Protein AF-0000000087588958 (afdb_homodimer)

pLDDT: mean 83.08, std 20.71, range [20.09, 98.56]

Sequence (690 aa):
MSHLNPASMSEEERKDSPQDNTADFKRAVSACKFVKRNTPRIAKLSYIKVGGIVRSRFHNGERYYRVDIPERNSLVGRHVIYVGATDTDEALLEMFRLGCTFAELGATARTFVIPYLGYSTMERDVLPGEVVTAKTVLTMLSAIPSPGAGNMFLFLDLHAAGIRRFMSPNCVTQEAYCDQLLVKAAIELFGFDPAESVIASADLGRTTWVNSFSRRFGTGIAFIRKERSKDKTQVCEVIGNVKGRKVVIYDDMVRTGKTLVQAADAYLASGATAVYALISHCAIPTREALDSVLNSSIKHIITTNSHPSTSDPAILDSDKITVLSVAPVFAKILLNGILAQQRSLMSHLNPASMSEEERKDSPQDNTADFKRAVSACKFVKRNTPRIAKLSYIKVGGIVRSRFHNGERYYRVDIPERNSLVGRHVIYVGATDTDEALLEMFRLGCTFAELGATARTFVIPYLGYSTMERDVLPGEVVTAKTVLTMLSAIPSPGAGNMFLFLDLHAAGIRRFMSPNCVTQEAYCDQLLVKAAIELFGFDPAESVIASADLGRTTWVNSFSRRFGTGIAFIRKERSKDKTQVCEVIGNVKGRKVVIYDDMVRTGKTLVQAADAYLASGATAVYALISHCAIPTREALDSVLNSSIKHIITTNSHPSTSDPAILDSDKITVLSVAPVFAKILLNGILAQQRSL

Structure (mmCIF, N/CA/C/O backbone):
data_AF-0000000087588958-model_v1
#
loop_
_entity.id
_entity.type
_entity.pdbx_description
1 polymer 'ribose-phosphate diphosphokinase'
#
loop_
_atom_site.group_PDB
_atom_site.id
_atom_site.type_symbol
_atom_site.label_atom_id
_atom_site.label_alt_id
_atom_site.label_comp_id
_atom_site.label_asym_id
_atom_site.label_entity_id
_atom_site.label_seq_id
_atom_site.pdbx_PDB_ins_code
_atom_site.Cartn_x
_atom_site.Cartn_y
_atom_site.Cartn_z
_atom_site.occupancy
_atom_site.B_iso_or_equiv
_atom_site.auth_seq_id
_atom_site.auth_comp_id
_atom_site.auth_asym_id
_atom_site.auth_atom_id
_atom_site.pdbx_PDB_model_num
ATOM 1 N N . MET A 1 1 ? -19.688 -25.547 -8.516 1 20.23 1 MET A N 1
ATOM 2 C CA . MET A 1 1 ? -20.031 -24.141 -8.414 1 20.23 1 MET A CA 1
ATOM 3 C C . MET A 1 1 ? -20 -23.672 -6.965 1 20.23 1 MET A C 1
ATOM 5 O O . MET A 1 1 ? -21.016 -23.234 -6.414 1 20.23 1 MET A O 1
ATOM 9 N N . SER A 1 2 ? -19.078 -24.203 -6.117 1 22.7 2 SER A N 1
ATOM 10 C CA . SER A 1 2 ? -19.172 -24.203 -4.66 1 22.7 2 SER A CA 1
ATOM 11 C C . SER A 1 2 ? -19.125 -22.781 -4.113 1 22.7 2 SER A C 1
ATOM 13 O O . SER A 1 2 ? -18.203 -22.016 -4.438 1 22.7 2 SER A O 1
ATOM 15 N N . HIS A 1 3 ? -20.312 -22.172 -3.66 1 24.53 3 HIS A N 1
ATOM 16 C CA . HIS A 1 3 ? -20.734 -20.906 -3.062 1 24.53 3 HIS A CA 1
ATOM 17 C C . HIS A 1 3 ? -19.938 -20.594 -1.798 1 24.53 3 HIS A C 1
ATOM 19 O O . HIS A 1 3 ? -19.812 -21.453 -0.92 1 24.53 3 HIS A O 1
ATOM 25 N N . LEU A 1 4 ? -18.891 -19.891 -1.922 1 26.59 4 LEU A N 1
ATOM 26 C CA . LEU A 1 4 ? -18.125 -19.344 -0.812 1 26.59 4 LEU A CA 1
ATOM 27 C C . LEU A 1 4 ? -19.031 -18.734 0.24 1 26.59 4 LEU A C 1
ATOM 29 O O . LEU A 1 4 ? -19.812 -17.828 -0.061 1 26.59 4 LEU A O 1
ATOM 33 N N . ASN A 1 5 ? -19.578 -19.594 1.223 1 26.02 5 ASN A N 1
ATOM 34 C CA . ASN A 1 5 ? -20.438 -19.203 2.336 1 26.02 5 ASN A CA 1
ATOM 35 C C . ASN A 1 5 ? -19.812 -18.094 3.172 1 26.02 5 ASN A C 1
ATOM 37 O O . ASN A 1 5 ? -18.75 -18.297 3.762 1 26.02 5 ASN A O 1
ATOM 41 N N . PRO A 1 6 ? -20.188 -16.828 2.979 1 29.14 6 PRO A N 1
ATOM 42 C CA . PRO A 1 6 ? -19.844 -15.648 3.77 1 29.14 6 PRO A CA 1
ATOM 43 C C . PRO A 1 6 ? -20.141 -15.836 5.258 1 29.14 6 PRO A C 1
ATOM 45 O O . PRO A 1 6 ? -20.266 -14.852 5.992 1 29.14 6 PRO A O 1
ATOM 48 N N . ALA A 1 7 ? -20.297 -17.094 5.773 1 26.73 7 ALA A N 1
ATOM 49 C CA . ALA A 1 7 ? -20.891 -17.25 7.094 1 26.73 7 ALA A CA 1
ATOM 50 C C . ALA A 1 7 ? -20.188 -16.375 8.125 1 26.73 7 ALA A C 1
ATOM 52 O O . ALA A 1 7 ? -20.828 -15.664 8.898 1 26.73 7 ALA A O 1
ATOM 53 N N . SER A 1 8 ? -19.141 -16.812 8.727 1 29.06 8 SER A N 1
ATOM 54 C CA . SER A 1 8 ? -18.984 -16.484 10.141 1 29.06 8 SER A CA 1
ATOM 55 C C . SER A 1 8 ? -18.547 -15.039 10.336 1 29.06 8 SER A C 1
ATOM 57 O O . SER A 1 8 ? -17.469 -14.781 10.859 1 29.06 8 SER A O 1
ATOM 59 N N . MET A 1 9 ? -18.828 -14.203 9.305 1 27.86 9 MET A N 1
ATOM 60 C CA . MET A 1 9 ? -18.359 -12.844 9.531 1 27.86 9 MET A CA 1
ATOM 61 C C . MET A 1 9 ? -19.141 -12.18 10.672 1 27.86 9 MET A C 1
ATOM 63 O O . MET A 1 9 ? -20.359 -12.242 10.711 1 27.86 9 MET A O 1
ATOM 67 N N . SER A 1 10 ? -18.656 -12.18 11.906 1 27.84 10 SER A N 1
ATOM 68 C CA . SER A 1 10 ? -19.281 -11.469 13.016 1 27.84 10 SER A CA 1
ATOM 69 C C . SER A 1 10 ? -19.766 -10.094 12.586 1 27.84 10 SER A C 1
ATOM 71 O O . SER A 1 10 ? -19.016 -9.312 12.008 1 27.84 10 SER A O 1
ATOM 73 N N . GLU A 1 11 ? -21.109 -10.094 12.281 1 26.88 11 GLU A N 1
ATOM 74 C CA . GLU A 1 11 ? -21.906 -8.93 11.914 1 26.88 11 GLU A CA 1
ATOM 75 C C . GLU A 1 11 ? -21.844 -7.852 12.992 1 26.88 11 GLU A C 1
ATOM 77 O O . GLU A 1 11 ? -22.359 -8.031 14.094 1 26.88 11 GLU A O 1
ATOM 82 N N . GLU A 1 12 ? -20.891 -7.234 13.492 1 25.16 12 GLU A N 1
ATOM 83 C CA . GLU A 1 12 ? -21.344 -6.219 14.438 1 25.16 12 GLU A CA 1
ATOM 84 C C . GLU A 1 12 ? -22.375 -5.293 13.812 1 25.16 12 GLU A C 1
ATOM 86 O O . GLU A 1 12 ? -22.312 -4.992 12.617 1 25.16 12 GLU A O 1
ATOM 91 N N . GLU A 1 13 ? -23.625 -5.016 14.531 1 24.86 13 GLU A N 1
ATOM 92 C CA . GLU A 1 13 ? -24.891 -4.312 14.438 1 24.86 13 GLU A CA 1
ATOM 93 C C . GLU A 1 13 ? -24.703 -2.893 13.914 1 24.86 13 GLU A C 1
ATOM 95 O O . GLU A 1 13 ? -24.797 -1.926 14.672 1 24.86 13 GLU A O 1
ATOM 100 N N . ARG A 1 14 ? -23.922 -2.418 13.039 1 26.3 14 ARG A N 1
ATOM 101 C CA . ARG A 1 14 ? -24.141 -0.979 13.141 1 26.3 14 ARG A CA 1
ATOM 102 C C . ARG A 1 14 ? -25.422 -0.57 12.414 1 26.3 14 ARG A C 1
ATOM 104 O O . ARG A 1 14 ? -25.406 -0.392 11.188 1 26.3 14 ARG A O 1
ATOM 111 N N . LYS A 1 15 ? -26.672 -1.044 12.578 1 25.08 15 LYS A N 1
ATOM 112 C CA . LYS A 1 15 ? -27.719 -0.706 11.617 1 25.08 15 LYS A CA 1
ATOM 113 C C . LYS A 1 15 ? -28.188 0.736 11.797 1 25.08 15 LYS A C 1
ATOM 115 O O . LYS A 1 15 ? -29.297 0.979 12.297 1 25.08 15 LYS A O 1
ATOM 120 N N . ASP A 1 16 ? -27.547 1.821 12.219 1 23.88 16 ASP A N 1
ATOM 121 C CA . ASP A 1 16 ? -28.516 2.877 12.492 1 23.88 16 ASP A CA 1
ATOM 122 C C . ASP A 1 16 ? -29.125 3.414 11.203 1 23.88 16 ASP A C 1
ATOM 124 O O . ASP A 1 16 ? -28.406 3.789 10.273 1 23.88 16 ASP A O 1
ATOM 128 N N . SER A 1 17 ? -30.391 3.094 10.758 1 26.2 17 SER A N 1
ATOM 129 C CA . SER A 1 17 ? -31.297 3.422 9.664 1 26.2 17 SER A CA 1
ATOM 130 C C . SER A 1 17 ? -31.594 4.918 9.625 1 26.2 17 SER A C 1
ATOM 132 O O . SER A 1 17 ? -32.5 5.359 8.898 1 26.2 17 SER A O 1
ATOM 134 N N . PRO A 1 18 ? -30.75 5.996 9.453 1 26.3 18 PRO A N 1
ATOM 135 C CA . PRO A 1 18 ? -31.453 7.285 9.492 1 26.3 18 PRO A CA 1
ATOM 136 C C . PRO A 1 18 ? -32.438 7.461 8.336 1 26.3 18 PRO A C 1
ATOM 138 O O . PRO A 1 18 ? -32.156 7.02 7.215 1 26.3 18 PRO A O 1
ATOM 141 N N . GLN A 1 19 ? -33.812 7.711 8.352 1 24.69 19 GLN A N 1
ATOM 142 C CA . GLN A 1 19 ? -35.031 7.922 7.578 1 24.69 19 GLN A CA 1
ATOM 143 C C . GLN A 1 19 ? -34.875 9.117 6.637 1 24.69 19 GLN A C 1
ATOM 145 O O . GLN A 1 19 ? -35.344 9.07 5.496 1 24.69 19 GLN A O 1
ATOM 150 N N . ASP A 1 20 ? -34.844 10.453 6.984 1 25.12 20 ASP A N 1
ATOM 151 C CA . ASP A 1 20 ? -35.688 11.539 6.492 1 25.12 20 ASP A CA 1
ATOM 152 C C . ASP A 1 20 ? -35.312 11.914 5.059 1 25.12 20 ASP A C 1
ATOM 154 O O . ASP A 1 20 ? -34.219 11.633 4.602 1 25.12 20 ASP A O 1
ATOM 158 N N . ASN A 1 21 ? -36.219 12.812 4.074 1 27.55 21 ASN A N 1
ATOM 159 C CA . ASN A 1 21 ? -36.781 13.211 2.789 1 27.55 21 ASN A CA 1
ATOM 160 C C . ASN A 1 21 ? -35.812 14.102 2.006 1 27.55 21 ASN A C 1
ATOM 162 O O . ASN A 1 21 ? -36.219 14.742 1.026 1 27.55 21 ASN A O 1
ATOM 166 N N . THR A 1 22 ? -35.094 14.992 2.646 1 28.98 22 THR A N 1
ATOM 167 C CA . THR A 1 22 ? -34.688 16.266 2.09 1 28.98 22 THR A CA 1
ATOM 168 C C . THR A 1 22 ? -34 16.078 0.741 1 28.98 22 THR A C 1
ATOM 170 O O . THR A 1 22 ? -33.531 14.969 0.428 1 28.98 22 THR A O 1
ATOM 173 N N . ALA A 1 23 ? -33.688 17.219 -0.027 1 29.47 23 ALA A N 1
ATOM 174 C CA . ALA A 1 23 ? -33.25 17.578 -1.371 1 29.47 23 ALA A CA 1
ATOM 175 C C . ALA A 1 23 ? -32.156 16.625 -1.854 1 29.47 23 ALA A C 1
ATOM 177 O O . ALA A 1 23 ? -31.234 16.281 -1.096 1 29.47 23 ALA A O 1
ATOM 178 N N . ASP A 1 24 ? -32.469 15.844 -2.902 1 33.5 24 ASP A N 1
ATOM 179 C CA . ASP A 1 24 ? -31.891 14.688 -3.578 1 33.5 24 ASP A CA 1
ATOM 180 C C . ASP A 1 24 ? -30.406 14.875 -3.834 1 33.5 24 ASP A C 1
ATOM 182 O O . ASP A 1 24 ? -30 15.32 -4.91 1 33.5 24 ASP A O 1
ATOM 186 N N . PHE A 1 25 ? -29.719 15.688 -3.244 1 33.59 25 PHE A N 1
ATOM 187 C CA . PHE A 1 25 ? -28.281 15.867 -3.43 1 33.59 25 PHE A CA 1
ATOM 188 C C . PHE A 1 25 ? -27.609 14.547 -3.783 1 33.59 25 PHE A C 1
ATOM 190 O O . PHE A 1 25 ? -27.625 13.609 -2.986 1 33.59 25 PHE A O 1
ATOM 197 N N . LYS A 1 26 ? -27.578 14.18 -5.012 1 38.28 26 LYS A N 1
ATOM 198 C CA . LYS A 1 26 ? -26.797 13.297 -5.871 1 38.28 26 LYS A CA 1
ATOM 199 C C . LYS A 1 26 ? -25.375 13.102 -5.324 1 38.28 26 LYS A C 1
ATOM 201 O O . LYS A 1 26 ? -24.516 12.547 -6.008 1 38.28 26 LYS A O 1
ATOM 206 N N . ARG A 1 27 ? -24.797 14.031 -4.613 1 44.38 27 ARG A N 1
ATOM 207 C CA . ARG A 1 27 ? -23.406 14.023 -4.203 1 44.38 27 ARG A CA 1
ATOM 208 C C . ARG A 1 27 ? -23.156 12.984 -3.113 1 44.38 27 ARG A C 1
ATOM 210 O O . ARG A 1 27 ? -23.781 13.031 -2.053 1 44.38 27 ARG A O 1
ATOM 217 N N . ALA A 1 28 ? -23.25 11.688 -3.479 1 44.62 28 ALA A N 1
ATOM 218 C CA . ALA A 1 28 ? -23.031 10.617 -2.514 1 44.62 28 ALA A CA 1
ATOM 219 C C . ALA A 1 28 ? -21.609 10.695 -1.937 1 44.62 28 ALA A C 1
ATOM 221 O O . ALA A 1 28 ? -20.641 10.852 -2.678 1 44.62 28 ALA A O 1
ATOM 222 N N . VAL A 1 29 ? -21.375 11.336 -0.797 1 47.81 29 VAL A N 1
ATOM 223 C CA . VAL A 1 29 ? -20.141 11.344 -0.035 1 47.81 29 VAL A CA 1
ATOM 224 C C . VAL A 1 29 ? -19.859 9.945 0.517 1 47.81 29 VAL A C 1
ATOM 226 O O . VAL A 1 29 ? -20.734 9.336 1.134 1 47.81 29 VAL A O 1
ATOM 229 N N . SER A 1 30 ? -19.297 8.953 -0.102 1 46.03 30 SER A N 1
ATOM 230 C CA . SER A 1 30 ? -18.891 7.766 0.65 1 46.03 30 SER A CA 1
ATOM 231 C C . SER A 1 30 ? -17.641 8.023 1.478 1 46.03 30 SER A C 1
ATOM 233 O O . SER A 1 30 ? -16.672 8.578 0.973 1 46.03 30 SER A O 1
ATOM 235 N N . ALA A 1 31 ? -17.859 8.469 2.807 1 45.44 31 ALA A N 1
ATOM 236 C CA . ALA A 1 31 ? -16.812 8.773 3.771 1 45.44 31 ALA A CA 1
ATOM 237 C C . ALA A 1 31 ? -16.094 7.496 4.227 1 45.44 31 ALA A C 1
ATOM 239 O O . ALA A 1 31 ? -16.734 6.461 4.418 1 45.44 31 ALA A O 1
ATOM 240 N N . CYS A 1 32 ? -14.906 7.184 3.867 1 43.94 32 CYS A N 1
ATOM 241 C CA . CYS A 1 32 ? -14.039 6.137 4.395 1 43.94 32 CYS A CA 1
ATOM 242 C C . CYS A 1 32 ? -13.914 6.242 5.91 1 43.94 32 CYS A C 1
ATOM 244 O O . CYS A 1 32 ? -14.312 7.25 6.5 1 43.94 32 CYS A O 1
ATOM 246 N N . LYS A 1 33 ? -13 5.23 6.504 1 40.91 33 LYS A N 1
ATOM 247 C CA . LYS A 1 33 ? -12.695 4.914 7.898 1 40.91 33 LYS A CA 1
ATOM 248 C C . LYS A 1 33 ? -12.469 6.184 8.711 1 40.91 33 LYS A C 1
ATOM 250 O O . LYS A 1 33 ? -12.836 6.246 9.891 1 40.91 33 LYS A O 1
ATOM 255 N N . PHE A 1 34 ? -11.461 6.879 8.328 1 40.34 34 PHE A N 1
ATOM 256 C CA . PHE A 1 34 ? -10.93 7.805 9.32 1 40.34 34 PHE A CA 1
ATOM 257 C C . PHE A 1 34 ? -12 8.797 9.766 1 40.34 34 PHE A C 1
ATOM 259 O O . PHE A 1 34 ? -12.281 8.914 10.961 1 40.34 34 PHE A O 1
ATOM 266 N N . VAL A 1 35 ? -12.133 10.141 9.391 1 46.81 35 VAL A N 1
ATOM 267 C CA . VAL A 1 35 ? -12.438 11 10.531 1 46.81 35 VAL A CA 1
ATOM 268 C C . VAL A 1 35 ? -13.922 10.922 10.859 1 46.81 35 VAL A C 1
ATOM 270 O O . VAL A 1 35 ? -14.75 11.547 10.188 1 46.81 35 VAL A O 1
ATOM 273 N N . LYS A 1 36 ? -14.281 9.602 11.086 1 51.81 36 LYS A N 1
ATOM 274 C CA . LYS A 1 36 ? -15.594 9.555 11.727 1 51.81 36 LYS A CA 1
ATOM 275 C C . LYS A 1 36 ? -15.953 10.898 12.352 1 51.81 36 LYS A C 1
ATOM 277 O O . LYS A 1 36 ? -17.125 11.289 12.375 1 51.81 36 LYS A O 1
ATOM 282 N N . ARG A 1 37 ? -14.82 11.438 12.625 1 59.94 37 ARG A N 1
ATOM 283 C CA . ARG A 1 37 ? -15.094 12.688 13.32 1 59.94 37 ARG A CA 1
ATOM 284 C C . ARG A 1 37 ? -15.242 13.844 12.328 1 59.94 37 ARG A C 1
ATOM 286 O O . ARG A 1 37 ? -16.094 14.711 12.5 1 59.94 37 ARG A O 1
ATOM 293 N N . ASN A 1 38 ? -14.43 13.625 11.172 1 67.75 38 ASN A N 1
ATOM 294 C CA . ASN A 1 38 ? -14.484 14.773 10.266 1 67.75 38 ASN A CA 1
ATOM 295 C C . ASN A 1 38 ? -15.57 14.602 9.211 1 67.75 38 ASN A C 1
ATOM 297 O O . ASN A 1 38 ? -16.203 15.578 8.812 1 67.75 38 ASN A O 1
ATOM 301 N N . THR A 1 39 ? -15.812 13.305 8.898 1 64.5 39 THR A N 1
ATOM 302 C CA . THR A 1 39 ? -16.703 13.047 7.77 1 64.5 39 THR A CA 1
ATOM 303 C C . THR A 1 39 ? -18.125 13.516 8.086 1 64.5 39 THR A C 1
ATOM 305 O O . THR A 1 39 ? -18.719 14.266 7.305 1 64.5 39 THR A O 1
ATOM 308 N N . PRO A 1 40 ? -18.594 13.133 9.234 1 64.75 40 PRO A N 1
ATOM 309 C CA . PRO A 1 40 ? -19.953 13.602 9.508 1 64.75 40 PRO A CA 1
ATOM 310 C C . PRO A 1 40 ? -20.047 15.125 9.617 1 64.75 40 PRO A C 1
ATOM 312 O O . PRO A 1 40 ? -21.047 15.711 9.219 1 64.75 40 PRO A O 1
ATOM 315 N N . ARG A 1 41 ? -18.969 15.68 10.016 1 69.25 41 ARG A N 1
ATOM 316 C CA . ARG A 1 41 ? -18.984 17.125 10.188 1 69.25 41 ARG A CA 1
ATOM 317 C C . ARG A 1 41 ? -18.922 17.844 8.836 1 69.25 41 ARG A C 1
ATOM 319 O O . ARG A 1 41 ? -19.656 18.812 8.609 1 69.25 41 ARG A O 1
ATOM 326 N N . ILE A 1 42 ? -18.094 17.297 8 1 70.56 42 ILE A N 1
ATOM 327 C CA . ILE A 1 42 ? -18.016 17.875 6.664 1 70.56 42 ILE A CA 1
ATOM 328 C C . ILE A 1 42 ? -19.328 17.656 5.922 1 70.56 42 ILE A C 1
ATOM 330 O O . ILE A 1 42 ? -19.828 18.562 5.258 1 70.56 42 ILE A O 1
ATOM 334 N N . ALA A 1 43 ? -19.828 16.406 6.066 1 67.69 43 ALA A N 1
ATOM 335 C CA . ALA A 1 43 ? -21.078 16.078 5.391 1 67.69 43 ALA A CA 1
ATOM 336 C C . ALA A 1 43 ? -22.203 17 5.84 1 67.69 43 ALA A C 1
ATOM 338 O O . ALA A 1 43 ? -23 17.469 5.016 1 67.69 43 ALA A O 1
ATOM 339 N N . LYS A 1 44 ? -22.328 17.156 7.082 1 68.81 44 LYS A N 1
ATOM 340 C CA . LYS A 1 44 ? -23.359 18.031 7.629 1 68.81 44 LYS A CA 1
ATOM 341 C C . LYS A 1 44 ? -23.219 19.453 7.105 1 68.81 44 LYS A C 1
ATOM 343 O O . LYS A 1 44 ? -24.203 20.094 6.746 1 68.81 44 LYS A O 1
ATOM 348 N N . LEU A 1 45 ? -22.016 19.734 6.922 1 64.75 45 LEU A N 1
ATOM 349 C CA . LEU A 1 45 ? -21.734 21.109 6.52 1 64.75 45 LEU A CA 1
ATOM 350 C C . LEU A 1 45 ? -21.953 21.281 5.023 1 64.75 45 LEU A C 1
ATOM 352 O O . LEU A 1 45 ? -22.281 22.391 4.57 1 64.75 45 LEU A O 1
ATOM 356 N N . SER A 1 46 ? -21.875 20.141 4.305 1 62.56 46 SER A N 1
ATOM 357 C CA . SER A 1 46 ? -21.938 20.25 2.852 1 62.56 46 SER A CA 1
ATOM 358 C C . SER A 1 46 ? -23.172 19.531 2.295 1 62.56 46 SER A C 1
ATOM 360 O O . SER A 1 46 ? -23.312 19.391 1.079 1 62.56 46 SER A O 1
ATOM 362 N N . TYR A 1 47 ? -24.047 19.109 3.125 1 62.41 47 TYR A N 1
ATOM 363 C CA . TYR A 1 47 ? -25.281 18.438 2.73 1 62.41 47 TYR A CA 1
ATOM 364 C C . TYR A 1 47 ? -24.984 17.25 1.838 1 62.41 47 TYR A C 1
ATOM 366 O O . TYR A 1 47 ? -25.609 17.078 0.784 1 62.41 47 TYR A O 1
ATOM 374 N N . ILE A 1 48 ? -23.984 16.531 2.264 1 65.69 48 ILE A N 1
ATOM 375 C CA . ILE A 1 48 ? -23.547 15.375 1.494 1 65.69 48 ILE A CA 1
ATOM 376 C C . ILE A 1 48 ? -24.031 14.094 2.17 1 65.69 48 ILE A C 1
ATOM 378 O O . ILE A 1 48 ? -24.031 13.992 3.4 1 65.69 48 ILE A O 1
ATOM 382 N N . LYS A 1 49 ? -24.578 13.133 1.293 1 67.38 49 LYS A N 1
ATOM 383 C CA . LYS A 1 49 ? -24.938 11.805 1.799 1 67.38 49 LYS A CA 1
ATOM 384 C C . LYS A 1 49 ? -23.688 10.961 2.047 1 67.38 49 LYS A C 1
ATOM 386 O O . LYS A 1 49 ? -22.797 10.898 1.194 1 67.38 49 LYS A O 1
ATOM 391 N N . VAL A 1 50 ? -23.703 10.422 3.289 1 68.06 50 VAL A N 1
ATOM 392 C CA . VAL A 1 50 ? -22.547 9.609 3.65 1 68.06 50 VAL A CA 1
ATOM 393 C C . VAL A 1 50 ? -22.797 8.156 3.25 1 68.06 50 VAL A C 1
ATOM 395 O O . VAL A 1 50 ? -23.844 7.586 3.57 1 68.06 50 VAL A O 1
ATOM 398 N N . GLY A 1 51 ? -21.922 7.66 2.34 1 75.88 51 GLY A N 1
ATOM 399 C CA . GLY A 1 51 ? -21.969 6.254 1.978 1 75.88 51 GLY A CA 1
ATOM 400 C C . GLY A 1 51 ? -21.047 5.387 2.816 1 75.88 51 GLY A C 1
ATOM 401 O O . GLY A 1 51 ? -20.172 5.895 3.516 1 75.88 51 GLY A O 1
ATOM 402 N N . GLY A 1 52 ? -21.406 4.109 2.76 1 83.44 52 GLY A N 1
ATOM 403 C CA . GLY A 1 52 ? -20.625 3.178 3.562 1 83.44 52 GLY A CA 1
ATOM 404 C C . GLY A 1 52 ? -19.562 2.439 2.762 1 83.44 52 GLY A C 1
ATOM 405 O O . GLY A 1 52 ? -19.641 2.373 1.533 1 83.44 52 GLY A O 1
ATOM 406 N N . ILE A 1 53 ? -18.453 2.074 3.436 1 89.88 53 ILE A N 1
ATOM 407 C CA . ILE A 1 53 ? -17.438 1.191 2.883 1 89.88 53 ILE A CA 1
ATOM 408 C C . ILE A 1 53 ? -17.344 -0.085 3.717 1 89.88 53 ILE A C 1
ATOM 410 O O . ILE A 1 53 ? -17.234 -0.026 4.941 1 89.88 53 ILE A O 1
ATOM 414 N N . VAL A 1 54 ? -17.547 -1.142 3.068 1 91.88 54 VAL A N 1
ATOM 415 C CA . VAL A 1 54 ? -17.359 -2.43 3.727 1 91.88 54 VAL A CA 1
ATOM 416 C C . VAL A 1 54 ? -15.883 -2.816 3.693 1 91.88 54 VAL A C 1
ATOM 418 O O . VAL A 1 54 ? -15.234 -2.732 2.646 1 91.88 54 VAL A O 1
ATOM 421 N N . ARG A 1 55 ? -15.336 -3.092 4.852 1 93.81 55 ARG A N 1
ATOM 422 C CA . ARG A 1 55 ? -13.938 -3.49 4.996 1 93.81 55 ARG A CA 1
ATOM 423 C C . ARG A 1 55 ? -13.828 -4.875 5.621 1 93.81 55 ARG A C 1
ATOM 425 O O . ARG A 1 55 ? -14.562 -5.203 6.555 1 93.81 55 ARG A O 1
ATOM 432 N N . SER A 1 56 ? -13.008 -5.695 5.062 1 95 56 SER A N 1
ATOM 433 C CA . SER A 1 56 ? -12.695 -6.992 5.652 1 95 56 SER A CA 1
ATOM 434 C C . SER A 1 56 ? -11.289 -7.445 5.285 1 95 56 SER A C 1
ATOM 436 O O . SER A 1 56 ? -10.594 -6.77 4.527 1 95 56 SER A O 1
ATOM 438 N N . ARG A 1 57 ? -10.805 -8.43 5.98 1 93.88 57 ARG A N 1
ATOM 439 C CA . ARG A 1 57 ? -9.477 -8.992 5.758 1 93.88 57 ARG A CA 1
ATOM 440 C C . ARG A 1 57 ? -9.547 -10.508 5.609 1 93.88 57 ARG A C 1
ATOM 442 O O . ARG A 1 57 ? -10.273 -11.18 6.348 1 93.88 57 ARG A O 1
ATOM 449 N N . PHE A 1 58 ? -8.844 -11.008 4.641 1 91.31 58 PHE A N 1
ATOM 450 C CA . PHE A 1 58 ? -8.773 -12.453 4.457 1 91.31 58 PHE A CA 1
ATOM 451 C C . PHE A 1 58 ? -7.723 -13.062 5.383 1 91.31 58 PHE A C 1
ATOM 453 O O . PHE A 1 58 ? -6.902 -12.352 5.957 1 91.31 58 PHE A O 1
ATOM 460 N N . HIS A 1 59 ? -7.691 -14.391 5.469 1 85.12 59 HIS A N 1
ATOM 461 C CA . HIS A 1 59 ? -6.777 -15.109 6.348 1 85.12 59 HIS A CA 1
ATOM 462 C C . HIS A 1 59 ? -5.328 -14.906 5.914 1 85.12 59 HIS A C 1
ATOM 464 O O . HIS A 1 59 ? -4.418 -14.922 6.75 1 85.12 59 HIS A O 1
ATOM 470 N N . ASN A 1 60 ? -5.211 -14.672 4.691 1 86.94 60 ASN A N 1
ATOM 471 C CA . ASN A 1 60 ? -3.855 -14.5 4.18 1 86.94 60 ASN A CA 1
ATOM 472 C C . ASN A 1 60 ? -3.383 -13.055 4.316 1 86.94 60 ASN A C 1
ATOM 474 O O . ASN A 1 60 ? -2.291 -12.703 3.863 1 86.94 60 ASN A O 1
ATOM 478 N N . GLY A 1 61 ? -4.207 -12.172 4.844 1 90.56 61 GLY A N 1
ATOM 479 C CA . GLY A 1 61 ? -3.82 -10.797 5.098 1 90.56 61 GLY A CA 1
ATOM 480 C C . GLY A 1 61 ? -4.309 -9.836 4.031 1 90.56 61 GLY A C 1
ATOM 481 O O . GLY A 1 61 ? -4.25 -8.617 4.211 1 90.56 61 GLY A O 1
ATOM 482 N N . GLU A 1 62 ? -4.746 -10.375 2.908 1 95.19 62 GLU A N 1
ATOM 483 C CA . GLU A 1 62 ? -5.258 -9.516 1.845 1 95.19 62 GLU A CA 1
ATOM 484 C C . GLU A 1 62 ? -6.5 -8.758 2.299 1 95.19 62 GLU A C 1
ATOM 486 O O . GLU A 1 62 ? -7.301 -9.273 3.08 1 95.19 62 GLU A O 1
ATOM 491 N N . ARG A 1 63 ? -6.645 -7.555 1.8 1 97 63 ARG A N 1
ATOM 492 C CA . ARG A 1 63 ? -7.73 -6.68 2.229 1 97 63 ARG A CA 1
ATOM 493 C C . ARG A 1 63 ? -8.867 -6.684 1.215 1 97 63 ARG A C 1
ATOM 495 O O . ARG A 1 63 ? -8.633 -6.699 0.005 1 97 63 ARG A O 1
ATOM 502 N N . TYR A 1 64 ? -10.062 -6.719 1.792 1 96.69 64 TYR A N 1
ATOM 503 C CA . TYR A 1 64 ? -11.297 -6.641 1.01 1 96.69 64 TYR A CA 1
ATOM 504 C C . TYR A 1 64 ? -12.016 -5.32 1.256 1 96.69 64 TYR A C 1
ATOM 506 O O . TYR A 1 64 ? -12.211 -4.918 2.404 1 96.69 64 TYR A O 1
ATOM 514 N N . TYR A 1 65 ? -12.32 -4.617 0.15 1 95.38 65 TYR A N 1
ATOM 515 C CA . TYR A 1 65 ? -13.109 -3.391 0.234 1 95.38 65 TYR A CA 1
ATOM 516 C C . TYR A 1 65 ? -14.312 -3.451 -0.697 1 95.38 65 TYR A C 1
ATOM 518 O O . TYR A 1 65 ? -14.234 -4.02 -1.789 1 95.38 65 TYR A O 1
ATOM 526 N N . ARG A 1 66 ? -15.383 -2.844 -0.307 1 94.31 66 ARG A N 1
ATOM 527 C CA . ARG A 1 66 ? -16.578 -2.717 -1.141 1 94.31 66 ARG A CA 1
ATOM 528 C C . ARG A 1 66 ? -17.328 -1.429 -0.824 1 94.31 66 ARG A C 1
ATOM 530 O O . ARG A 1 66 ? -17.609 -1.138 0.341 1 94.31 66 ARG A O 1
ATOM 537 N N . VAL A 1 67 ? -17.531 -0.68 -1.874 1 91.31 67 VAL A N 1
ATOM 538 C CA . VAL A 1 67 ? -18.422 0.465 -1.708 1 91.31 67 VAL A CA 1
ATOM 539 C C . VAL A 1 67 ? -19.859 -0.021 -1.479 1 91.31 67 VAL A C 1
ATOM 541 O O . VAL A 1 67 ? -20.375 -0.825 -2.256 1 91.31 67 VAL A O 1
ATOM 544 N N . ASP A 1 68 ? -20.453 0.422 -0.392 1 89.69 68 ASP A N 1
ATOM 545 C CA . ASP A 1 68 ? -21.797 -0.031 -0.035 1 89.69 68 ASP A CA 1
ATOM 546 C C . ASP A 1 68 ? -22.844 0.669 -0.882 1 89.69 68 ASP A C 1
ATOM 548 O O . ASP A 1 68 ? -23.469 1.645 -0.439 1 89.69 68 ASP A O 1
ATOM 552 N N . ILE A 1 69 ? -23.078 0.175 -2.014 1 87.56 69 ILE A N 1
ATOM 553 C CA . ILE A 1 69 ? -24.062 0.731 -2.939 1 87.56 69 ILE A CA 1
ATOM 554 C C . ILE A 1 69 ? -25.047 -0.357 -3.363 1 87.56 69 ILE A C 1
ATOM 556 O O . ILE A 1 69 ? -24.703 -1.539 -3.395 1 87.56 69 ILE A O 1
ATOM 560 N N . PRO A 1 70 ? -26.266 0.029 -3.641 1 86.25 70 PRO A N 1
ATOM 561 C CA . PRO A 1 70 ? -27.297 -0.967 -3.957 1 86.25 70 PRO A CA 1
ATOM 562 C C . PRO A 1 70 ? -27.141 -1.546 -5.363 1 86.25 70 PRO A C 1
ATOM 564 O O . PRO A 1 70 ? -27.469 -2.715 -5.59 1 86.25 70 PRO A O 1
ATOM 567 N N . GLU A 1 71 ? -26.688 -0.659 -6.277 1 90.25 71 GLU A N 1
ATOM 568 C CA . GLU A 1 71 ? -26.547 -1.084 -7.668 1 90.25 71 GLU A CA 1
ATOM 569 C C . GLU A 1 71 ? -25.203 -0.64 -8.25 1 90.25 71 GLU A C 1
ATOM 571 O O . GLU A 1 71 ? -24.625 0.344 -7.789 1 90.25 71 GLU A O 1
ATOM 576 N N . ARG A 1 72 ? -24.812 -1.312 -9.305 1 89.69 72 ARG A N 1
ATOM 577 C CA . ARG A 1 72 ? -23.516 -1.05 -9.93 1 89.69 72 ARG A CA 1
ATOM 578 C C . ARG A 1 72 ? -23.484 0.338 -10.555 1 89.69 72 ARG A C 1
ATOM 580 O O . ARG A 1 72 ? -22.438 0.958 -10.656 1 89.69 72 ARG A O 1
ATOM 587 N N . ASN A 1 73 ? -24.609 0.822 -10.922 1 89.56 73 ASN A N 1
ATOM 588 C CA . ASN A 1 73 ? -24.641 2.117 -11.594 1 89.56 73 ASN A CA 1
ATOM 589 C C . ASN A 1 73 ? -25.031 3.236 -10.625 1 89.56 73 ASN A C 1
ATOM 591 O O . ASN A 1 73 ? -25.359 4.344 -11.055 1 89.56 73 ASN A O 1
ATOM 595 N N . SER A 1 74 ? -24.922 2.955 -9.336 1 85.62 74 SER A N 1
ATOM 596 C CA . SER A 1 74 ? -25.375 3.877 -8.305 1 85.62 74 SER A CA 1
ATOM 597 C C . SER A 1 74 ? -24.547 5.152 -8.281 1 85.62 74 SER A C 1
ATOM 599 O O . SER A 1 74 ? -25.016 6.195 -7.828 1 85.62 74 SER A O 1
ATOM 601 N N . LEU A 1 75 ? -23.328 5.129 -8.844 1 87.69 75 LEU A N 1
ATOM 602 C CA . LEU A 1 75 ? -22.438 6.285 -8.734 1 87.69 75 LEU A CA 1
ATOM 603 C C . LEU A 1 75 ? -22.391 7.051 -10.055 1 87.69 75 LEU A C 1
ATOM 605 O O . LEU A 1 75 ? -21.766 8.117 -10.133 1 87.69 75 LEU A O 1
ATOM 609 N N . VAL A 1 76 ? -23.062 6.52 -11.047 1 87.88 76 VAL A N 1
ATOM 610 C CA . VAL A 1 76 ? -23.047 7.18 -12.352 1 87.88 76 VAL A CA 1
ATOM 611 C C . VAL A 1 76 ? -23.594 8.594 -12.219 1 87.88 76 VAL A C 1
ATOM 613 O O . VAL A 1 76 ? -24.672 8.797 -11.672 1 87.88 76 VAL A O 1
ATOM 616 N N . GLY A 1 77 ? -22.781 9.547 -12.641 1 83.69 77 GLY A N 1
ATOM 617 C CA . GLY A 1 77 ? -23.203 10.938 -12.648 1 83.69 77 GLY A CA 1
ATOM 618 C C . GLY A 1 77 ? -23.031 11.617 -11.305 1 83.69 77 GLY A C 1
ATOM 619 O O . GLY A 1 77 ? -23.359 12.797 -11.148 1 83.69 77 GLY A O 1
ATOM 620 N N . ARG A 1 78 ? -22.438 10.938 -10.383 1 84.12 78 ARG A N 1
ATOM 621 C CA . ARG A 1 78 ? -22.344 11.492 -9.031 1 84.12 78 ARG A CA 1
ATOM 622 C C . ARG A 1 78 ? -20.953 12.07 -8.781 1 84.12 78 ARG A C 1
ATOM 624 O O . ARG A 1 78 ? -19.984 11.68 -9.438 1 84.12 78 ARG A O 1
ATOM 631 N N . HIS A 1 79 ? -20.938 13.102 -7.879 1 85.44 79 HIS A N 1
ATOM 632 C CA . HIS A 1 79 ? -19.703 13.602 -7.309 1 85.44 79 HIS A CA 1
ATOM 633 C C . HIS A 1 79 ? -19.375 12.906 -5.992 1 85.44 79 HIS A C 1
ATOM 635 O O . HIS A 1 79 ? -20.109 13.039 -5.016 1 85.44 79 HIS A O 1
ATOM 641 N N . VAL A 1 80 ? -18.297 12.18 -6.016 1 87.44 80 VAL A N 1
ATOM 642 C CA . VAL A 1 80 ? -17.938 11.414 -4.824 1 87.44 80 VAL A CA 1
ATOM 643 C C . VAL A 1 80 ? -16.828 12.148 -4.066 1 87.44 80 VAL A C 1
ATOM 645 O O . VAL A 1 80 ? -15.836 12.57 -4.656 1 87.44 80 VAL A O 1
ATOM 648 N N . ILE A 1 81 ? -17.078 12.305 -2.76 1 87.88 81 ILE A N 1
ATOM 649 C CA . ILE A 1 81 ? -16.078 12.898 -1.871 1 87.88 81 ILE A CA 1
ATOM 650 C C . ILE A 1 81 ? -15.578 11.844 -0.889 1 87.88 81 ILE A C 1
ATOM 652 O O . ILE A 1 81 ? -16.359 11.211 -0.188 1 87.88 81 ILE A O 1
ATOM 656 N N . TYR A 1 82 ? -14.297 11.602 -0.941 1 90.31 82 TYR A N 1
ATOM 657 C CA . TYR A 1 82 ? -13.664 10.672 -0.011 1 90.31 82 TYR A CA 1
ATOM 658 C C . TYR A 1 82 ? -12.781 11.422 0.985 1 90.31 82 TYR A C 1
ATOM 660 O O . TYR A 1 82 ? -11.883 12.164 0.592 1 90.31 82 TYR A O 1
ATOM 668 N N . VAL A 1 83 ? -13.094 11.266 2.299 1 89.88 83 VAL A N 1
ATOM 669 C CA . VAL A 1 83 ? -12.328 11.938 3.35 1 89.88 83 VAL A CA 1
ATOM 670 C C . VAL A 1 83 ? -11.523 10.898 4.137 1 89.88 83 VAL A C 1
ATOM 672 O O . VAL A 1 83 ? -12.086 9.969 4.711 1 89.88 83 VAL A O 1
ATOM 675 N N . GLY A 1 84 ? -10.211 11.078 4.113 1 91 84 GLY A N 1
ATOM 676 C CA . GLY A 1 84 ? -9.383 10.156 4.879 1 91 84 GLY A CA 1
ATOM 677 C C . GLY A 1 84 ? -7.926 10.586 4.957 1 91 84 GLY A C 1
ATOM 678 O O . GLY A 1 84 ? -7.352 11.023 3.961 1 91 84 GLY A O 1
ATOM 679 N N . ALA A 1 85 ? -7.363 10.438 6.207 1 93.69 85 ALA A N 1
ATOM 680 C CA . ALA A 1 85 ? -5.922 10.609 6.352 1 93.69 85 ALA A CA 1
ATOM 681 C C . ALA A 1 85 ? -5.168 9.422 5.77 1 93.69 85 ALA A C 1
ATOM 683 O O . ALA A 1 85 ? -5.664 8.289 5.785 1 93.69 85 ALA A O 1
ATOM 684 N N . THR A 1 86 ? -4.027 9.641 5.191 1 95.5 86 THR A N 1
ATOM 685 C CA . THR A 1 86 ? -3.17 8.562 4.715 1 95.5 86 THR A CA 1
ATOM 686 C C . THR A 1 86 ? -1.979 8.367 5.648 1 95.5 86 THR A C 1
ATOM 688 O O . THR A 1 86 ? -0.832 8.32 5.199 1 95.5 86 THR A O 1
ATOM 691 N N . ASP A 1 87 ? -2.268 8.234 6.918 1 93.75 87 ASP A N 1
ATOM 692 C CA . ASP A 1 87 ? -1.246 8.133 7.957 1 93.75 87 ASP A CA 1
ATOM 693 C C . ASP A 1 87 ? -0.588 6.754 7.941 1 93.75 87 ASP A C 1
ATOM 695 O O . ASP A 1 87 ? 0.505 6.574 8.484 1 93.75 87 ASP A O 1
ATOM 699 N N . THR A 1 88 ? -1.247 5.75 7.379 1 95 88 THR A N 1
ATOM 700 C CA . THR A 1 88 ? -0.709 4.402 7.254 1 95 88 THR A CA 1
ATOM 701 C C . THR A 1 88 ? -0.72 3.947 5.797 1 95 88 THR A C 1
ATOM 703 O O . THR A 1 88 ? -1.482 4.473 4.984 1 95 88 THR A O 1
ATOM 706 N N . ASP A 1 89 ? 0.098 2.957 5.543 1 96.56 89 ASP A N 1
ATOM 707 C CA . ASP A 1 89 ? 0.103 2.361 4.211 1 96.56 89 ASP A CA 1
ATOM 708 C C . ASP A 1 89 ? -1.257 1.754 3.873 1 96.56 89 ASP A C 1
ATOM 710 O O . ASP A 1 89 ? -1.692 1.793 2.721 1 96.56 89 ASP A O 1
ATOM 714 N N . GLU A 1 90 ? -1.88 1.216 4.84 1 95.12 90 GLU A N 1
ATOM 715 C CA . GLU A 1 90 ? -3.205 0.639 4.641 1 95.12 90 GLU A CA 1
ATOM 716 C C . GLU A 1 90 ? -4.211 1.703 4.215 1 95.12 90 GLU A C 1
ATOM 718 O O . GLU A 1 90 ? -4.98 1.497 3.275 1 95.12 90 GLU A O 1
ATOM 723 N N . ALA A 1 91 ? -4.152 2.816 4.898 1 95 91 ALA A N 1
ATOM 724 C CA . ALA A 1 91 ? -5.059 3.91 4.562 1 95 91 ALA A CA 1
ATOM 725 C C . ALA A 1 91 ? -4.777 4.449 3.164 1 95 91 ALA A C 1
ATOM 727 O O . ALA A 1 91 ? -5.703 4.789 2.424 1 95 91 ALA A O 1
ATOM 728 N N . LEU A 1 92 ? -3.539 4.508 2.832 1 97.31 92 LEU A N 1
ATOM 729 C CA . LEU A 1 92 ? -3.135 4.973 1.511 1 97.31 92 LEU A CA 1
ATOM 730 C C . LEU A 1 92 ? -3.668 4.047 0.422 1 97.31 92 LEU A C 1
ATOM 732 O O . LEU A 1 92 ? -4.285 4.508 -0.542 1 97.31 92 LEU A O 1
ATOM 736 N N . LEU A 1 93 ? -3.455 2.801 0.592 1 97.81 93 LEU A N 1
ATOM 737 C CA . LEU A 1 93 ? -3.895 1.829 -0.403 1 97.81 93 LEU A CA 1
ATOM 738 C C . LEU A 1 93 ? -5.418 1.788 -0.489 1 97.81 93 LEU A C 1
ATOM 740 O O . LEU A 1 93 ? -5.977 1.638 -1.577 1 97.81 93 LEU A O 1
ATOM 744 N N . GLU A 1 94 ? -6.07 1.907 0.683 1 96 94 GLU A N 1
ATOM 745 C CA . GLU A 1 94 ? -7.527 1.964 0.675 1 96 94 GLU A CA 1
ATOM 746 C C . GLU A 1 94 ? -8.031 3.119 -0.187 1 96 94 GLU A C 1
ATOM 748 O O . GLU A 1 94 ? -8.93 2.939 -1.013 1 96 94 GLU A O 1
ATOM 753 N N . MET A 1 95 ? -7.441 4.246 -0.013 1 96.19 95 MET A N 1
ATOM 754 C CA . MET A 1 95 ? -7.84 5.414 -0.791 1 96.19 95 MET A CA 1
ATOM 755 C C . MET A 1 95 ? -7.633 5.172 -2.283 1 96.19 95 MET A C 1
ATOM 757 O O . MET A 1 95 ? -8.516 5.473 -3.092 1 96.19 95 MET A O 1
ATOM 761 N N . PHE A 1 96 ? -6.504 4.629 -2.619 1 98.25 96 PHE A N 1
ATOM 762 C CA . PHE A 1 96 ? -6.195 4.379 -4.023 1 98.25 96 PHE A CA 1
ATOM 763 C C . PHE A 1 96 ? -7.184 3.379 -4.621 1 98.25 96 PHE A C 1
ATOM 765 O O . PHE A 1 96 ? -7.746 3.619 -5.691 1 98.25 96 PHE A O 1
ATOM 772 N N . ARG A 1 97 ? -7.391 2.283 -3.896 1 97.88 97 ARG A N 1
ATOM 773 C CA . ARG A 1 97 ? -8.258 1.215 -4.379 1 97.88 97 ARG A CA 1
ATOM 774 C C . ARG A 1 97 ? -9.695 1.708 -4.535 1 97.88 97 ARG A C 1
ATOM 776 O O . ARG A 1 97 ? -10.336 1.461 -5.562 1 97.88 97 ARG A O 1
ATOM 783 N N . LEU A 1 98 ? -10.172 2.43 -3.574 1 95.44 98 LEU A N 1
ATOM 784 C CA . LEU A 1 98 ? -11.523 2.969 -3.652 1 95.44 98 LEU A CA 1
ATOM 785 C C . LEU A 1 98 ? -11.617 4.043 -4.73 1 95.44 98 LEU A C 1
ATOM 787 O O . LEU A 1 98 ? -12.617 4.117 -5.453 1 95.44 98 LEU A O 1
ATOM 791 N N . GLY A 1 99 ? -10.602 4.895 -4.805 1 96.5 99 GLY A N 1
ATOM 792 C CA . GLY A 1 99 ? -10.578 5.891 -5.863 1 96.5 99 GLY A CA 1
ATOM 793 C C . GLY A 1 99 ? -10.711 5.289 -7.25 1 96.5 99 GLY A C 1
ATOM 794 O O . GLY A 1 99 ? -11.5 5.77 -8.07 1 96.5 99 GLY A O 1
ATOM 795 N N . CYS A 1 100 ? -9.93 4.262 -7.516 1 97.12 100 CYS A N 1
ATOM 796 C CA . CYS A 1 100 ? -10.031 3.555 -8.789 1 97.12 100 CYS A CA 1
ATOM 797 C C . CYS A 1 100 ? -11.438 3.025 -9.008 1 97.12 100 CYS A C 1
ATOM 799 O O . CYS A 1 100 ? -11.977 3.117 -10.109 1 97.12 100 CYS A O 1
ATOM 801 N N . THR A 1 101 ? -12.016 2.525 -7.957 1 95.75 101 THR A N 1
ATOM 802 C CA . THR A 1 101 ? -13.336 1.91 -8.039 1 95.75 101 THR A CA 1
ATOM 803 C C . THR A 1 101 ? -14.414 2.965 -8.281 1 95.75 101 THR A C 1
ATOM 805 O O . THR A 1 101 ? -15.336 2.748 -9.07 1 95.75 101 THR A O 1
ATOM 808 N N . PHE A 1 102 ? -14.289 4.152 -7.621 1 93.62 102 PHE A N 1
ATOM 809 C CA . PHE A 1 102 ? -15.219 5.242 -7.871 1 93.62 102 PHE A CA 1
ATOM 810 C C . PHE A 1 102 ? -15.234 5.613 -9.352 1 93.62 102 PHE A C 1
ATOM 812 O O . PHE A 1 102 ? -16.297 5.82 -9.93 1 93.62 102 PHE A O 1
ATOM 819 N N . ALA A 1 103 ? -14.094 5.711 -9.906 1 94.88 103 ALA A N 1
ATOM 820 C CA . ALA A 1 103 ? -13.977 6.051 -11.32 1 94.88 103 ALA A CA 1
ATOM 821 C C . ALA A 1 103 ? -14.625 4.98 -12.195 1 94.88 103 ALA A C 1
ATOM 823 O O . ALA A 1 103 ? -15.375 5.297 -13.125 1 94.88 103 ALA A O 1
ATOM 824 N N . GLU A 1 104 ? -14.344 3.773 -11.852 1 94.5 104 GLU A N 1
ATOM 825 C CA . GLU A 1 104 ? -14.867 2.652 -12.625 1 94.5 104 GLU A CA 1
ATOM 826 C C . GLU A 1 104 ? -16.391 2.582 -12.547 1 94.5 104 GLU A C 1
ATOM 828 O O . GLU A 1 104 ? -17.047 2.184 -13.508 1 94.5 104 GLU A O 1
ATOM 833 N N . LEU A 1 105 ? -16.922 2.934 -11.406 1 92.75 105 LEU A N 1
ATOM 834 C CA . LEU A 1 105 ? -18.359 2.85 -11.172 1 92.75 105 LEU A CA 1
ATOM 835 C C . LEU A 1 105 ? -19.078 4.051 -11.781 1 92.75 105 LEU A C 1
ATOM 837 O O . LEU A 1 105 ? -20.297 4.18 -11.648 1 92.75 105 LEU A O 1
ATOM 841 N N . GLY A 1 106 ? -18.312 4.992 -12.336 1 91.81 106 GLY A N 1
ATOM 842 C CA . GLY A 1 106 ? -18.922 6.016 -13.172 1 91.81 106 GLY A CA 1
ATOM 843 C C . GLY A 1 106 ? -19.047 7.359 -12.469 1 91.81 106 GLY A C 1
ATOM 844 O O . GLY A 1 106 ? -19.734 8.258 -12.961 1 91.81 106 GLY A O 1
ATOM 845 N N . ALA A 1 107 ? -18.422 7.531 -11.32 1 89.88 107 ALA A N 1
ATOM 846 C CA . ALA A 1 107 ? -18.453 8.852 -10.688 1 89.88 107 ALA A CA 1
ATOM 847 C C . ALA A 1 107 ? -17.922 9.922 -11.633 1 89.88 107 ALA A C 1
ATOM 849 O O . ALA A 1 107 ? -16.859 9.773 -12.227 1 89.88 107 ALA A O 1
ATOM 850 N N . THR A 1 108 ? -18.672 10.992 -11.758 1 89.06 108 THR A N 1
ATOM 851 C CA . THR A 1 108 ? -18.312 12.031 -12.711 1 89.06 108 THR A CA 1
ATOM 852 C C . THR A 1 108 ? -17.172 12.883 -12.18 1 89.06 108 THR A C 1
ATOM 854 O O . THR A 1 108 ? -16.359 13.391 -12.953 1 89.06 108 THR A O 1
ATOM 857 N N . ALA A 1 109 ? -17.188 13.023 -10.891 1 88.69 109 ALA A N 1
ATOM 858 C CA . ALA A 1 109 ? -16.125 13.773 -10.211 1 88.69 109 ALA A CA 1
ATOM 859 C C . ALA A 1 109 ? -15.734 13.102 -8.898 1 88.69 109 ALA A C 1
ATOM 861 O O . ALA A 1 109 ? -16.562 12.469 -8.242 1 88.69 109 ALA A O 1
ATOM 862 N N . ARG A 1 110 ? -14.477 13.219 -8.578 1 91.5 110 ARG A N 1
ATOM 863 C CA . ARG A 1 110 ? -13.953 12.648 -7.336 1 91.5 110 ARG A CA 1
ATOM 864 C C . ARG A 1 110 ? -13.102 13.672 -6.586 1 91.5 110 ARG A C 1
ATOM 866 O O . ARG A 1 110 ? -12.211 14.297 -7.172 1 91.5 110 ARG A O 1
ATOM 873 N N . THR A 1 111 ? -13.438 13.875 -5.352 1 91.06 111 THR A N 1
ATOM 874 C CA . THR A 1 111 ? -12.641 14.742 -4.492 1 91.06 111 THR A CA 1
ATOM 875 C C . THR A 1 111 ? -12.094 13.961 -3.301 1 91.06 111 THR A C 1
ATOM 877 O O . THR A 1 111 ? -12.852 13.328 -2.566 1 91.06 111 THR A O 1
ATOM 880 N N . PHE A 1 112 ? -10.828 13.977 -3.223 1 93.62 112 PHE A N 1
ATOM 881 C CA . PHE A 1 112 ? -10.156 13.328 -2.098 1 93.62 112 PHE A CA 1
ATOM 882 C C . PHE A 1 112 ? -9.695 14.359 -1.077 1 93.62 112 PHE A C 1
ATOM 884 O O . PHE A 1 112 ? -8.797 15.156 -1.357 1 93.62 112 PHE A O 1
ATOM 891 N N . VAL A 1 113 ? -10.359 14.367 0.058 1 92.62 113 VAL A N 1
ATOM 892 C CA . VAL A 1 113 ? -9.977 15.234 1.167 1 92.62 113 VAL A CA 1
ATOM 893 C C . VAL A 1 113 ? -8.992 14.508 2.078 1 92.62 113 VAL A C 1
ATOM 895 O O . VAL A 1 113 ? -9.352 13.516 2.729 1 92.62 113 VAL A O 1
ATOM 898 N N . ILE A 1 114 ? -7.777 15.016 2.156 1 94.75 114 ILE A N 1
ATOM 899 C CA . ILE A 1 114 ? -6.703 14.344 2.883 1 94.75 114 ILE A CA 1
ATOM 900 C C . ILE A 1 114 ? -6.16 15.273 3.967 1 94.75 114 ILE A C 1
ATOM 902 O O . ILE A 1 114 ? -5.168 15.977 3.75 1 94.75 114 ILE A O 1
ATOM 906 N N . PRO A 1 115 ? -6.695 15.18 5.148 1 94.69 115 PRO A N 1
ATOM 907 C CA . PRO A 1 115 ? -6.281 16.094 6.219 1 94.69 115 PRO A CA 1
ATOM 908 C C . PRO A 1 115 ? -4.836 15.875 6.656 1 94.69 115 PRO A C 1
ATOM 910 O O . PRO A 1 115 ? -4.191 16.797 7.156 1 94.69 115 PRO A O 1
ATOM 913 N N . TYR A 1 116 ? -4.316 14.68 6.512 1 96.25 116 TYR A N 1
ATOM 914 C CA . TYR A 1 116 ? -2.938 14.344 6.836 1 96.25 116 TYR A CA 1
ATOM 915 C C . TYR A 1 116 ? -2.328 13.438 5.773 1 96.25 116 TYR A C 1
ATOM 917 O O . TYR A 1 116 ? -2.826 12.344 5.523 1 96.25 116 TYR A O 1
ATOM 925 N N . LEU A 1 117 ? -1.308 13.922 5.172 1 97.19 117 LEU A N 1
ATOM 926 C CA . LEU A 1 117 ? -0.591 13.141 4.164 1 97.19 117 LEU A CA 1
ATOM 927 C C . LEU A 1 117 ? 0.633 12.469 4.77 1 97.19 117 LEU A C 1
ATOM 929 O O . LEU A 1 117 ? 1.637 13.125 5.051 1 97.19 117 LEU A O 1
ATOM 933 N N . GLY A 1 118 ? 0.553 11.156 4.887 1 96.38 118 GLY A N 1
ATOM 934 C CA . GLY A 1 118 ? 1.719 10.414 5.344 1 96.38 118 GLY A CA 1
ATOM 935 C C . GLY A 1 118 ? 2.912 10.547 4.418 1 96.38 118 GLY A C 1
ATOM 936 O O . GLY A 1 118 ? 2.76 10.906 3.248 1 96.38 118 GLY A O 1
ATOM 937 N N . TYR A 1 119 ? 4.102 10.375 4.996 1 97.69 119 TYR A N 1
ATOM 938 C CA . TYR A 1 119 ? 5.363 10.359 4.262 1 97.69 119 TYR A CA 1
ATOM 939 C C . TYR A 1 119 ? 5.738 11.758 3.789 1 97.69 119 TYR A C 1
ATOM 941 O O . TYR A 1 119 ? 6.695 11.93 3.029 1 97.69 119 TYR A O 1
ATOM 949 N N . SER A 1 120 ? 5.047 12.781 4.254 1 95.81 120 SER A N 1
ATOM 950 C CA . SER A 1 120 ? 5.281 14.148 3.783 1 95.81 120 SER A CA 1
ATOM 951 C C . SER A 1 120 ? 6.688 14.617 4.137 1 95.81 120 SER A C 1
ATOM 953 O O . SER A 1 120 ? 7.25 15.477 3.455 1 95.81 120 SER A O 1
ATOM 955 N N . THR A 1 121 ? 7.332 14.047 5.18 1 93.38 121 THR A N 1
ATOM 956 C CA . THR A 1 121 ? 8.672 14.453 5.582 1 93.38 121 THR A CA 1
ATOM 957 C C . THR A 1 121 ? 9.727 13.781 4.699 1 93.38 121 THR A C 1
ATOM 959 O O . THR A 1 121 ? 10.906 14.148 4.746 1 93.38 121 THR A O 1
ATOM 962 N N . MET A 1 122 ? 9.352 12.844 3.91 1 96.62 122 MET A N 1
ATOM 963 C CA . MET A 1 122 ? 10.25 12.172 2.979 1 96.62 122 MET A CA 1
ATOM 964 C C . MET A 1 122 ? 10.102 12.734 1.571 1 96.62 122 MET A C 1
ATOM 966 O O . MET A 1 122 ? 9.891 11.992 0.615 1 96.62 122 MET A O 1
ATOM 970 N N . GLU A 1 123 ? 10.188 14.094 1.486 1 95.06 123 GLU A N 1
ATOM 971 C CA . GLU A 1 123 ? 9.938 14.82 0.246 1 95.06 123 GLU A CA 1
ATOM 972 C C . GLU A 1 123 ? 11.242 15.141 -0.483 1 95.06 123 GLU A C 1
ATOM 974 O O . GLU A 1 123 ? 11.227 15.75 -1.552 1 95.06 123 GLU A O 1
ATOM 979 N N . ARG A 1 124 ? 12.359 14.703 0.117 1 93.25 124 ARG A N 1
ATOM 980 C CA . ARG A 1 124 ? 13.656 14.891 -0.52 1 93.25 124 ARG A CA 1
ATOM 981 C C . ARG A 1 124 ? 14.594 13.727 -0.212 1 93.25 124 ARG A C 1
ATOM 983 O O . ARG A 1 124 ? 14.359 12.969 0.729 1 93.25 124 ARG A O 1
ATOM 990 N N . ASP A 1 125 ? 15.602 13.555 -1.063 1 93.5 125 ASP A N 1
ATOM 991 C CA . ASP A 1 125 ? 16.641 12.57 -0.795 1 93.5 125 ASP A CA 1
ATOM 992 C C . ASP A 1 125 ? 17.938 13.242 -0.33 1 93.5 125 ASP A C 1
ATOM 994 O O . ASP A 1 125 ? 18.281 14.312 -0.815 1 93.5 125 ASP A O 1
ATOM 998 N N . VAL A 1 126 ? 18.547 12.688 0.66 1 92.44 126 VAL A N 1
ATOM 999 C CA . VAL A 1 126 ? 19.812 13.188 1.185 1 92.44 126 VAL A CA 1
ATOM 1000 C C . VAL A 1 126 ? 20.953 12.273 0.742 1 92.44 126 VAL A C 1
ATOM 1002 O O . VAL A 1 126 ? 21.984 12.742 0.268 1 92.44 126 VAL A O 1
ATOM 1005 N N . LEU A 1 127 ? 20.719 10.977 0.797 1 94.56 127 LEU A N 1
ATOM 1006 C CA . LEU A 1 127 ? 21.719 9.992 0.38 1 94.56 127 LEU A CA 1
ATOM 1007 C C . LEU A 1 127 ? 21.391 9.461 -1.014 1 94.56 127 LEU A C 1
ATOM 1009 O O . LEU A 1 127 ? 20.234 9.391 -1.405 1 94.56 127 LEU A O 1
ATOM 1013 N N . PRO A 1 128 ? 22.469 9.039 -1.682 1 93.06 128 PRO A N 1
ATOM 1014 C CA . PRO A 1 128 ? 22.203 8.398 -2.971 1 93.06 128 PRO A CA 1
ATOM 1015 C C . PRO A 1 128 ? 21.297 7.176 -2.844 1 93.06 128 PRO A C 1
ATOM 1017 O O . PRO A 1 128 ? 21.5 6.348 -1.952 1 93.06 128 PRO A O 1
ATOM 1020 N N . GLY A 1 129 ? 20.297 7.195 -3.734 1 93.94 129 GLY A N 1
ATOM 1021 C CA . GLY A 1 129 ? 19.453 6.008 -3.795 1 93.94 129 GLY A CA 1
ATOM 1022 C C . GLY A 1 129 ? 18.266 6.078 -2.865 1 93.94 129 GLY A C 1
ATOM 1023 O O . GLY A 1 129 ? 17.406 5.191 -2.879 1 93.94 129 GLY A O 1
ATOM 1024 N N . GLU A 1 130 ? 18.188 7.152 -2.092 1 96.19 130 GLU A N 1
ATOM 1025 C CA . GLU A 1 130 ? 17.078 7.273 -1.153 1 96.19 130 GLU A CA 1
ATOM 1026 C C . GLU A 1 130 ? 15.75 7.465 -1.89 1 96.19 130 GLU A C 1
ATOM 1028 O O . GLU A 1 130 ? 15.672 8.25 -2.834 1 96.19 130 GLU A O 1
ATOM 1033 N N . VAL A 1 131 ? 14.766 6.723 -1.479 1 97.06 131 VAL A N 1
ATOM 1034 C CA . VAL A 1 131 ? 13.43 6.859 -2.055 1 97.06 131 VAL A CA 1
ATOM 1035 C C . VAL A 1 131 ? 12.766 8.125 -1.521 1 97.06 131 VAL A C 1
ATOM 1037 O O . VAL A 1 131 ? 12.711 8.344 -0.309 1 97.06 131 VAL A O 1
ATOM 1040 N N . VAL A 1 132 ? 12.352 8.992 -2.436 1 98 132 VAL A N 1
ATOM 1041 C CA . VAL A 1 132 ? 11.508 10.117 -2.066 1 98 132 VAL A CA 1
ATOM 1042 C C . VAL A 1 132 ? 10.047 9.664 -1.979 1 98 132 VAL A C 1
ATOM 1044 O O . VAL A 1 132 ? 9.281 9.844 -2.926 1 98 132 VAL A O 1
ATOM 1047 N N . THR A 1 133 ? 9.719 9.133 -0.858 1 98.38 133 THR A N 1
ATOM 1048 C CA . THR A 1 133 ? 8.469 8.391 -0.716 1 98.38 133 THR A CA 1
ATOM 1049 C C . THR A 1 133 ? 7.266 9.312 -0.926 1 98.38 133 THR A C 1
ATOM 1051 O O . THR A 1 133 ? 6.238 8.883 -1.457 1 98.38 133 THR A O 1
ATOM 1054 N N . ALA A 1 134 ? 7.355 10.578 -0.469 1 98.31 134 ALA A N 1
ATOM 1055 C CA . ALA A 1 134 ? 6.258 11.516 -0.706 1 98.31 134 ALA A CA 1
ATOM 1056 C C . ALA A 1 134 ? 5.918 11.594 -2.191 1 98.31 134 ALA A C 1
ATOM 1058 O O . ALA A 1 134 ? 4.742 11.602 -2.564 1 98.31 134 ALA A O 1
ATOM 1059 N N . LYS A 1 135 ? 6.918 11.641 -3.02 1 98.12 135 LYS A N 1
ATOM 1060 C CA . LYS A 1 135 ? 6.707 11.703 -4.461 1 98.12 135 LYS A CA 1
ATOM 1061 C C . LYS A 1 135 ? 6.047 10.43 -4.98 1 98.12 135 LYS A C 1
ATOM 1063 O O . LYS A 1 135 ? 5.137 10.484 -5.809 1 98.12 135 LYS A O 1
ATOM 1068 N N . THR A 1 136 ? 6.508 9.273 -4.504 1 98.31 136 THR A N 1
ATOM 1069 C CA . THR A 1 136 ? 5.922 8.016 -4.957 1 98.31 136 THR A CA 1
ATOM 1070 C C . THR A 1 136 ? 4.453 7.922 -4.551 1 98.31 136 THR A C 1
ATOM 1072 O O . THR A 1 136 ? 3.635 7.363 -5.281 1 98.31 136 THR A O 1
ATOM 1075 N N . VAL A 1 137 ? 4.098 8.445 -3.398 1 98.56 137 VAL A N 1
ATOM 1076 C CA . VAL A 1 137 ? 2.719 8.453 -2.924 1 98.56 137 VAL A CA 1
ATOM 1077 C C . VAL A 1 137 ? 1.846 9.258 -3.877 1 98.56 137 VAL A C 1
ATOM 1079 O O . VAL A 1 137 ? 0.79 8.797 -4.312 1 98.56 137 VAL A O 1
ATOM 1082 N N . LEU A 1 138 ? 2.291 10.43 -4.219 1 98.44 138 LEU A N 1
ATOM 1083 C CA . LEU A 1 138 ? 1.479 11.289 -5.07 1 98.44 138 LEU A CA 1
ATOM 1084 C C . LEU A 1 138 ? 1.461 10.773 -6.504 1 98.44 138 LEU A C 1
ATOM 1086 O O . LEU A 1 138 ? 0.46 10.922 -7.211 1 98.44 138 LEU A O 1
ATOM 1090 N N . THR A 1 139 ? 2.562 10.094 -6.926 1 97.88 139 THR A N 1
ATOM 1091 C CA . THR A 1 139 ? 2.557 9.414 -8.211 1 97.88 139 THR A CA 1
ATOM 1092 C C . THR A 1 139 ? 1.487 8.32 -8.242 1 97.88 139 THR A C 1
ATOM 1094 O O . THR A 1 139 ? 0.731 8.211 -9.203 1 97.88 139 THR A O 1
ATOM 1097 N N . MET A 1 140 ? 1.417 7.617 -7.199 1 98.25 140 MET A N 1
ATOM 1098 C CA . MET A 1 140 ? 0.426 6.551 -7.078 1 98.25 140 MET A CA 1
ATOM 1099 C C . MET A 1 140 ? -0.989 7.117 -7.121 1 98.25 140 MET A C 1
ATOM 1101 O O . MET A 1 140 ? -1.825 6.648 -7.895 1 98.25 140 MET A O 1
ATOM 1105 N N . LEU A 1 141 ? -1.26 8.133 -6.316 1 98.25 141 LEU A N 1
ATOM 1106 C CA . LEU A 1 141 ? -2.596 8.711 -6.262 1 98.25 141 LEU A CA 1
ATOM 1107 C C . LEU A 1 141 ? -2.969 9.344 -7.598 1 98.25 141 LEU A C 1
ATOM 1109 O O . LEU A 1 141 ? -4.141 9.344 -7.984 1 98.25 141 LEU A O 1
ATOM 1113 N N . SER A 1 142 ? -2.004 9.844 -8.305 1 97.75 142 SER A N 1
ATOM 1114 C CA . SER A 1 142 ? -2.23 10.445 -9.609 1 97.75 142 SER A CA 1
ATOM 1115 C C . SER A 1 142 ? -2.699 9.414 -10.625 1 97.75 142 SER A C 1
ATOM 1117 O O . SER A 1 142 ? -3.236 9.773 -11.68 1 97.75 142 SER A O 1
ATOM 1119 N N . ALA A 1 143 ? -2.465 8.18 -10.305 1 97.25 143 ALA A N 1
ATOM 1120 C CA . ALA A 1 143 ? -2.781 7.113 -11.25 1 97.25 143 ALA A CA 1
ATOM 1121 C C . ALA A 1 143 ? -4.254 6.727 -11.164 1 97.25 143 ALA A C 1
ATOM 1123 O O . ALA A 1 143 ? -4.746 5.953 -11.992 1 97.25 143 ALA A O 1
ATOM 1124 N N . ILE A 1 144 ? -4.984 7.25 -10.164 1 97.69 144 ILE A N 1
ATOM 1125 C CA . ILE A 1 144 ? -6.43 7.043 -10.133 1 97.69 144 ILE A CA 1
ATOM 1126 C C . ILE A 1 144 ? -7.051 7.586 -11.422 1 97.69 144 ILE A C 1
ATOM 1128 O O . ILE A 1 144 ? -6.855 8.75 -11.766 1 97.69 144 ILE A O 1
ATOM 1132 N N . PRO A 1 145 ? -7.797 6.715 -12.094 1 95.88 145 PRO A N 1
ATOM 1133 C CA . PRO A 1 145 ? -8.398 7.172 -13.352 1 95.88 145 PRO A CA 1
ATOM 1134 C C . PRO A 1 145 ? -9.266 8.414 -13.172 1 95.88 145 PRO A C 1
ATOM 1136 O O . PRO A 1 145 ? -9.93 8.57 -12.141 1 95.88 145 PRO A O 1
ATOM 1139 N N . SER A 1 146 ? -9.258 9.234 -14.203 1 92 146 SER A N 1
ATOM 1140 C CA . SER A 1 146 ? -9.875 10.547 -14.039 1 92 146 SER A CA 1
ATOM 1141 C C . SER A 1 146 ? -10.875 10.828 -15.164 1 92 146 SER A C 1
ATOM 1143 O O . SER A 1 146 ? -10.805 11.867 -15.812 1 92 146 SER A O 1
ATOM 1145 N N . PRO A 1 147 ? -11.805 9.969 -15.258 1 87.81 147 PRO A N 1
ATOM 1146 C CA . PRO A 1 147 ? -12.852 10.297 -16.219 1 87.81 147 PRO A CA 1
ATOM 1147 C C . PRO A 1 147 ? -13.719 11.469 -15.781 1 87.81 147 PRO A C 1
ATOM 1149 O O . PRO A 1 147 ? -13.695 11.852 -14.602 1 87.81 147 PRO A O 1
ATOM 1152 N N . GLY A 1 148 ? -14.484 12.07 -16.734 1 91.19 148 GLY A N 1
ATOM 1153 C CA . GLY A 1 148 ? -15.391 13.156 -16.391 1 91.19 148 GLY A CA 1
ATOM 1154 C C . GLY A 1 148 ? -14.68 14.43 -15.992 1 91.19 148 GLY A C 1
ATOM 1155 O O . GLY A 1 148 ? -13.789 14.906 -16.703 1 91.19 148 GLY A O 1
ATOM 1156 N N . ALA A 1 149 ? -15.133 14.891 -14.781 1 88.12 149 ALA A N 1
ATOM 1157 C CA . ALA A 1 149 ? -14.578 16.156 -14.289 1 88.12 149 ALA A CA 1
ATOM 1158 C C . ALA A 1 149 ? -13.242 15.93 -13.586 1 88.12 149 ALA A C 1
ATOM 1160 O O . ALA A 1 149 ? -12.609 16.875 -13.125 1 88.12 149 ALA A O 1
ATOM 1161 N N . GLY A 1 150 ? -12.852 14.688 -13.477 1 92.31 150 GLY A N 1
ATOM 1162 C CA . GLY A 1 150 ? -11.508 14.375 -13.016 1 92.31 150 GLY A CA 1
ATOM 1163 C C . GLY A 1 150 ? -11.406 14.273 -11.508 1 92.31 150 GLY A C 1
ATOM 1164 O O . GLY A 1 150 ? -12.414 14.102 -10.82 1 92.31 150 GLY A O 1
ATOM 1165 N N . ASN A 1 151 ? -10.172 14.203 -11.016 1 94.75 151 ASN A N 1
ATOM 1166 C CA . ASN A 1 151 ? -9.859 14.039 -9.602 1 94.75 151 ASN A CA 1
ATOM 1167 C C . ASN A 1 151 ? -9.344 15.344 -8.992 1 94.75 151 ASN A C 1
ATOM 1169 O O . ASN A 1 151 ? -8.547 16.047 -9.617 1 94.75 151 ASN A O 1
ATOM 1173 N N . MET A 1 152 ? -9.812 15.641 -7.82 1 93.5 152 MET A N 1
ATOM 1174 C CA . MET A 1 152 ? -9.281 16.75 -7.023 1 93.5 152 MET A CA 1
ATOM 1175 C C . MET A 1 152 ? -8.758 16.234 -5.684 1 93.5 152 MET A C 1
ATOM 1177 O O . MET A 1 152 ? -9.414 15.438 -5.02 1 93.5 152 MET A O 1
ATOM 1181 N N . PHE A 1 153 ? -7.602 16.672 -5.359 1 95.69 153 PHE A N 1
ATOM 1182 C CA . PHE A 1 153 ? -7 16.312 -4.082 1 95.69 153 PHE A CA 1
ATOM 1183 C C . PHE A 1 153 ? -6.848 17.547 -3.193 1 95.69 153 PHE A C 1
ATOM 1185 O O . PHE A 1 153 ? -6.25 18.547 -3.602 1 95.69 153 PHE A O 1
ATOM 1192 N N . LEU A 1 154 ? -7.457 17.5 -2 1 94.31 154 LEU A N 1
ATOM 1193 C CA . LEU A 1 154 ? -7.379 18.562 -1.013 1 94.31 154 LEU A CA 1
ATOM 1194 C C . LEU A 1 154 ? -6.484 18.156 0.154 1 94.31 154 LEU A C 1
ATOM 1196 O O . LEU A 1 154 ? -6.777 17.188 0.863 1 94.31 154 LEU A O 1
ATOM 1200 N N . PHE A 1 155 ? -5.445 18.906 0.323 1 96.38 155 PHE A N 1
ATOM 1201 C CA . PHE A 1 155 ? -4.492 18.641 1.393 1 96.38 155 PHE A CA 1
ATOM 1202 C C . PHE A 1 155 ? -4.582 19.703 2.48 1 96.38 155 PHE A C 1
ATOM 1204 O O . PHE A 1 155 ? -5.25 20.734 2.305 1 96.38 155 PHE A O 1
ATOM 1211 N N . LEU A 1 156 ? -3.961 19.375 3.633 1 95.81 156 LEU A N 1
ATOM 1212 C CA . LEU A 1 156 ? -3.891 20.312 4.746 1 95.81 156 LEU A CA 1
ATOM 1213 C C . LEU A 1 156 ? -2.451 20.5 5.215 1 95.81 156 LEU A C 1
ATOM 1215 O O . LEU A 1 156 ? -1.795 19.531 5.605 1 95.81 156 LEU A O 1
ATOM 1219 N N . ASP A 1 157 ? -1.963 21.734 5.164 1 94.5 157 ASP A N 1
ATOM 1220 C CA . ASP A 1 157 ? -0.683 22.125 5.746 1 94.5 157 ASP A CA 1
ATOM 1221 C C . ASP A 1 157 ? 0.4 21.094 5.441 1 94.5 157 ASP A C 1
ATOM 1223 O O . ASP A 1 157 ? 0.976 20.5 6.359 1 94.5 157 ASP A O 1
ATOM 1227 N N . LEU A 1 158 ? 0.736 21.016 4.188 1 95.31 158 LEU A N 1
ATOM 1228 C CA . LEU A 1 158 ? 1.793 20.094 3.771 1 95.31 158 LEU A CA 1
ATOM 1229 C C . LEU A 1 158 ? 3.135 20.516 4.363 1 95.31 158 LEU A C 1
ATOM 1231 O O . LEU A 1 158 ? 3.389 21.703 4.566 1 95.31 158 LEU A O 1
ATOM 1235 N N . HIS A 1 159 ? 3.971 19.531 4.609 1 93.06 159 HIS A N 1
ATOM 1236 C CA . HIS A 1 159 ? 5.266 19.75 5.242 1 93.06 159 HIS A CA 1
ATOM 1237 C C . HIS A 1 159 ? 6.156 20.641 4.391 1 93.06 159 HIS A C 1
ATOM 1239 O O . HIS A 1 159 ? 6.945 21.422 4.922 1 93.06 159 HIS A O 1
ATOM 1245 N N . ALA A 1 160 ? 6.039 20.547 3.098 1 92.06 160 ALA A N 1
ATOM 1246 C CA . ALA A 1 160 ? 6.801 21.359 2.154 1 92.06 160 ALA A CA 1
ATOM 1247 C C . ALA A 1 160 ? 5.934 21.781 0.975 1 92.06 160 ALA A C 1
ATOM 1249 O O . ALA A 1 160 ? 5.109 21.016 0.485 1 92.06 160 ALA A O 1
ATOM 1250 N N . ALA A 1 161 ? 6.18 22.984 0.487 1 86.94 161 ALA A N 1
ATOM 1251 C CA . ALA A 1 161 ? 5.359 23.562 -0.574 1 86.94 161 ALA A CA 1
ATOM 1252 C C . ALA A 1 161 ? 5.504 22.766 -1.872 1 86.94 161 ALA A C 1
ATOM 1254 O O . ALA A 1 161 ? 4.555 22.672 -2.652 1 86.94 161 ALA A O 1
ATOM 1255 N N . GLY A 1 162 ? 6.621 22.172 -2.074 1 92.75 162 GLY A N 1
ATOM 1256 C CA . GLY A 1 162 ? 6.906 21.484 -3.326 1 92.75 162 GLY A CA 1
ATOM 1257 C C . GLY A 1 162 ? 6.191 20.156 -3.451 1 92.75 162 GLY A C 1
ATOM 1258 O O . GLY A 1 162 ? 6.078 19.609 -4.551 1 92.75 162 GLY A O 1
ATOM 1259 N N . ILE A 1 163 ? 5.59 19.656 -2.424 1 96.25 163 ILE A N 1
ATOM 1260 C CA . ILE A 1 163 ? 5.023 18.312 -2.398 1 96.25 163 ILE A CA 1
ATOM 1261 C C . ILE A 1 163 ? 3.857 18.219 -3.379 1 96.25 163 ILE A C 1
ATOM 1263 O O . ILE A 1 163 ? 3.729 17.234 -4.113 1 96.25 163 ILE A O 1
ATOM 1267 N N . ARG A 1 164 ? 3.014 19.25 -3.406 1 94.56 164 ARG A N 1
ATOM 1268 C CA . ARG A 1 164 ? 1.845 19.203 -4.277 1 94.56 164 ARG A CA 1
ATOM 1269 C C . ARG A 1 164 ? 2.258 19.141 -5.746 1 94.56 164 ARG A C 1
ATOM 1271 O O . ARG A 1 164 ? 1.48 18.703 -6.594 1 94.56 164 ARG A O 1
ATOM 1278 N N . ARG A 1 165 ? 3.447 19.531 -6.078 1 94.69 165 ARG A N 1
ATOM 1279 C CA . ARG A 1 165 ? 3.926 19.562 -7.457 1 94.69 165 ARG A CA 1
ATOM 1280 C C . ARG A 1 165 ? 4.332 18.172 -7.93 1 94.69 165 ARG A C 1
ATOM 1282 O O . ARG A 1 165 ? 4.59 17.969 -9.117 1 94.69 165 ARG A O 1
ATOM 1289 N N . PHE A 1 166 ? 4.379 17.25 -6.984 1 96.06 166 PHE A N 1
ATOM 1290 C CA . PHE A 1 166 ? 4.637 15.859 -7.359 1 96.06 166 PHE A CA 1
ATOM 1291 C C . PHE A 1 166 ? 3.432 15.258 -8.07 1 96.06 166 PHE A C 1
ATOM 1293 O O . PHE A 1 166 ? 3.541 14.211 -8.711 1 96.06 166 PHE A O 1
ATOM 1300 N N . MET A 1 167 ? 2.215 15.906 -7.941 1 95.81 167 MET A N 1
ATOM 1301 C CA . MET A 1 167 ? 0.993 15.398 -8.555 1 95.81 167 MET A CA 1
ATOM 1302 C C . MET A 1 167 ? 1.045 15.555 -10.078 1 95.81 167 MET A C 1
ATOM 1304 O O . MET A 1 167 ? 1.595 16.531 -10.586 1 95.81 167 MET A O 1
ATOM 1308 N N . SER A 1 168 ? 0.45 14.562 -10.742 1 93.69 168 SER A N 1
ATOM 1309 C CA . SER A 1 168 ? 0.342 14.664 -12.195 1 93.69 168 SER A CA 1
ATOM 1310 C C . SER A 1 168 ? -0.494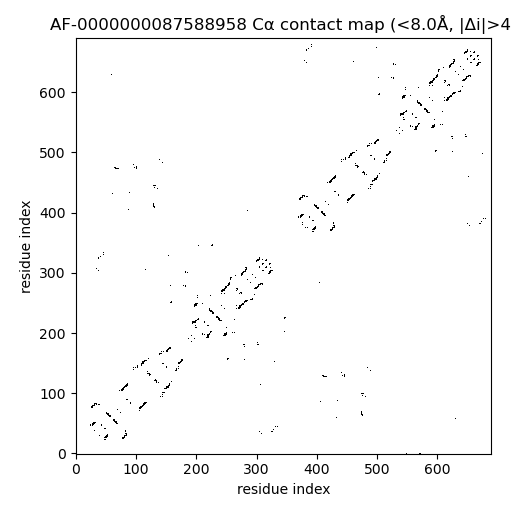 15.875 -12.602 1 93.69 168 SER A C 1
ATOM 1312 O O . SER A 1 168 ? -1.434 16.25 -11.898 1 93.69 168 SER A O 1
ATOM 1314 N N . PRO A 1 169 ? -0.258 16.422 -13.781 1 89.56 169 PRO A N 1
ATOM 1315 C CA . PRO A 1 169 ? -0.989 17.609 -14.25 1 89.56 169 PRO A CA 1
ATOM 1316 C C . PRO A 1 169 ? -2.467 17.328 -14.5 1 89.56 169 PRO A C 1
ATOM 1318 O O . PRO A 1 169 ? -3.266 18.25 -14.625 1 89.56 169 PRO A O 1
ATOM 1321 N N . ASN A 1 170 ? -2.785 16.078 -14.578 1 89.75 170 ASN A N 1
ATOM 1322 C CA . ASN A 1 170 ? -4.184 15.742 -14.836 1 89.75 170 ASN A CA 1
ATOM 1323 C C . ASN A 1 170 ? -5.012 15.773 -13.555 1 89.75 170 ASN A C 1
ATOM 1325 O O . ASN A 1 170 ? -6.219 15.531 -13.586 1 89.75 170 ASN A O 1
ATOM 1329 N N . CYS A 1 171 ? -4.355 16.094 -12.453 1 93.31 171 CYS A N 1
ATOM 1330 C CA . CYS A 1 171 ? -5.035 16.203 -11.164 1 93.31 171 CYS A CA 1
ATOM 1331 C C . CYS A 1 171 ? -5.094 17.641 -10.695 1 93.31 171 CYS A C 1
ATOM 1333 O O . CYS A 1 171 ? -4.148 18.406 -10.898 1 93.31 171 CYS A O 1
ATOM 1335 N N . VAL A 1 172 ? -6.199 17.984 -10.125 1 92.69 172 VAL A N 1
ATOM 1336 C CA . VAL A 1 172 ? -6.305 19.281 -9.453 1 92.69 172 VAL A CA 1
ATOM 1337 C C . VAL A 1 172 ? -5.898 19.141 -7.988 1 92.69 172 VAL A C 1
ATOM 1339 O O . VAL A 1 172 ? -6.297 18.172 -7.316 1 92.69 172 VAL A O 1
ATOM 1342 N N . THR A 1 173 ? -5.078 20.016 -7.555 1 94.31 173 THR A N 1
ATOM 1343 C CA . THR A 1 173 ? -4.652 19.969 -6.16 1 94.31 173 THR A CA 1
ATOM 1344 C C . THR A 1 173 ? -4.91 21.312 -5.477 1 94.31 173 THR A C 1
ATOM 1346 O O . THR A 1 173 ? -4.746 22.359 -6.09 1 94.31 173 THR A O 1
ATOM 1349 N N . GLN A 1 174 ? -5.398 21.234 -4.301 1 93.12 174 GLN A N 1
ATOM 1350 C CA . GLN A 1 174 ? -5.559 22.406 -3.428 1 93.12 174 GLN A CA 1
ATOM 1351 C C . GLN A 1 174 ? -5.004 22.125 -2.035 1 93.12 174 GLN A C 1
ATOM 1353 O O . GLN A 1 174 ? -5.059 20.984 -1.552 1 93.12 174 GLN A O 1
ATOM 1358 N N . GLU A 1 175 ? -4.441 23.125 -1.45 1 94.5 175 GLU A N 1
ATOM 1359 C CA . GLU A 1 175 ? -3.93 23.031 -0.087 1 94.5 175 GLU A CA 1
ATOM 1360 C C . GLU A 1 175 ? -4.629 24.016 0.835 1 94.5 175 GLU A C 1
ATOM 1362 O O . GLU A 1 175 ? -4.676 25.219 0.548 1 94.5 175 GLU A O 1
ATOM 1367 N N . ALA A 1 176 ? -5.234 23.469 1.854 1 93.69 176 ALA A N 1
ATOM 1368 C CA . ALA A 1 176 ? -5.844 24.297 2.895 1 93.69 176 ALA A CA 1
ATOM 1369 C C . ALA A 1 176 ? -4.867 24.531 4.043 1 93.69 176 ALA A C 1
ATOM 1371 O O . ALA A 1 176 ? -3.91 23.781 4.223 1 93.69 176 ALA A O 1
ATOM 1372 N N . TYR A 1 177 ? -5.113 25.641 4.762 1 92.06 177 TYR A N 1
ATOM 1373 C CA . TYR A 1 177 ? -4.262 26 5.891 1 92.06 177 TYR A CA 1
ATOM 1374 C C . TYR A 1 177 ? -5.094 26.203 7.152 1 92.06 177 TYR A C 1
ATOM 1376 O O . TYR A 1 177 ? -6.18 26.781 7.098 1 92.06 177 TYR A O 1
ATOM 1384 N N . CYS A 1 178 ? -4.543 25.734 8.227 1 92.44 178 CYS A N 1
ATOM 1385 C CA . CYS A 1 178 ? -5.32 25.828 9.453 1 92.44 178 CYS A CA 1
ATOM 1386 C C . CYS A 1 178 ? -4.793 26.938 10.352 1 92.44 178 CYS A C 1
ATOM 1388 O O . CYS A 1 178 ? -5.184 27.047 11.516 1 92.44 178 CYS A O 1
ATOM 1390 N N . ASP A 1 179 ? -3.934 27.797 9.891 1 89.56 179 ASP A N 1
ATOM 1391 C CA . ASP A 1 179 ? -3.303 28.844 10.688 1 89.56 179 ASP A CA 1
ATOM 1392 C C . ASP A 1 179 ? -4.352 29.75 11.328 1 89.56 179 ASP A C 1
ATOM 1394 O O . ASP A 1 179 ? -4.277 30.047 12.516 1 89.56 179 ASP A O 1
ATOM 1398 N N . GLN A 1 180 ? -5.359 30.141 10.523 1 90.06 180 GLN A N 1
ATOM 1399 C CA . GLN A 1 180 ? -6.406 31 11.055 1 90.06 180 GLN A CA 1
ATOM 1400 C C . GLN A 1 180 ? -7.203 30.297 12.148 1 90.06 180 GLN A C 1
ATOM 1402 O O . GLN A 1 180 ? -7.559 30.922 13.156 1 90.06 180 GLN A O 1
ATOM 1407 N N . LEU A 1 181 ? -7.512 29.078 11.875 1 93.25 181 LEU A N 1
ATOM 1408 C CA . LEU A 1 181 ? -8.227 28.281 12.859 1 93.25 181 LEU A CA 1
ATOM 1409 C C . LEU A 1 181 ? -7.441 28.188 14.172 1 93.25 181 LEU A C 1
ATOM 1411 O O . LEU A 1 181 ? -8.008 28.375 15.25 1 93.25 181 LEU A O 1
ATOM 1415 N N . LEU A 1 182 ? -6.164 27.984 14.109 1 94.19 182 LEU A N 1
ATOM 1416 C CA . LEU A 1 182 ? -5.285 27.828 15.266 1 94.19 182 LEU A CA 1
ATOM 1417 C C . LEU A 1 182 ? -5.129 29.156 16 1 94.19 182 LEU A C 1
ATOM 1419 O O . LEU A 1 182 ? -5.219 29.188 17.234 1 94.19 182 LEU A O 1
ATOM 1423 N N . VAL A 1 183 ? -4.98 30.234 15.344 1 90.19 183 VAL A N 1
ATOM 1424 C CA . VAL A 1 183 ? -4.766 31.547 15.945 1 90.19 183 VAL A CA 1
ATOM 1425 C C . VAL A 1 183 ? -6.031 32 16.672 1 90.19 183 VAL A C 1
ATOM 1427 O O . VAL A 1 183 ? -5.965 32.5 17.781 1 90.19 183 VAL A O 1
ATOM 1430 N N . LYS A 1 184 ? -7.141 31.797 16.016 1 92.75 184 LYS A N 1
ATOM 1431 C CA . LYS A 1 184 ? -8.406 32.156 16.641 1 92.75 184 LYS A CA 1
ATOM 1432 C C . LYS A 1 184 ? -8.586 31.422 17.969 1 92.75 184 LYS A C 1
ATOM 1434 O O . LYS A 1 184 ? -8.977 32.031 18.969 1 92.75 184 LYS A O 1
ATOM 1439 N N . ALA A 1 185 ? -8.281 30.203 17.969 1 94.81 185 ALA A N 1
ATOM 1440 C CA . ALA A 1 185 ? -8.375 29.422 19.203 1 94.81 185 ALA A CA 1
ATOM 1441 C C . ALA A 1 185 ? -7.379 29.906 20.234 1 94.81 185 ALA A C 1
ATOM 1443 O O . ALA A 1 185 ? -7.688 29.938 21.438 1 94.81 185 ALA A O 1
ATOM 1444 N N . ALA A 1 186 ? -6.176 30.25 19.828 1 93.25 186 ALA A N 1
ATOM 1445 C CA . ALA A 1 186 ? -5.148 30.75 20.734 1 93.25 186 ALA A CA 1
ATOM 1446 C C . ALA A 1 186 ? -5.605 32.031 21.422 1 93.25 186 ALA A C 1
ATOM 1448 O O . ALA A 1 186 ? -5.387 32.219 22.609 1 93.25 186 ALA A O 1
ATOM 1449 N N . ILE A 1 187 ? -6.27 32.906 20.719 1 91.44 187 ILE A N 1
ATOM 1450 C CA . ILE A 1 187 ? -6.801 34.125 21.266 1 91.44 187 ILE A CA 1
ATOM 1451 C C . ILE A 1 187 ? -7.863 33.812 22.328 1 91.44 187 ILE A C 1
ATOM 1453 O O . ILE A 1 187 ? -7.848 34.406 23.422 1 91.44 187 ILE A O 1
ATOM 1457 N N . GLU A 1 188 ? -8.656 32.906 22.016 1 92.75 188 GLU A N 1
ATOM 1458 C CA . GLU A 1 188 ? -9.789 32.594 22.875 1 92.75 188 GLU A CA 1
ATOM 1459 C C . GLU A 1 188 ? -9.32 31.844 24.125 1 92.75 188 GLU A C 1
ATOM 1461 O O . GLU A 1 188 ? -9.836 32.094 25.219 1 92.75 188 GLU A O 1
ATOM 1466 N N . LEU A 1 189 ? -8.359 30.984 23.953 1 90.19 189 LEU A N 1
ATOM 1467 C CA . LEU A 1 189 ? -8.016 30.078 25.031 1 90.19 189 LEU A CA 1
ATOM 1468 C C . LEU A 1 189 ? -6.988 30.688 25.969 1 90.19 189 LEU A C 1
ATOM 1470 O O . LEU A 1 189 ? -7.062 30.516 27.188 1 90.19 189 LEU A O 1
ATOM 1474 N N . PHE A 1 190 ? -5.961 31.359 25.406 1 83.75 190 PHE A N 1
ATOM 1475 C CA . PHE A 1 190 ? -4.938 31.828 26.344 1 83.75 190 PHE A CA 1
ATOM 1476 C C . PHE A 1 190 ? -4.59 33.281 26.078 1 83.75 190 PHE A C 1
ATOM 1478 O O . PHE A 1 190 ? -3.57 33.781 26.547 1 83.75 190 PHE A O 1
ATOM 1485 N N . GLY A 1 191 ? -5.406 34 25.438 1 85.62 191 GLY A N 1
ATOM 1486 C CA . GLY A 1 191 ? -5.27 35.438 25.266 1 85.62 191 GLY A CA 1
ATOM 1487 C C . GLY A 1 191 ? -4.059 35.812 24.438 1 85.62 191 GLY A C 1
ATOM 1488 O O . GLY A 1 191 ? -3.295 36.719 24.828 1 85.62 191 GLY A O 1
ATOM 1489 N N . PHE A 1 192 ? -3.93 35.094 23.406 1 85.38 192 PHE A N 1
ATOM 1490 C CA . PHE A 1 192 ? -2.846 35.438 22.5 1 85.38 192 PHE A CA 1
ATOM 1491 C C . PHE A 1 192 ? -2.938 36.875 22.062 1 85.38 192 PHE A C 1
ATOM 1493 O O . PHE A 1 192 ? -3.979 37.344 21.578 1 85.38 192 PHE A O 1
ATOM 1500 N N . ASP A 1 193 ? -1.893 37.562 22.422 1 88.06 193 ASP A N 1
ATOM 1501 C CA . ASP A 1 193 ? -1.742 38.969 22.047 1 88.06 193 ASP A CA 1
ATOM 1502 C C . ASP A 1 193 ? -0.459 39.188 21.25 1 88.06 193 ASP A C 1
ATOM 1504 O O . ASP A 1 193 ? 0.643 39.031 21.781 1 88.06 193 ASP A O 1
ATOM 1508 N N . PRO A 1 194 ? -0.688 39.625 20.031 1 85.88 194 PRO A N 1
ATOM 1509 C CA . PRO A 1 194 ? 0.491 39.812 19.188 1 85.88 194 PRO A CA 1
ATOM 1510 C C . PRO A 1 194 ? 1.506 40.781 19.781 1 85.88 194 PRO A C 1
ATOM 1512 O O . PRO A 1 194 ? 2.707 40.656 19.531 1 85.88 194 PRO A O 1
ATOM 1515 N N . ALA A 1 195 ? 1.066 41.688 20.594 1 86.88 195 ALA A N 1
ATOM 1516 C CA . ALA A 1 195 ? 1.956 42.688 21.172 1 86.88 195 ALA A CA 1
ATOM 1517 C C . ALA A 1 195 ? 2.758 42.094 22.328 1 86.88 195 ALA A C 1
ATOM 1519 O O . ALA A 1 195 ? 3.865 42.531 22.625 1 86.88 195 ALA A O 1
ATOM 1520 N N . GLU A 1 196 ? 2.238 41.062 22.906 1 90.62 196 GLU A N 1
ATOM 1521 C CA . GLU A 1 196 ? 2.869 40.469 24.094 1 90.62 196 GLU A CA 1
ATOM 1522 C C . GLU A 1 196 ? 3.465 39.094 23.781 1 90.62 196 GLU A C 1
ATOM 1524 O O . GLU A 1 196 ? 4.039 38.469 24.656 1 90.62 196 GLU A O 1
ATOM 1529 N N . SER A 1 197 ? 3.303 38.719 22.578 1 92.56 197 SER A N 1
ATOM 1530 C CA . SER A 1 197 ? 3.723 37.375 22.234 1 92.56 197 SER A CA 1
ATOM 1531 C C . SER A 1 197 ? 4.734 37.375 21.094 1 92.56 197 SER A C 1
ATOM 1533 O O . SER A 1 197 ? 4.84 38.344 20.344 1 92.56 197 SER A O 1
ATOM 1535 N N . VAL A 1 198 ? 5.535 36.344 21.062 1 93.81 198 VAL A N 1
ATOM 1536 C CA . VAL A 1 198 ? 6.484 36.094 19.984 1 93.81 198 VAL A CA 1
ATOM 1537 C C . VAL A 1 198 ? 6.172 34.75 19.328 1 93.81 198 VAL A C 1
ATOM 1539 O O . VAL A 1 198 ? 5.965 33.75 20.031 1 93.81 198 VAL A O 1
ATOM 1542 N N . ILE A 1 199 ? 6.027 34.781 18.047 1 93.5 199 ILE A N 1
ATOM 1543 C CA . ILE A 1 199 ? 5.883 33.531 17.328 1 93.5 199 ILE A CA 1
ATOM 1544 C C . ILE A 1 199 ? 7.262 32.938 17.047 1 93.5 199 ILE A C 1
ATOM 1546 O O . ILE A 1 199 ? 8.188 33.656 16.656 1 93.5 199 ILE A O 1
ATOM 1550 N N . ALA A 1 200 ? 7.379 31.672 17.328 1 94.31 200 ALA A N 1
ATOM 1551 C CA . ALA A 1 200 ? 8.711 31.078 17.25 1 94.31 200 ALA A CA 1
ATOM 1552 C C . ALA A 1 200 ? 8.68 29.734 16.531 1 94.31 200 ALA A C 1
ATOM 1554 O O . ALA A 1 200 ? 7.605 29.156 16.328 1 94.31 200 ALA A O 1
ATOM 1555 N N . SER A 1 201 ? 9.867 29.312 16.062 1 93.06 201 SER A N 1
ATOM 1556 C CA . SER A 1 201 ? 10.047 27.984 15.484 1 93.06 201 SER A CA 1
ATOM 1557 C C . SER A 1 201 ? 10.898 27.094 16.391 1 93.06 201 SER A C 1
ATOM 1559 O O . SER A 1 201 ? 11.656 27.594 17.219 1 93.06 201 SER A O 1
ATOM 1561 N N . ALA A 1 202 ? 10.664 25.781 16.203 1 90.81 202 ALA A N 1
ATOM 1562 C CA . ALA A 1 202 ? 11.438 24.844 17.016 1 90.81 202 ALA A CA 1
ATOM 1563 C C . ALA A 1 202 ? 12.812 24.594 16.422 1 90.81 202 ALA A C 1
ATOM 1565 O O . ALA A 1 202 ? 13.719 24.094 17.094 1 90.81 202 ALA A O 1
ATOM 1566 N N . ASP A 1 203 ? 12.93 24.859 15.117 1 83.31 203 ASP A N 1
ATOM 1567 C CA . ASP A 1 203 ? 14.203 24.75 14.414 1 83.31 203 ASP A CA 1
ATOM 1568 C C . ASP A 1 203 ? 14.258 25.703 13.227 1 83.31 203 ASP A C 1
ATOM 1570 O O . ASP A 1 203 ? 13.43 26.609 13.117 1 83.31 203 ASP A O 1
ATOM 1574 N N . LEU A 1 204 ? 15.289 25.547 12.469 1 79.44 204 LEU A N 1
ATOM 1575 C CA . LEU A 1 204 ? 15.469 26.469 11.359 1 79.44 204 LEU A CA 1
ATOM 1576 C C . LEU A 1 204 ? 14.695 26.016 10.125 1 79.44 204 LEU A C 1
ATOM 1578 O O . LEU A 1 204 ? 14.719 26.672 9.086 1 79.44 204 LEU A O 1
ATOM 1582 N N . GLY A 1 205 ? 13.945 24.969 10.148 1 76.31 205 GLY A N 1
ATOM 1583 C CA . GLY A 1 205 ? 13.273 24.406 8.992 1 76.31 205 GLY A CA 1
ATOM 1584 C C . GLY A 1 205 ? 12 25.141 8.617 1 76.31 205 GLY A C 1
ATOM 1585 O O . GLY A 1 205 ? 11.578 25.109 7.457 1 76.31 205 GLY A O 1
ATOM 1586 N N . ARG A 1 206 ? 11.398 25.797 9.539 1 78.19 206 ARG A N 1
ATOM 1587 C CA . ARG A 1 206 ? 10.102 26.406 9.281 1 78.19 206 ARG A CA 1
ATOM 1588 C C . ARG A 1 206 ? 10.18 27.922 9.422 1 78.19 206 ARG A C 1
ATOM 1590 O O . ARG A 1 206 ? 9.195 28.578 9.781 1 78.19 206 ARG A O 1
ATOM 1597 N N . THR A 1 207 ? 11.281 28.453 9.195 1 79.25 207 THR A N 1
ATOM 1598 C CA . THR A 1 207 ? 11.508 29.875 9.414 1 79.25 207 THR A CA 1
ATOM 1599 C C . THR A 1 207 ? 10.609 30.719 8.5 1 79.25 207 THR A C 1
ATOM 1601 O O . THR A 1 207 ? 10.062 31.734 8.93 1 79.25 207 THR A O 1
ATOM 1604 N N . THR A 1 208 ? 10.398 30.172 7.324 1 80.5 208 THR A N 1
ATOM 1605 C CA . THR A 1 208 ? 9.586 30.922 6.375 1 80.5 208 THR A CA 1
ATOM 1606 C C . THR A 1 208 ? 8.133 30.984 6.828 1 80.5 208 THR A C 1
ATOM 1608 O O . THR A 1 208 ? 7.469 32 6.707 1 80.5 208 THR A O 1
ATOM 1611 N N . TRP A 1 209 ? 7.695 29.984 7.379 1 82 209 TRP A N 1
ATOM 1612 C CA . TRP A 1 209 ? 6.309 29.922 7.832 1 82 209 TRP A CA 1
ATOM 1613 C C . TRP A 1 209 ? 6.102 30.812 9.062 1 82 209 TRP A C 1
ATOM 1615 O O . TRP A 1 209 ? 5.102 31.516 9.164 1 82 209 TRP A O 1
ATOM 1625 N N . VAL A 1 210 ? 7.047 30.75 9.914 1 84.62 210 VAL A N 1
ATOM 1626 C CA . VAL A 1 210 ? 6.988 31.562 11.125 1 84.62 210 VAL A CA 1
ATOM 1627 C C . VAL A 1 210 ? 7.043 33.062 10.766 1 84.62 210 VAL A C 1
ATOM 1629 O O . VAL A 1 210 ? 6.316 33.875 11.336 1 84.62 210 VAL A O 1
ATOM 1632 N N . ASN A 1 211 ? 7.848 33.312 9.805 1 85.44 211 ASN A N 1
ATOM 1633 C CA . ASN A 1 211 ? 7.934 34.688 9.336 1 85.44 211 ASN A CA 1
ATOM 1634 C C . ASN A 1 211 ? 6.609 35.156 8.734 1 85.44 211 ASN A C 1
ATOM 1636 O O . ASN A 1 211 ? 6.156 36.281 9.008 1 85.44 211 ASN A O 1
ATOM 1640 N N . SER A 1 212 ? 6.066 34.281 7.949 1 84.38 212 SER A N 1
ATOM 1641 C CA . SER A 1 212 ? 4.781 34.594 7.344 1 84.38 212 SER A CA 1
ATOM 1642 C C . SER A 1 212 ? 3.701 34.812 8.406 1 84.38 212 SER A C 1
ATOM 1644 O O . SER A 1 212 ? 2.885 35.719 8.305 1 84.38 212 SER A O 1
ATOM 1646 N N . PHE A 1 213 ? 3.773 33.969 9.297 1 83.88 213 PHE A N 1
ATOM 1647 C CA . PHE A 1 213 ? 2.83 34.062 10.406 1 83.88 213 PHE A CA 1
ATOM 1648 C C . PHE A 1 213 ? 2.996 35.375 11.156 1 83.88 213 PHE A C 1
ATOM 1650 O O . PHE A 1 213 ? 2.014 36.062 11.43 1 83.88 213 PHE A O 1
ATOM 1657 N N . SER A 1 214 ? 4.195 35.688 11.492 1 85.5 214 SER A N 1
ATOM 1658 C CA . SER A 1 214 ? 4.512 36.906 12.234 1 85.5 214 SER A CA 1
ATOM 1659 C C . SER A 1 214 ? 4.043 38.156 11.492 1 85.5 214 SER A C 1
ATOM 1661 O O . SER A 1 214 ? 3.506 39.094 12.102 1 85.5 214 SER A O 1
ATOM 1663 N N . ARG A 1 215 ? 4.203 38.125 10.242 1 87.31 215 ARG A N 1
ATOM 1664 C CA . ARG A 1 215 ? 3.799 39.25 9.422 1 87.31 215 ARG A CA 1
ATOM 1665 C C . ARG A 1 215 ? 2.279 39.406 9.391 1 87.31 215 ARG A C 1
ATOM 1667 O O . ARG A 1 215 ? 1.754 40.531 9.453 1 87.31 215 ARG A O 1
ATOM 1674 N N . ARG A 1 216 ? 1.726 38.312 9.328 1 85.31 216 ARG A N 1
ATOM 1675 C CA . ARG A 1 216 ? 0.272 38.312 9.203 1 85.31 216 ARG A CA 1
ATOM 1676 C C . ARG A 1 216 ? -0.391 38.75 10.5 1 85.31 216 ARG A C 1
ATOM 1678 O O . ARG A 1 216 ? -1.411 39.438 10.477 1 85.31 216 ARG A O 1
ATOM 1685 N N . PHE A 1 217 ? 0.238 38.438 11.586 1 84 217 PHE A N 1
ATOM 1686 C CA . PHE A 1 217 ? -0.446 38.656 12.852 1 84 217 PHE A CA 1
ATOM 1687 C C . PHE A 1 217 ? 0.257 39.75 13.656 1 84 217 PHE A C 1
ATOM 1689 O O . PHE A 1 217 ? -0.212 40.125 14.727 1 84 217 PHE A O 1
ATOM 1696 N N . GLY A 1 218 ? 1.351 40.25 13.18 1 85.31 218 GLY A N 1
ATOM 1697 C CA . GLY A 1 218 ? 2.055 41.375 13.789 1 85.31 218 GLY A CA 1
ATOM 1698 C C . GLY A 1 218 ? 2.76 41 15.078 1 85.31 218 GLY A C 1
ATOM 1699 O O . GLY A 1 218 ? 2.643 41.719 16.078 1 85.31 218 GLY A O 1
ATOM 1700 N N . THR A 1 219 ? 3.4 39.938 15.07 1 88.25 219 THR A N 1
ATOM 1701 C CA . THR A 1 219 ? 4.141 39.469 16.25 1 88.25 219 THR A CA 1
ATOM 1702 C C . THR A 1 219 ? 5.645 39.531 15.992 1 88.25 219 THR A C 1
ATOM 1704 O O . THR A 1 219 ? 6.082 39.688 14.844 1 88.25 219 THR A O 1
ATOM 1707 N N . GLY A 1 220 ? 6.402 39.562 17.125 1 90.69 220 GLY A N 1
ATOM 1708 C CA . GLY A 1 220 ? 7.82 39.281 16.984 1 90.69 220 GLY A CA 1
ATOM 1709 C C . GLY A 1 220 ? 8.102 37.844 16.562 1 90.69 220 GLY A C 1
ATOM 1710 O O . GLY A 1 220 ? 7.184 37.031 16.484 1 90.69 220 GLY A O 1
ATOM 1711 N N . ILE A 1 221 ? 9.398 37.656 16.188 1 93.19 221 ILE A N 1
ATOM 1712 C CA . ILE A 1 221 ? 9.781 36.312 15.719 1 93.19 221 ILE A CA 1
ATOM 1713 C C . ILE A 1 221 ? 10.984 35.812 16.516 1 93.19 221 ILE A C 1
ATOM 1715 O O . ILE A 1 221 ? 11.812 36.625 16.969 1 93.19 221 ILE A O 1
ATOM 1719 N N . ALA A 1 222 ? 11.008 34.531 16.734 1 93.69 222 ALA A N 1
ATOM 1720 C CA . ALA A 1 222 ? 12.18 33.875 17.328 1 93.69 222 ALA A CA 1
ATOM 1721 C C . ALA A 1 222 ? 12.43 32.5 16.719 1 93.69 222 ALA A C 1
ATOM 1723 O O . ALA A 1 222 ? 11.5 31.875 16.219 1 93.69 222 ALA A O 1
ATOM 1724 N N . PHE A 1 223 ? 13.758 32.094 16.703 1 92.19 223 PHE A N 1
ATOM 1725 C CA . PHE A 1 223 ? 14.172 30.812 16.172 1 92.19 223 PHE A CA 1
ATOM 1726 C C . PHE A 1 223 ? 15.188 30.141 17.078 1 92.19 223 PHE A C 1
ATOM 1728 O O . PHE A 1 223 ? 15.797 30.797 17.922 1 92.19 223 PHE A O 1
ATOM 1735 N N . ILE A 1 224 ? 15.234 28.844 16.828 1 90.88 224 ILE A N 1
ATOM 1736 C CA . ILE A 1 224 ? 16.266 28.094 17.531 1 90.88 224 ILE A CA 1
ATOM 1737 C C . ILE A 1 224 ? 17.281 27.531 16.531 1 90.88 224 ILE A C 1
ATOM 1739 O O . ILE A 1 224 ? 16.906 26.953 15.523 1 90.88 224 ILE A O 1
ATOM 1743 N N . ARG A 1 225 ? 18.453 27.812 16.734 1 87.12 225 ARG A N 1
ATOM 1744 C CA . ARG A 1 225 ? 19.547 27.219 15.984 1 87.12 225 ARG A CA 1
ATOM 1745 C C . ARG A 1 225 ? 20.234 26.125 16.781 1 87.12 225 ARG A C 1
ATOM 1747 O O . ARG A 1 225 ? 20.75 26.375 17.891 1 87.12 225 ARG A O 1
ATOM 1754 N N . LYS A 1 226 ? 20.109 24.875 16.141 1 78.81 226 LYS A N 1
ATOM 1755 C CA . LYS A 1 226 ? 20.766 23.766 16.812 1 78.81 226 LYS A CA 1
ATOM 1756 C C . LYS A 1 226 ? 22.219 23.641 16.375 1 78.81 226 LYS A C 1
ATOM 1758 O O . LYS A 1 226 ? 22.516 23.672 15.18 1 78.81 226 LYS A O 1
ATOM 1763 N N . GLU A 1 227 ? 23.094 23.938 17.312 1 71.88 227 GLU A N 1
ATOM 1764 C CA . GLU A 1 227 ? 24.516 23.766 17 1 71.88 227 GLU A CA 1
ATOM 1765 C C . GLU A 1 227 ? 25.078 22.5 17.641 1 71.88 227 GLU A C 1
ATOM 1767 O O . GLU A 1 227 ? 24.75 22.172 18.781 1 71.88 227 GLU A O 1
ATOM 1772 N N . ARG A 1 228 ? 25.547 21.578 16.797 1 61.66 228 ARG A N 1
ATOM 1773 C CA . ARG A 1 228 ? 26.234 20.406 17.328 1 61.66 228 ARG A CA 1
ATOM 1774 C C . ARG A 1 228 ? 27.594 20.781 17.922 1 61.66 228 ARG A C 1
ATOM 1776 O O . ARG A 1 228 ? 28.391 21.453 17.266 1 61.66 228 ARG A O 1
ATOM 1783 N N . SER A 1 229 ? 27.656 20.797 19.188 1 54.12 229 SER A N 1
ATOM 1784 C CA . SER A 1 229 ? 28.969 21.078 19.781 1 54.12 229 SER A CA 1
ATOM 1785 C C . SER A 1 229 ? 29.891 19.875 19.656 1 54.12 229 SER A C 1
ATOM 1787 O O . SER A 1 229 ? 29.453 18.766 19.375 1 54.12 229 SER A O 1
ATOM 1789 N N . LYS A 1 230 ? 31.297 20.234 19.828 1 56.28 230 LYS A N 1
ATOM 1790 C CA . LYS A 1 230 ? 32.406 19.281 19.766 1 56.28 230 LYS A CA 1
ATOM 1791 C C . LYS A 1 230 ? 32.156 18.109 20.703 1 56.28 230 LYS A C 1
ATOM 1793 O O . LYS A 1 230 ? 32.594 16.984 20.438 1 56.28 230 LYS A O 1
ATOM 1798 N N . ASP A 1 231 ? 31.641 18.172 21.734 1 47.56 231 ASP A N 1
ATOM 1799 C CA . ASP A 1 231 ? 31.469 17.156 22.766 1 47.56 231 ASP A CA 1
ATOM 1800 C C . ASP A 1 231 ? 30.141 16.438 22.609 1 47.56 231 ASP A C 1
ATOM 1802 O O . ASP A 1 231 ? 29.672 15.781 23.547 1 47.56 231 ASP A O 1
ATOM 1806 N N . LYS A 1 232 ? 29.625 16.516 21.578 1 55.53 232 LYS A N 1
ATOM 1807 C CA . LYS A 1 232 ? 28.469 15.727 21.156 1 55.53 232 LYS A CA 1
ATOM 1808 C C . LYS A 1 232 ? 27.203 16.188 21.859 1 55.53 232 LYS A C 1
ATOM 1810 O O . LYS A 1 232 ? 26.234 15.438 21.984 1 55.53 232 LYS A O 1
ATOM 1815 N N . THR A 1 233 ? 27.375 17.406 22.516 1 54.59 233 THR A N 1
ATOM 1816 C CA . THR A 1 233 ? 26.156 17.922 23.141 1 54.59 233 THR A CA 1
ATOM 1817 C C . THR A 1 233 ? 25.469 18.922 22.219 1 54.59 233 THR A C 1
ATOM 1819 O O . THR A 1 233 ? 26.141 19.703 21.531 1 54.59 233 THR A O 1
ATOM 1822 N N . GLN A 1 234 ? 24.141 18.781 22 1 63.06 234 GLN A N 1
ATOM 1823 C CA . GLN A 1 234 ? 23.359 19.703 21.156 1 63.06 234 GLN A CA 1
ATOM 1824 C C . GLN A 1 234 ? 22.953 20.938 21.938 1 63.06 234 GLN A C 1
ATOM 1826 O O . GLN A 1 234 ? 22.344 20.828 23.016 1 63.06 234 GLN A O 1
ATOM 1831 N N . VAL A 1 235 ? 23.625 22.141 21.594 1 65.69 235 VAL A N 1
ATOM 1832 C CA . VAL A 1 235 ? 23.234 23.406 22.219 1 65.69 235 VAL A CA 1
ATOM 1833 C C . VAL A 1 235 ? 22.219 24.125 21.344 1 65.69 235 VAL A C 1
ATOM 1835 O O . VAL A 1 235 ? 22.375 24.188 20.125 1 65.69 235 VAL A O 1
ATOM 1838 N N . CYS A 1 236 ? 21.047 24.578 22.062 1 79 236 CYS A N 1
ATOM 1839 C CA . CYS A 1 236 ? 20 25.344 21.391 1 79 236 CYS A CA 1
ATOM 1840 C C . CYS A 1 236 ? 20.203 26.828 21.609 1 79 236 CYS A C 1
ATOM 1842 O O . CYS A 1 236 ? 20.156 27.312 22.75 1 79 236 CYS A O 1
ATOM 1844 N N . GLU A 1 237 ? 20.656 27.531 20.547 1 86.31 237 GLU A N 1
ATOM 1845 C CA . GLU A 1 237 ? 20.75 28.984 20.578 1 86.31 237 GLU A CA 1
ATOM 1846 C C . GLU A 1 237 ? 19.453 29.625 20.109 1 86.31 237 GLU A C 1
ATOM 1848 O O . GLU A 1 237 ? 18.953 29.312 19.016 1 86.31 237 GLU A O 1
ATOM 1853 N N . VAL A 1 238 ? 18.922 30.547 21.016 1 92.81 238 VAL A N 1
ATOM 1854 C CA . VAL A 1 238 ? 17.688 31.25 20.656 1 92.81 238 VAL A CA 1
ATOM 1855 C C . VAL A 1 238 ? 18.031 32.531 19.906 1 92.81 238 VAL A C 1
ATOM 1857 O O . VAL A 1 238 ? 18.844 33.344 20.375 1 92.81 238 VAL A O 1
ATOM 1860 N N . ILE A 1 239 ? 17.516 32.656 18.75 1 90.94 239 ILE A N 1
ATOM 1861 C CA . ILE A 1 239 ? 17.656 33.875 17.953 1 90.94 239 ILE A CA 1
ATOM 1862 C C . ILE A 1 239 ? 16.359 34.688 18.016 1 90.94 239 ILE A C 1
ATOM 1864 O O . ILE A 1 239 ? 15.312 34.219 17.562 1 90.94 239 ILE A O 1
ATOM 1868 N N . GLY A 1 240 ? 16.406 35.969 18.5 1 92.06 240 GLY A N 1
ATOM 1869 C CA . GLY A 1 240 ? 15.242 36.812 18.734 1 92.06 240 GLY A CA 1
ATOM 1870 C C . GLY A 1 240 ? 15.047 37.156 20.203 1 92.06 240 GLY A C 1
ATOM 1871 O O . GLY A 1 240 ? 15.625 36.531 21.078 1 92.06 240 GLY A O 1
ATOM 1872 N N . ASN A 1 241 ? 14.328 38.188 20.5 1 92.88 241 ASN A N 1
ATOM 1873 C CA . ASN A 1 241 ? 14.078 38.625 21.859 1 92.88 241 ASN A CA 1
ATOM 1874 C C . ASN A 1 241 ? 12.797 38 22.422 1 92.88 241 ASN A C 1
ATOM 1876 O O . ASN A 1 241 ? 11.695 38.375 22.016 1 92.88 241 ASN A O 1
ATOM 1880 N N . VAL A 1 242 ? 13 37.094 23.406 1 96.25 242 VAL A N 1
ATOM 1881 C CA . VAL A 1 242 ? 11.844 36.406 23.969 1 96.25 242 VAL A CA 1
ATOM 1882 C C . VAL A 1 242 ? 11.703 36.781 25.453 1 96.25 242 VAL A C 1
ATOM 1884 O O . VAL A 1 242 ? 10.805 36.281 26.141 1 96.25 242 VAL A O 1
ATOM 1887 N N . LYS A 1 243 ? 12.664 37.625 25.938 1 95.94 243 LYS A N 1
ATOM 1888 C CA . LYS A 1 243 ? 12.68 37.938 27.359 1 95.94 243 LYS A CA 1
ATOM 1889 C C . LYS A 1 243 ? 11.391 38.656 27.766 1 95.94 243 LYS A C 1
ATOM 1891 O O . LYS A 1 243 ? 11.023 39.656 27.188 1 95.94 243 LYS A O 1
ATOM 1896 N N . GLY A 1 244 ? 10.789 38.062 28.75 1 95.44 244 GLY A N 1
ATOM 1897 C CA . GLY A 1 244 ? 9.586 38.656 29.297 1 95.44 244 GLY A CA 1
ATOM 1898 C C . GLY A 1 244 ? 8.367 38.5 28.391 1 95.44 244 GLY A C 1
ATOM 1899 O O . GLY A 1 244 ? 7.344 39.156 28.609 1 95.44 244 GLY A O 1
ATOM 1900 N N . ARG A 1 245 ? 8.453 37.75 27.422 1 95.12 245 ARG A N 1
ATOM 1901 C CA . ARG A 1 245 ? 7.367 37.562 26.469 1 95.12 245 ARG A CA 1
ATOM 1902 C C . ARG A 1 245 ? 6.805 36.156 26.5 1 95.12 245 ARG A C 1
ATOM 1904 O O . ARG A 1 245 ? 7.469 35.219 26.984 1 95.12 245 ARG A O 1
ATOM 1911 N N . LYS A 1 246 ? 5.527 36.031 26.031 1 95.5 246 LYS A N 1
ATOM 1912 C CA . LYS A 1 246 ? 4.977 34.719 25.75 1 95.5 246 LYS A CA 1
ATOM 1913 C C . LYS A 1 246 ? 5.445 34.188 24.391 1 95.5 246 LYS A C 1
ATOM 1915 O O . LYS A 1 246 ? 5.379 34.906 23.391 1 95.5 246 LYS A O 1
ATOM 1920 N N . VAL A 1 247 ? 5.938 32.969 24.406 1 96.25 247 VAL A N 1
ATOM 1921 C CA . VAL A 1 247 ? 6.395 32.375 23.141 1 96.25 247 VAL A CA 1
ATOM 1922 C C . VAL A 1 247 ? 5.363 31.375 22.641 1 96.25 247 VAL A C 1
ATOM 1924 O O . VAL A 1 247 ? 4.863 30.547 23.406 1 96.25 247 VAL A O 1
ATOM 1927 N N . VAL A 1 248 ? 5.012 31.547 21.375 1 95.75 248 VAL A N 1
ATOM 1928 C CA . VAL A 1 248 ? 4.117 30.594 20.719 1 95.75 248 VAL A CA 1
ATOM 1929 C C . VAL A 1 248 ? 4.852 29.891 19.578 1 95.75 248 VAL A C 1
ATOM 1931 O O . VAL A 1 248 ? 5.098 30.5 18.531 1 95.75 248 VAL A O 1
ATOM 1934 N N . ILE A 1 249 ? 5.148 28.594 19.797 1 95.38 249 ILE A N 1
ATOM 1935 C CA . ILE A 1 249 ? 5.812 27.828 18.75 1 95.38 249 ILE A CA 1
ATOM 1936 C C . ILE A 1 249 ? 4.793 27.391 17.703 1 95.38 249 ILE A C 1
ATOM 1938 O O . ILE A 1 249 ? 3.754 26.812 18.047 1 95.38 249 ILE A O 1
ATOM 1942 N N . TYR A 1 250 ? 5.066 27.703 16.484 1 93.38 250 TYR A N 1
ATOM 1943 C CA . TYR A 1 250 ? 4.227 27.266 15.375 1 93.38 250 TYR A CA 1
ATOM 1944 C C . TYR A 1 250 ? 4.953 26.219 14.523 1 93.38 250 TYR A C 1
ATOM 1946 O O . TYR A 1 250 ? 6.062 26.469 14.047 1 93.38 250 TYR A O 1
ATOM 1954 N N . ASP A 1 251 ? 4.371 25.078 14.359 1 92.75 251 ASP A N 1
ATOM 1955 C CA . ASP A 1 251 ? 4.965 24.016 13.57 1 92.75 251 ASP A CA 1
ATOM 1956 C C . ASP A 1 251 ? 3.893 23.234 12.805 1 92.75 251 ASP A C 1
ATOM 1958 O O . ASP A 1 251 ? 2.725 23.219 13.203 1 92.75 251 ASP A O 1
ATOM 1962 N N . ASP A 1 252 ? 4.297 22.625 11.703 1 91.94 252 ASP A N 1
ATOM 1963 C CA . ASP A 1 252 ? 3.326 21.875 10.914 1 91.94 252 ASP A CA 1
ATOM 1964 C C . ASP A 1 252 ? 3.031 20.516 11.562 1 91.94 252 ASP A C 1
ATOM 1966 O O . ASP A 1 252 ? 1.919 20 11.453 1 91.94 252 ASP A O 1
ATOM 1970 N N . MET A 1 253 ? 4.07 19.984 12.211 1 94.06 253 MET A N 1
ATOM 1971 C CA . MET A 1 253 ? 3.812 18.641 12.711 1 94.06 253 MET A CA 1
ATOM 1972 C C . MET A 1 253 ? 4.652 18.359 13.953 1 94.06 253 MET A C 1
ATOM 1974 O O . MET A 1 253 ? 5.77 18.859 14.086 1 94.06 253 MET A O 1
ATOM 1978 N N . VAL A 1 254 ? 4.059 17.609 14.867 1 94 254 VAL A N 1
ATOM 1979 C CA . VAL A 1 254 ? 4.777 17.047 16 1 94 254 VAL A CA 1
ATOM 1980 C C . VAL A 1 254 ? 4.703 15.523 15.961 1 94 254 VAL A C 1
ATOM 1982 O O . VAL A 1 254 ? 3.619 14.953 15.836 1 94 254 VAL A O 1
ATOM 1985 N N . ARG A 1 255 ? 5.75 14.898 16 1 92.62 255 ARG A N 1
ATOM 1986 C CA . ARG A 1 255 ? 5.816 13.445 16.047 1 92.62 255 ARG A CA 1
ATOM 1987 C C . ARG A 1 255 ? 6.16 12.953 17.453 1 92.62 255 ARG A C 1
ATOM 1989 O O . ARG A 1 255 ? 5.348 13.062 18.375 1 92.62 255 ARG A O 1
ATOM 1996 N N . THR A 1 256 ? 7.488 12.75 17.734 1 90.94 256 THR A N 1
ATOM 1997 C CA . THR A 1 256 ? 7.844 12.312 19.078 1 90.94 256 THR A CA 1
ATOM 1998 C C . THR A 1 256 ? 7.723 13.461 20.078 1 90.94 256 THR A C 1
ATOM 2000 O O . THR A 1 256 ? 7.613 13.242 21.281 1 90.94 256 THR A O 1
ATOM 2003 N N . GLY A 1 257 ? 7.824 14.625 19.578 1 93.56 257 GLY A N 1
ATOM 2004 C CA . GLY A 1 257 ? 7.699 15.805 20.422 1 93.56 257 GLY A CA 1
ATOM 2005 C C . GLY A 1 257 ? 9.016 16.234 21.031 1 93.56 257 GLY A C 1
ATOM 2006 O O . GLY A 1 257 ? 9.086 17.281 21.688 1 93.56 257 GLY A O 1
ATOM 2007 N N . LYS A 1 258 ? 10.039 15.578 20.766 1 92.44 258 LYS A N 1
ATOM 2008 C CA . LYS A 1 258 ? 11.328 15.867 21.375 1 92.44 258 LYS A CA 1
ATOM 2009 C C . LYS A 1 258 ? 11.828 17.25 21 1 92.44 258 LYS A C 1
ATOM 2011 O O . LYS A 1 258 ? 12.234 18.031 21.859 1 92.44 258 LYS A O 1
ATOM 2016 N N . THR A 1 259 ? 11.773 17.594 19.719 1 91.56 259 THR A N 1
ATOM 2017 C CA . THR A 1 259 ? 12.219 18.891 19.219 1 91.56 259 THR A CA 1
ATOM 2018 C C . THR A 1 259 ? 11.383 20.016 19.828 1 91.56 259 THR A C 1
ATOM 2020 O O . THR A 1 259 ? 11.922 21.031 20.25 1 91.56 259 THR A O 1
ATOM 2023 N N . LEU A 1 260 ? 10.148 19.766 19.922 1 94.62 260 LEU A N 1
ATOM 2024 C CA . LEU A 1 260 ? 9.227 20.766 20.453 1 94.62 260 LEU A CA 1
ATOM 2025 C C . LEU A 1 260 ? 9.523 21.047 21.922 1 94.62 260 LEU A C 1
ATOM 2027 O O . LEU A 1 260 ? 9.609 22.203 22.344 1 94.62 260 LEU A O 1
ATOM 2031 N N . VAL A 1 261 ? 9.711 19.984 22.688 1 96.12 261 VAL A N 1
ATOM 2032 C CA . VAL A 1 261 ? 9.953 20.094 24.125 1 96.12 261 VAL A CA 1
ATOM 2033 C C . VAL A 1 261 ? 11.297 20.781 24.359 1 96.12 261 VAL A C 1
ATOM 2035 O O . VAL A 1 261 ? 11.406 21.688 25.203 1 96.12 261 VAL A O 1
ATOM 2038 N N . GLN A 1 262 ? 12.281 20.391 23.609 1 94.19 262 GLN A N 1
ATOM 2039 C CA . GLN A 1 262 ? 13.602 21 23.734 1 94.19 262 GLN A CA 1
ATOM 2040 C C . GLN A 1 262 ? 13.555 22.484 23.406 1 94.19 262 GLN A C 1
ATOM 2042 O O . GLN A 1 262 ? 14.195 23.297 24.078 1 94.19 262 GLN A O 1
ATOM 2047 N N . ALA A 1 263 ? 12.828 22.766 22.406 1 94.69 263 ALA A N 1
ATOM 2048 C CA . ALA A 1 263 ? 12.672 24.172 22.031 1 94.69 263 ALA A CA 1
ATOM 2049 C C . ALA A 1 263 ? 11.992 24.969 23.125 1 94.69 263 ALA A C 1
ATOM 2051 O O . ALA A 1 263 ? 12.422 26.078 23.453 1 94.69 263 ALA A O 1
ATOM 2052 N N . ALA A 1 264 ? 10.961 24.453 23.719 1 96.62 264 ALA A N 1
ATOM 2053 C CA . ALA A 1 264 ? 10.25 25.125 24.797 1 96.62 264 ALA A CA 1
ATOM 2054 C C . ALA A 1 264 ? 11.18 25.422 25.969 1 96.62 264 ALA A C 1
ATOM 2056 O O . ALA A 1 264 ? 11.18 26.531 26.484 1 96.62 264 ALA A O 1
ATOM 2057 N N . ASP A 1 265 ? 11.969 24.453 26.281 1 96.62 265 ASP A N 1
ATOM 2058 C CA . ASP A 1 265 ? 12.914 24.625 27.375 1 96.62 265 ASP A CA 1
ATOM 2059 C C . ASP A 1 265 ? 13.93 25.734 27.062 1 96.62 265 ASP A C 1
ATOM 2061 O O . ASP A 1 265 ? 14.266 26.531 27.938 1 96.62 265 ASP A O 1
ATOM 2065 N N . ALA A 1 266 ? 14.422 25.703 25.875 1 95.44 266 ALA A N 1
ATOM 2066 C CA . ALA A 1 266 ? 15.391 26.719 25.453 1 95.44 266 ALA A CA 1
ATOM 2067 C C . ALA A 1 266 ? 14.805 28.109 25.516 1 95.44 266 ALA A C 1
ATOM 2069 O O . ALA A 1 266 ? 15.461 29.047 25.969 1 95.44 266 ALA A O 1
ATOM 2070 N N . TYR A 1 267 ? 13.578 28.266 25.109 1 97 267 TYR A N 1
ATOM 2071 C CA . TYR A 1 267 ? 12.93 29.578 25.141 1 97 267 TYR A CA 1
ATOM 2072 C C . TYR A 1 267 ? 12.711 30.047 26.578 1 97 267 TYR A C 1
ATOM 2074 O O . TYR A 1 267 ? 12.922 31.219 26.891 1 97 267 TYR A O 1
ATOM 2082 N N . LEU A 1 268 ? 12.32 29.156 27.438 1 97.56 268 LEU A N 1
ATOM 2083 C CA . LEU A 1 268 ? 12.133 29.5 28.844 1 97.56 268 LEU A CA 1
ATOM 2084 C C . LEU A 1 268 ? 13.461 29.891 29.469 1 97.56 268 LEU A C 1
ATOM 2086 O O . LEU A 1 268 ? 13.523 30.891 30.203 1 97.56 268 LEU A O 1
ATOM 2090 N N . ALA A 1 269 ? 14.453 29.156 29.141 1 96.25 269 ALA A N 1
ATOM 2091 C CA . ALA A 1 269 ? 15.781 29.453 29.672 1 96.25 269 ALA A CA 1
ATOM 2092 C C . ALA A 1 269 ? 16.266 30.812 29.188 1 96.25 269 ALA A C 1
ATOM 2094 O O . ALA A 1 269 ? 17.094 31.453 29.844 1 96.25 269 ALA A O 1
ATOM 2095 N N . SER A 1 270 ? 15.758 31.25 28.109 1 96.25 270 SER A N 1
ATOM 2096 C CA . SER A 1 270 ? 16.156 32.531 27.516 1 96.25 270 SER A CA 1
ATOM 2097 C C . SER A 1 270 ? 15.273 33.656 28.016 1 96.25 270 SER A C 1
ATOM 2099 O O . SER A 1 270 ? 15.344 34.781 27.5 1 96.25 270 SER A O 1
ATOM 2101 N N . GLY A 1 271 ? 14.344 33.375 28.891 1 97.06 271 GLY A N 1
ATOM 2102 C CA . GLY A 1 271 ? 13.633 34.438 29.578 1 97.06 271 GLY A CA 1
ATOM 2103 C C . GLY A 1 271 ? 12.164 34.531 29.203 1 97.06 271 GLY A C 1
ATOM 2104 O O . GLY A 1 271 ? 11.453 35.406 29.656 1 97.06 271 GLY A O 1
ATOM 2105 N N . ALA A 1 272 ? 11.672 33.625 28.391 1 97.31 272 ALA A N 1
ATOM 2106 C CA . ALA A 1 272 ? 10.25 33.625 28.062 1 97.31 272 ALA A CA 1
ATOM 2107 C C . ALA A 1 272 ? 9.406 33.375 29.312 1 97.31 272 ALA A C 1
ATOM 2109 O O . ALA A 1 272 ? 9.805 32.594 30.203 1 97.31 272 ALA A O 1
ATOM 2110 N N . THR A 1 273 ? 8.25 34 29.422 1 96.75 273 THR A N 1
ATOM 2111 C CA . THR A 1 273 ? 7.395 33.844 30.594 1 96.75 273 THR A CA 1
ATOM 2112 C C . THR A 1 273 ? 6.602 32.531 30.5 1 96.75 273 THR A C 1
ATOM 2114 O O . THR A 1 273 ? 6.297 31.922 31.531 1 96.75 273 THR A O 1
ATOM 2117 N N . ALA A 1 274 ? 6.223 32.219 29.281 1 97.12 274 ALA A N 1
ATOM 2118 C CA . ALA A 1 274 ? 5.496 31 29 1 97.12 274 ALA A CA 1
ATOM 2119 C C . ALA A 1 274 ? 5.695 30.562 27.547 1 97.12 274 ALA A C 1
ATOM 2121 O O . ALA A 1 274 ? 6.027 31.391 26.688 1 97.12 274 ALA A O 1
ATOM 2122 N N . VAL A 1 275 ? 5.492 29.25 27.344 1 97.69 275 VAL A N 1
ATOM 2123 C CA . VAL A 1 275 ? 5.609 28.719 25.984 1 97.69 275 VAL A CA 1
ATOM 2124 C C . VAL A 1 275 ? 4.344 27.953 25.625 1 97.69 275 VAL A C 1
ATOM 2126 O O . VAL A 1 275 ? 3.879 27.109 26.406 1 97.69 275 VAL A O 1
ATOM 2129 N N . TYR A 1 276 ? 3.748 28.344 24.547 1 97.44 276 TYR A N 1
ATOM 2130 C CA . TYR A 1 276 ? 2.615 27.656 23.922 1 97.44 276 TYR A CA 1
ATOM 2131 C C . TYR A 1 276 ? 2.994 27.078 22.562 1 97.44 276 TYR A C 1
ATOM 2133 O O . TYR A 1 276 ? 4.062 27.391 22.031 1 97.44 276 TYR A O 1
ATOM 2141 N N . ALA A 1 277 ? 2.123 26.203 22.047 1 97 277 ALA A N 1
ATOM 2142 C CA . ALA A 1 277 ? 2.414 25.641 20.719 1 97 277 ALA A CA 1
ATOM 2143 C C . ALA A 1 277 ? 1.149 25.547 19.875 1 97 277 ALA A C 1
ATOM 2145 O O . ALA A 1 277 ? 0.08 25.188 20.375 1 97 277 ALA A O 1
ATOM 2146 N N . LEU A 1 278 ? 1.276 26 18.672 1 95.81 278 LEU A N 1
ATOM 2147 C CA . LEU A 1 278 ? 0.282 25.797 17.625 1 95.81 278 LEU A CA 1
ATOM 2148 C C . LEU A 1 278 ? 0.779 24.812 16.578 1 95.81 278 LEU A C 1
ATOM 2150 O O . LEU A 1 278 ? 1.738 25.094 15.852 1 95.81 278 LEU A O 1
ATOM 2154 N N . ILE A 1 279 ? 0.13 23.688 16.516 1 96.44 279 ILE A N 1
ATOM 2155 C CA . ILE A 1 279 ? 0.589 22.578 15.68 1 96.44 279 ILE A CA 1
ATOM 2156 C C . ILE A 1 279 ? -0.522 22.172 14.719 1 96.44 279 ILE A C 1
ATOM 2158 O O . ILE A 1 279 ? -1.646 21.891 15.148 1 96.44 279 ILE A O 1
ATOM 2162 N N . SER A 1 280 ? -0.182 22.047 13.461 1 96.06 280 SER A N 1
ATOM 2163 C CA . SER A 1 280 ? -1.186 21.594 12.5 1 96.06 280 SER A CA 1
ATOM 2164 C C . SER A 1 280 ? -1.522 20.125 12.711 1 96.06 280 SER A C 1
ATOM 2166 O O . SER A 1 280 ? -2.691 19.766 12.859 1 96.06 280 SER A O 1
ATOM 2168 N N . HIS A 1 281 ? -0.47 19.281 12.711 1 97 281 HIS A N 1
ATOM 2169 C CA . HIS A 1 281 ? -0.663 17.828 12.789 1 97 281 HIS A CA 1
ATOM 2170 C C . HIS A 1 281 ? 0.017 17.25 14.031 1 97 281 HIS A C 1
ATOM 2172 O O . HIS A 1 281 ? 1.247 17.25 14.117 1 97 281 HIS A O 1
ATOM 2178 N N . CYS A 1 282 ? -0.761 16.828 14.953 1 96.31 282 CYS A N 1
ATOM 2179 C CA . CYS A 1 282 ? -0.224 16.078 16.078 1 96.31 282 CYS A CA 1
ATOM 2180 C C . CYS A 1 282 ? -0.193 14.586 15.789 1 96.31 282 CYS A C 1
ATOM 2182 O O . CYS A 1 282 ? -1.217 13.906 15.883 1 96.31 282 CYS A O 1
ATOM 2184 N N . ALA A 1 283 ? 0.963 14.141 15.406 1 95.19 283 ALA A N 1
ATOM 2185 C CA . ALA A 1 283 ? 1.121 12.75 14.984 1 95.19 283 ALA A CA 1
ATOM 2186 C C . ALA A 1 283 ? 2.021 11.977 15.945 1 95.19 283 ALA A C 1
ATOM 2188 O O . ALA A 1 283 ? 2.945 11.281 15.516 1 95.19 283 ALA A O 1
ATOM 2189 N N . ILE A 1 284 ? 1.78 12.086 17.219 1 93.81 284 ILE A N 1
ATOM 2190 C CA . ILE A 1 284 ? 2.59 11.422 18.234 1 93.81 284 ILE A CA 1
ATOM 2191 C C . ILE A 1 284 ? 2.33 9.914 18.188 1 93.81 284 ILE A C 1
ATOM 2193 O O . ILE A 1 284 ? 1.201 9.469 18.406 1 93.81 284 ILE A O 1
ATOM 2197 N N . PRO A 1 285 ? 3.379 9.148 18.047 1 88.88 285 PRO A N 1
ATOM 2198 C CA . PRO A 1 285 ? 3.184 7.742 17.688 1 88.88 285 PRO A CA 1
ATOM 2199 C C . PRO A 1 285 ? 3.02 6.832 18.891 1 88.88 285 PRO A C 1
ATOM 2201 O O . PRO A 1 285 ? 2.473 5.734 18.781 1 88.88 285 PRO A O 1
ATOM 2204 N N . THR A 1 286 ? 3.561 7.23 20.062 1 91.12 286 THR A N 1
ATOM 2205 C CA . THR A 1 286 ? 3.586 6.312 21.188 1 91.12 286 THR A CA 1
ATOM 2206 C C . THR A 1 286 ? 3.08 7.004 22.453 1 91.12 286 THR A C 1
ATOM 2208 O O . THR A 1 286 ? 3.086 8.234 22.547 1 91.12 286 THR A O 1
ATOM 2211 N N . ARG A 1 287 ? 2.734 6.16 23.406 1 93.12 287 ARG A N 1
ATOM 2212 C CA . ARG A 1 287 ? 2.301 6.684 24.703 1 93.12 287 ARG A CA 1
ATOM 2213 C C . ARG A 1 287 ? 3.457 7.355 25.438 1 93.12 287 ARG A C 1
ATOM 2215 O O . ARG A 1 287 ? 3.273 8.391 26.078 1 93.12 287 ARG A O 1
ATOM 2222 N N . GLU A 1 288 ? 4.578 6.762 25.297 1 93.88 288 GLU A N 1
ATOM 2223 C CA . GLU A 1 288 ? 5.766 7.328 25.922 1 93.88 288 GLU A CA 1
ATOM 2224 C C . GLU A 1 288 ? 6.055 8.734 25.391 1 93.88 288 GLU A C 1
ATOM 2226 O O . GLU A 1 288 ? 6.34 9.648 26.172 1 93.88 288 GLU A O 1
ATOM 2231 N N . ALA A 1 289 ? 5.984 8.844 24.156 1 94.62 289 ALA A N 1
ATOM 2232 C CA . ALA A 1 289 ? 6.195 10.148 23.531 1 94.62 289 ALA A CA 1
ATOM 2233 C C . ALA A 1 289 ? 5.133 11.148 23.984 1 94.62 289 ALA A C 1
ATOM 2235 O O . ALA A 1 289 ? 5.445 12.312 24.266 1 94.62 289 ALA A O 1
ATOM 2236 N N . LEU A 1 290 ? 3.943 10.719 24.094 1 95.69 290 LEU A N 1
ATOM 2237 C CA . LEU A 1 290 ? 2.848 11.578 24.531 1 95.69 290 LEU A CA 1
ATOM 2238 C C . LEU A 1 290 ? 3.057 12.031 25.969 1 95.69 290 LEU A C 1
ATOM 2240 O O . LEU A 1 290 ? 2.896 13.219 26.266 1 95.69 290 LEU A O 1
ATOM 2244 N N . ASP A 1 291 ? 3.422 11.109 26.766 1 95.62 291 ASP A N 1
ATOM 2245 C CA . ASP A 1 291 ? 3.67 11.438 28.156 1 95.62 291 ASP A CA 1
ATOM 2246 C C . ASP A 1 291 ? 4.766 12.492 28.297 1 95.62 291 ASP A C 1
ATOM 2248 O O . ASP A 1 291 ? 4.66 13.398 29.109 1 95.62 291 ASP A O 1
ATOM 2252 N N . SER A 1 292 ? 5.75 12.367 27.5 1 95.75 292 SER A N 1
ATOM 2253 C CA . SER A 1 292 ? 6.84 13.336 27.516 1 95.75 292 SER A CA 1
ATOM 2254 C C . SER A 1 292 ? 6.34 14.734 27.156 1 95.75 292 SER A C 1
ATOM 2256 O O . SER A 1 292 ? 6.742 15.719 27.781 1 95.75 292 SER A O 1
ATOM 2258 N N . VAL A 1 293 ? 5.457 14.82 26.266 1 96.69 293 VAL A N 1
ATOM 2259 C CA . VAL A 1 293 ? 4.902 16.094 25.844 1 96.69 293 VAL A CA 1
ATOM 2260 C C . VAL A 1 293 ? 3.977 16.641 26.922 1 96.69 293 VAL A C 1
ATOM 2262 O O . VAL A 1 293 ? 4.055 17.828 27.281 1 96.69 293 VAL A O 1
ATOM 2265 N N . LEU A 1 294 ? 3.191 15.797 27.516 1 96.12 294 LEU A N 1
ATOM 2266 C CA . LEU A 1 294 ? 2.229 16.203 28.531 1 96.12 294 LEU A CA 1
ATOM 2267 C C . LEU A 1 294 ? 2.939 16.688 29.781 1 96.12 294 LEU A C 1
ATOM 2269 O O . LEU A 1 294 ? 2.438 17.562 30.5 1 96.12 294 LEU A O 1
ATOM 2273 N N . ASN A 1 295 ? 4.082 16.125 30 1 96.44 295 ASN A N 1
ATOM 2274 C CA . ASN A 1 295 ? 4.828 16.484 31.203 1 96.44 295 ASN A CA 1
ATOM 2275 C C . ASN A 1 295 ? 5.859 17.578 30.906 1 96.44 295 ASN A C 1
ATOM 2277 O O . ASN A 1 295 ? 6.648 17.938 31.781 1 96.44 295 ASN A O 1
ATOM 2281 N N . SER A 1 296 ? 5.852 18.078 29.781 1 97.38 296 SER A N 1
ATOM 2282 C CA . SER A 1 296 ? 6.836 19.078 29.391 1 97.38 296 SER A CA 1
ATOM 2283 C C . SER A 1 296 ? 6.5 20.438 29.969 1 97.38 296 SER A C 1
ATOM 2285 O O . SER A 1 296 ? 5.473 20.609 30.625 1 97.38 296 SER A O 1
ATOM 2287 N N . SER A 1 297 ? 7.422 21.438 29.672 1 97.31 297 SER A N 1
ATOM 2288 C CA . SER A 1 297 ? 7.266 22.797 30.188 1 97.31 297 SER A CA 1
ATOM 2289 C C . SER A 1 297 ? 6.309 23.609 29.312 1 97.31 297 SER A C 1
ATOM 2291 O O . SER A 1 297 ? 6.02 24.766 29.625 1 97.31 297 SER A O 1
ATOM 2293 N N . ILE A 1 298 ? 5.762 23.016 28.297 1 97.81 298 ILE A N 1
ATOM 2294 C CA . ILE A 1 298 ? 4.801 23.688 27.438 1 97.81 298 ILE A CA 1
ATOM 2295 C C . ILE A 1 298 ? 3.49 23.906 28.203 1 97.81 298 ILE A C 1
ATOM 2297 O O . ILE A 1 298 ? 2.963 22.969 28.812 1 97.81 298 ILE A O 1
ATOM 2301 N N . LYS A 1 299 ? 3.033 25.062 28.141 1 97.5 299 LYS A N 1
ATOM 2302 C CA . LYS A 1 299 ? 1.839 25.391 28.922 1 97.5 299 LYS A CA 1
ATOM 2303 C C . LYS A 1 299 ? 0.582 24.844 28.25 1 97.5 299 LYS A C 1
ATOM 2305 O O . LYS A 1 299 ? -0.303 24.312 28.938 1 97.5 299 LYS A O 1
ATOM 2310 N N . HIS A 1 300 ? 0.451 25.047 26.953 1 97.56 300 HIS A N 1
ATOM 2311 C CA . HIS A 1 300 ? -0.721 24.594 26.219 1 97.56 300 HIS A CA 1
ATOM 2312 C C . HIS A 1 300 ? -0.394 24.359 24.75 1 97.56 300 HIS A C 1
ATOM 2314 O O . HIS A 1 300 ? 0.382 25.109 24.156 1 97.56 300 HIS A O 1
ATOM 2320 N N . ILE A 1 301 ? -0.993 23.312 24.203 1 97.88 301 ILE A N 1
ATOM 2321 C CA . ILE A 1 301 ? -0.831 22.969 22.781 1 97.88 301 ILE A CA 1
ATOM 2322 C C . ILE A 1 301 ? -2.193 22.969 22.094 1 97.88 301 ILE A C 1
ATOM 2324 O O . ILE A 1 301 ? -3.139 22.344 22.578 1 97.88 301 ILE A O 1
ATOM 2328 N N . ILE A 1 302 ? -2.293 23.734 21.047 1 97.81 302 ILE A N 1
ATOM 2329 C CA . ILE A 1 302 ? -3.469 23.672 20.188 1 97.81 302 ILE A CA 1
ATOM 2330 C C . ILE A 1 302 ? -3.119 22.953 18.891 1 97.81 302 ILE A C 1
ATOM 2332 O O . ILE A 1 302 ? -2.115 23.266 18.25 1 97.81 302 ILE A O 1
ATOM 2336 N N . THR A 1 303 ? -3.861 21.953 18.531 1 97.62 303 THR A N 1
ATOM 2337 C CA . THR A 1 303 ? -3.672 21.219 17.297 1 97.62 303 THR A CA 1
ATOM 2338 C C . THR A 1 303 ? -5.016 20.906 16.625 1 97.62 303 THR A C 1
ATOM 2340 O O . THR A 1 303 ? -6.039 21.484 17.016 1 97.62 303 THR A O 1
ATOM 2343 N N . THR A 1 304 ? -4.941 20.078 15.539 1 96.5 304 THR A N 1
ATOM 2344 C CA . THR A 1 304 ? -6.164 19.75 14.828 1 96.5 304 THR A CA 1
ATOM 2345 C C . THR A 1 304 ? -6.402 18.25 14.836 1 96.5 304 THR A C 1
ATOM 2347 O O . THR A 1 304 ? -5.543 17.484 15.273 1 96.5 304 THR A O 1
ATOM 2350 N N . ASN A 1 305 ? -7.609 17.906 14.398 1 94.62 305 ASN A N 1
ATOM 2351 C CA . ASN A 1 305 ? -7.93 16.484 14.32 1 94.62 305 ASN A CA 1
ATOM 2352 C C . ASN A 1 305 ? -7.566 15.914 12.953 1 94.62 305 ASN A C 1
ATOM 2354 O O . ASN A 1 305 ? -8.242 15.008 12.461 1 94.62 305 ASN A O 1
ATOM 2358 N N . SER A 1 306 ? -6.555 16.469 12.328 1 94.88 306 SER A N 1
ATOM 2359 C CA . SER A 1 306 ? -6.121 16.016 11.008 1 94.88 306 SER A CA 1
ATOM 2360 C C . SER A 1 306 ? -5.535 14.602 11.07 1 94.88 306 SER A C 1
ATOM 2362 O O . SER A 1 306 ? -5.637 13.844 10.109 1 94.88 306 SER A O 1
ATOM 2364 N N . HIS A 1 307 ? -4.91 14.305 12.148 1 95 307 HIS A N 1
ATOM 2365 C CA . HIS A 1 307 ? -4.273 13 12.32 1 95 307 HIS A CA 1
ATOM 2366 C C . HIS A 1 307 ? -5.094 12.102 13.234 1 95 307 HIS A C 1
ATOM 2368 O O . HIS A 1 307 ? -5.562 12.539 14.289 1 95 307 HIS A O 1
ATOM 2374 N N . PRO A 1 308 ? -5.16 10.797 12.891 1 91.44 308 PRO A N 1
ATOM 2375 C CA . PRO A 1 308 ? -5.98 9.875 13.68 1 91.44 308 PRO A CA 1
ATOM 2376 C C . PRO A 1 308 ? -5.5 9.75 15.125 1 91.44 308 PRO A C 1
ATOM 2378 O O . PRO A 1 308 ? -6.293 9.445 16.016 1 91.44 308 PRO A O 1
ATOM 2381 N N . SER A 1 309 ? -4.293 9.984 15.406 1 90.25 309 SER A N 1
ATOM 2382 C CA . SER A 1 309 ? -3.754 9.852 16.75 1 90.25 309 SER A CA 1
ATOM 2383 C C . SER A 1 309 ? -4.422 10.828 17.719 1 90.25 309 SER A C 1
ATOM 2385 O O . SER A 1 309 ? -4.418 10.617 18.938 1 90.25 309 SER A O 1
ATOM 2387 N N . THR A 1 310 ? -5.012 11.867 17.25 1 93.88 310 THR A N 1
ATOM 2388 C CA . THR A 1 310 ? -5.602 12.898 18.109 1 93.88 310 THR A CA 1
ATOM 2389 C C . THR A 1 310 ? -6.926 12.414 18.703 1 93.88 310 THR A C 1
ATOM 2391 O O . THR A 1 310 ? -7.508 13.078 19.562 1 93.88 310 THR A O 1
ATOM 2394 N N . SER A 1 311 ? -7.355 11.258 18.219 1 90.88 311 SER A N 1
ATOM 2395 C CA . SER A 1 311 ? -8.57 10.672 18.781 1 90.88 311 SER A CA 1
ATOM 2396 C C . SER A 1 311 ? -8.266 9.867 20.031 1 90.88 311 SER A C 1
ATOM 2398 O O . SER A 1 311 ? -9.18 9.344 20.688 1 90.88 311 SER A O 1
ATOM 2400 N N . ASP A 1 312 ? -7.055 9.781 20.359 1 91.25 312 ASP A N 1
AT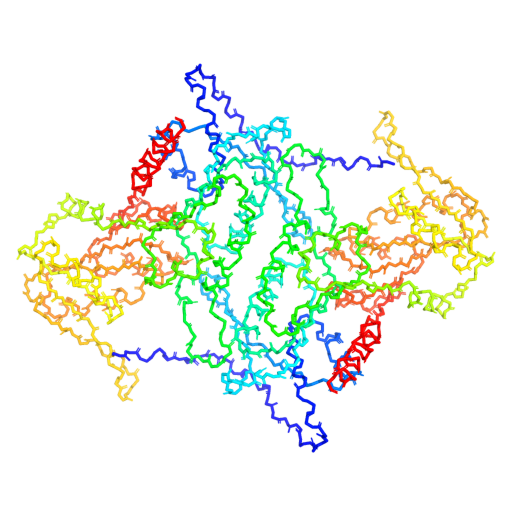OM 2401 C CA . ASP A 1 312 ? -6.66 9.094 21.594 1 91.25 312 ASP A CA 1
ATOM 2402 C C . ASP A 1 312 ? -7.258 9.781 22.812 1 91.25 312 ASP A C 1
ATOM 2404 O O . ASP A 1 312 ? -7.109 10.992 22.984 1 91.25 312 ASP A O 1
ATOM 2408 N N . PRO A 1 313 ? -7.852 9.016 23.688 1 92.94 313 PRO A N 1
ATOM 2409 C CA . PRO A 1 313 ? -8.453 9.609 24.891 1 92.94 313 PRO A CA 1
ATOM 2410 C C . PRO A 1 313 ? -7.438 10.375 25.734 1 92.94 313 PRO A C 1
ATOM 2412 O O . PRO A 1 313 ? -7.785 11.383 26.359 1 92.94 313 PRO A O 1
ATOM 2415 N N . ALA A 1 314 ? -6.234 9.914 25.734 1 93.69 314 ALA A N 1
ATOM 2416 C CA . ALA A 1 314 ? -5.203 10.602 26.516 1 93.69 314 ALA A CA 1
ATOM 2417 C C . ALA A 1 314 ? -4.973 12.016 26 1 93.69 314 ALA A C 1
ATOM 2419 O O . ALA A 1 314 ? -4.582 12.906 26.75 1 93.69 314 ALA A O 1
ATOM 2420 N N . ILE A 1 315 ? -5.188 12.227 24.734 1 94.88 315 ILE A N 1
ATOM 2421 C CA . ILE A 1 315 ? -5.055 13.547 24.141 1 94.88 315 ILE A CA 1
ATOM 2422 C C . ILE A 1 315 ? -6.34 14.344 24.359 1 94.88 315 ILE A C 1
ATOM 2424 O O . ILE A 1 315 ? -6.297 15.492 24.797 1 94.88 315 ILE A O 1
ATOM 2428 N N . LEU A 1 316 ? -7.438 13.68 24.156 1 93.25 316 LEU A N 1
ATOM 2429 C CA . LEU A 1 316 ? -8.734 14.344 24.188 1 93.25 316 LEU A CA 1
ATOM 2430 C C . LEU A 1 316 ? -9.078 14.766 25.625 1 93.25 316 LEU A C 1
ATOM 2432 O O . LEU A 1 316 ? -9.75 15.781 25.828 1 93.25 316 LEU A O 1
ATOM 2436 N N . ASP A 1 317 ? -8.609 14.086 26.547 1 93.69 317 ASP A N 1
ATOM 2437 C CA . ASP A 1 317 ? -8.953 14.359 27.938 1 93.69 317 ASP A CA 1
ATOM 2438 C C . ASP A 1 317 ? -7.895 15.227 28.609 1 93.69 317 ASP A C 1
ATOM 2440 O O . ASP A 1 317 ? -8.047 15.609 29.781 1 93.69 317 ASP A O 1
ATOM 2444 N N . SER A 1 318 ? -6.902 15.531 27.875 1 94.44 318 SER A N 1
ATOM 2445 C CA . SER A 1 318 ? -5.82 16.328 28.438 1 94.44 318 SER A CA 1
ATOM 2446 C C . SER A 1 318 ? -6.223 17.797 28.562 1 94.44 318 SER A C 1
ATOM 2448 O O . SER A 1 318 ? -6.906 18.328 27.688 1 94.44 318 SER A O 1
ATOM 2450 N N . ASP A 1 319 ? -5.777 18.438 29.641 1 94.38 319 ASP A N 1
ATOM 2451 C CA . ASP A 1 319 ? -5.961 19.875 29.812 1 94.38 319 ASP A CA 1
ATOM 2452 C C . ASP A 1 319 ? -4.887 20.656 29.047 1 94.38 319 ASP A C 1
ATOM 2454 O O . ASP A 1 319 ? -5.02 21.859 28.844 1 94.38 319 ASP A O 1
ATOM 2458 N N . LYS A 1 320 ? -3.885 19.969 28.609 1 96.69 320 LYS A N 1
ATOM 2459 C CA . LYS A 1 320 ? -2.738 20.609 27.984 1 96.69 320 LYS A CA 1
ATOM 2460 C C . LYS A 1 320 ? -2.916 20.703 26.469 1 96.69 320 LYS A C 1
ATOM 2462 O O . LYS A 1 320 ? -2.328 21.562 25.812 1 96.69 320 LYS A O 1
ATOM 2467 N N . ILE A 1 321 ? -3.727 19.812 25.891 1 97.62 321 ILE A N 1
ATOM 2468 C CA . ILE A 1 321 ? -3.867 19.766 24.438 1 97.62 321 ILE A CA 1
ATOM 2469 C C . ILE A 1 321 ? -5.32 20.031 24.047 1 97.62 321 ILE A C 1
ATOM 2471 O O . ILE A 1 321 ? -6.234 19.391 24.578 1 97.62 321 ILE A O 1
ATOM 2475 N N . THR A 1 322 ? -5.52 21 23.219 1 97.5 322 THR A N 1
ATOM 2476 C CA . THR A 1 322 ? -6.82 21.25 22.609 1 97.5 322 THR A CA 1
ATOM 2477 C C . THR A 1 322 ? -6.82 20.812 21.141 1 97.5 322 THR A C 1
ATOM 2479 O O . THR A 1 322 ? -5.945 21.219 20.375 1 97.5 322 THR A O 1
ATOM 2482 N N . VAL A 1 323 ? -7.758 20 20.781 1 96.69 323 VAL A N 1
ATOM 2483 C CA . VAL A 1 323 ? -7.867 19.5 19.406 1 96.69 323 VAL A CA 1
ATOM 2484 C C . VAL A 1 323 ? -9.039 20.172 18.703 1 96.69 323 VAL A C 1
ATOM 2486 O O . VAL A 1 323 ? -10.188 20.062 19.156 1 96.69 323 VAL A O 1
ATOM 2489 N N . LEU A 1 324 ? -8.719 20.859 17.594 1 95.38 324 LEU A N 1
ATOM 2490 C CA . LEU A 1 324 ? -9.742 21.547 16.797 1 95.38 324 LEU A CA 1
ATOM 2491 C C . LEU A 1 324 ? -10.125 20.719 15.578 1 95.38 324 LEU A C 1
ATOM 2493 O O . LEU A 1 324 ? -9.289 20.031 15 1 95.38 324 LEU A O 1
ATOM 2497 N N . SER A 1 325 ? -11.383 20.844 15.18 1 92.94 325 SER A N 1
ATOM 2498 C CA . SER A 1 325 ? -11.836 20.172 13.969 1 92.94 325 SER A CA 1
ATOM 2499 C C . SER A 1 325 ? -11.422 20.953 12.719 1 92.94 325 SER A C 1
ATOM 2501 O O . SER A 1 325 ? -11.578 22.172 12.664 1 92.94 325 SER A O 1
ATOM 2503 N N . VAL A 1 326 ? -10.93 20.188 11.742 1 93.56 326 VAL A N 1
ATOM 2504 C CA . VAL A 1 326 ? -10.547 20.828 10.492 1 93.56 326 VAL A CA 1
ATOM 2505 C C . VAL A 1 326 ? -11.727 20.797 9.516 1 93.56 326 VAL A C 1
ATOM 2507 O O . VAL A 1 326 ? -11.609 21.266 8.383 1 93.56 326 VAL A O 1
ATOM 2510 N N . ALA A 1 327 ? -12.852 20.25 9.891 1 89.12 327 ALA A N 1
ATOM 2511 C CA . ALA A 1 327 ? -14.016 20.078 9.023 1 89.12 327 ALA A CA 1
ATOM 2512 C C . ALA A 1 327 ? -14.445 21.422 8.422 1 89.12 327 ALA A C 1
ATOM 2514 O O . ALA A 1 327 ? -14.688 21.516 7.219 1 89.12 327 ALA A O 1
ATOM 2515 N N . PRO A 1 328 ? -14.492 22.469 9.25 1 87.5 328 PRO A N 1
ATOM 2516 C CA . PRO A 1 328 ? -14.93 23.75 8.688 1 87.5 328 PRO A CA 1
ATOM 2517 C C . PRO A 1 328 ? -13.992 24.266 7.598 1 87.5 328 PRO A C 1
ATOM 2519 O O . PRO A 1 328 ? -14.438 24.922 6.656 1 87.5 328 PRO A O 1
ATOM 2522 N N . VAL A 1 329 ? -12.711 24 7.723 1 90.5 329 VAL A N 1
ATOM 2523 C CA . VAL A 1 329 ? -11.727 24.453 6.75 1 90.5 329 VAL A CA 1
ATOM 2524 C C . VAL A 1 329 ? -12.008 23.797 5.395 1 90.5 329 VAL A C 1
ATOM 2526 O O . VAL A 1 329 ? -12.047 24.484 4.371 1 90.5 329 VAL A O 1
ATOM 2529 N N . PHE A 1 330 ? -12.297 22.516 5.359 1 89.38 330 PHE A N 1
ATOM 2530 C CA . PHE A 1 330 ? -12.547 21.781 4.129 1 89.38 330 PHE A CA 1
ATOM 2531 C C . PHE A 1 330 ? -13.945 22.078 3.598 1 89.38 330 PHE A C 1
ATOM 2533 O O . PHE A 1 330 ? -14.156 22.125 2.383 1 89.38 330 PHE A O 1
ATOM 2540 N N . ALA A 1 331 ? -14.906 22.203 4.516 1 84.81 331 ALA A N 1
ATOM 2541 C CA . ALA A 1 331 ? -16.281 22.484 4.105 1 84.81 331 ALA A CA 1
ATOM 2542 C C . ALA A 1 331 ? -16.359 23.766 3.277 1 84.81 331 ALA A C 1
ATOM 2544 O O . ALA A 1 331 ? -17.078 23.812 2.279 1 84.81 331 ALA A O 1
ATOM 2545 N N . LYS A 1 332 ? -15.641 24.734 3.662 1 83.62 332 LYS A N 1
ATOM 2546 C CA . LYS A 1 332 ? -15.617 26 2.947 1 83.62 332 LYS A CA 1
ATOM 2547 C C . LYS A 1 332 ? -15.125 25.828 1.515 1 83.62 332 LYS A C 1
ATOM 2549 O O . LYS A 1 332 ? -15.711 26.359 0.575 1 83.62 332 LYS A O 1
ATOM 2554 N N . ILE A 1 333 ? -14.102 25.047 1.374 1 84.88 333 ILE A N 1
ATOM 2555 C CA . ILE A 1 333 ? -13.508 24.812 0.059 1 84.88 333 ILE A CA 1
ATOM 2556 C C . ILE A 1 333 ? -14.477 23.984 -0.796 1 84.88 333 ILE A C 1
ATOM 2558 O O . ILE A 1 333 ? -14.68 24.297 -1.973 1 84.88 333 ILE A O 1
ATOM 2562 N N . LEU A 1 334 ? -15.047 22.969 -0.255 1 82.62 334 LEU A N 1
ATOM 2563 C CA . LEU A 1 334 ? -15.938 22.062 -0.97 1 82.62 334 LEU A CA 1
ATOM 2564 C C . LEU A 1 334 ? -17.203 22.797 -1.409 1 82.62 334 LEU A C 1
ATOM 2566 O O . LEU A 1 334 ? -17.703 22.578 -2.518 1 82.62 334 LEU A O 1
ATOM 2570 N N . LEU A 1 335 ? -17.719 23.625 -0.577 1 77.44 335 LEU A N 1
ATOM 2571 C CA . LEU A 1 335 ? -18.922 24.375 -0.894 1 77.44 335 LEU A CA 1
ATOM 2572 C C . LEU A 1 335 ? -18.656 25.359 -2.037 1 77.44 335 LEU A C 1
ATOM 2574 O O . LEU A 1 335 ? -19.484 25.5 -2.939 1 77.44 335 LEU A O 1
ATOM 2578 N N . ASN A 1 336 ? -17.5 25.969 -2.006 1 74.06 336 ASN A N 1
ATOM 2579 C CA . ASN A 1 336 ? -17.141 26.906 -3.074 1 74.06 336 ASN A CA 1
ATOM 2580 C C . ASN A 1 336 ? -16.922 26.188 -4.398 1 74.06 336 ASN A C 1
ATOM 2582 O O . ASN A 1 336 ? -17.297 26.688 -5.457 1 74.06 336 ASN A O 1
ATOM 2586 N N . GLY A 1 337 ? -16.234 25.016 -4.32 1 65.62 337 GLY A N 1
ATOM 2587 C CA . GLY A 1 337 ? -15.977 24.234 -5.516 1 65.62 337 GLY A CA 1
ATOM 2588 C C . GLY A 1 337 ? -17.234 23.625 -6.109 1 65.62 337 GLY A C 1
ATOM 2589 O O . GLY A 1 337 ? -17.406 23.609 -7.328 1 65.62 337 GLY A O 1
ATOM 2590 N N . ILE A 1 338 ? -17.984 23 -5.254 1 59.34 338 ILE A N 1
ATOM 2591 C CA . ILE A 1 338 ? -19.234 22.375 -5.66 1 59.34 338 ILE A CA 1
ATOM 2592 C C . ILE A 1 338 ? -20.156 23.422 -6.266 1 59.34 338 ILE A C 1
ATOM 2594 O O . ILE A 1 338 ? -20.797 23.172 -7.297 1 59.34 338 ILE A O 1
ATOM 2598 N N . LEU A 1 339 ? -20.109 24.453 -5.621 1 53.03 339 LEU A N 1
ATOM 2599 C CA . LEU A 1 339 ? -20.953 25.531 -6.09 1 53.03 339 LEU A CA 1
ATOM 2600 C C . LEU A 1 339 ? -20.484 26.047 -7.449 1 53.03 339 LEU A C 1
ATOM 2602 O O . LEU A 1 339 ? -21.312 26.391 -8.305 1 53.03 339 LEU A O 1
ATOM 2606 N N . ALA A 1 340 ? -19.219 25.969 -7.512 1 52.09 340 ALA A N 1
ATOM 2607 C CA . ALA A 1 340 ? -18.688 26.422 -8.789 1 52.09 340 ALA A CA 1
ATOM 2608 C C . ALA A 1 340 ? -19.047 25.453 -9.914 1 52.09 340 ALA A C 1
ATOM 2610 O O . ALA A 1 340 ? -19.328 25.875 -11.031 1 52.09 340 ALA A O 1
ATOM 2611 N N . GLN A 1 341 ? -18.953 24.25 -9.656 1 54.09 341 GLN A N 1
ATOM 2612 C CA . GLN A 1 341 ? -19.281 23.25 -10.664 1 54.09 341 GLN A CA 1
ATOM 2613 C C . GLN A 1 341 ? -20.75 23.312 -11.039 1 54.09 341 GLN A C 1
ATOM 2615 O O . GLN A 1 341 ? -21.125 23.047 -12.188 1 54.09 341 GLN A O 1
ATOM 2620 N N . GLN A 1 342 ? -21.562 23.594 -10.078 1 46.56 342 GLN A N 1
ATOM 2621 C CA . GLN A 1 342 ? -23 23.766 -10.344 1 46.56 342 GLN A CA 1
ATOM 2622 C C . GLN A 1 342 ? -23.25 24.984 -11.219 1 46.56 342 GLN A C 1
ATOM 2624 O O . GLN A 1 342 ? -24.172 24.984 -12.047 1 46.56 342 GLN A O 1
ATOM 2629 N N . ARG A 1 343 ? -22.406 25.922 -10.984 1 42.69 343 ARG A N 1
ATOM 2630 C CA . ARG A 1 343 ? -22.609 27.125 -11.805 1 42.69 343 ARG A CA 1
ATOM 2631 C C . ARG A 1 343 ? -22.156 26.875 -13.242 1 42.69 343 ARG A C 1
ATOM 2633 O O . ARG A 1 343 ? -22.562 27.594 -14.156 1 42.69 343 ARG A O 1
ATOM 2640 N N . SER A 1 344 ? -21.266 25.984 -13.344 1 41.47 344 SER A N 1
ATOM 2641 C CA . SER A 1 344 ? -20.812 25.75 -14.711 1 41.47 344 SER A CA 1
ATOM 2642 C C . SER A 1 344 ? -21.75 24.812 -15.453 1 41.47 344 SER A C 1
ATOM 2644 O O . SER A 1 344 ? -21.641 24.656 -16.672 1 41.47 344 SER A O 1
ATOM 2646 N N . LEU A 1 345 ? -22.5 24.016 -14.719 1 36.75 345 LEU A N 1
ATOM 2647 C CA . LEU A 1 345 ? -23.516 23.25 -15.422 1 36.75 345 LEU A CA 1
ATOM 2648 C C . LEU A 1 345 ? -24.766 24.109 -15.68 1 36.75 345 LEU A C 1
ATOM 2650 O O . LEU A 1 345 ? -25.188 24.859 -14.812 1 36.75 345 LEU A O 1
ATOM 2654 N N . MET B 1 1 ? 21.891 24.078 13.828 1 20.09 1 MET B N 1
ATOM 2655 C CA . MET B 1 1 ? 22.219 23.172 12.727 1 20.09 1 MET B CA 1
ATOM 2656 C C . MET B 1 1 ? 22.312 21.734 13.219 1 20.09 1 MET B C 1
ATOM 2658 O O . MET B 1 1 ? 23.125 20.953 12.734 1 20.09 1 MET B O 1
ATOM 2662 N N . SER B 1 2 ? 21.578 21.328 14.258 1 21.77 2 SER B N 1
ATOM 2663 C CA . SER B 1 2 ? 21.875 20.203 15.156 1 21.77 2 SER B CA 1
ATOM 2664 C C . SER B 1 2 ? 21.781 18.875 14.414 1 21.77 2 SER B C 1
ATOM 2666 O O . SER B 1 2 ? 20.812 18.609 13.719 1 21.77 2 SER B O 1
ATOM 2668 N N . HIS B 1 3 ? 22.984 18.141 14.141 1 23.53 3 HIS B N 1
ATOM 2669 C CA . HIS B 1 3 ? 23.422 16.906 13.508 1 23.53 3 HIS B CA 1
ATOM 2670 C C . HIS B 1 3 ? 22.75 15.695 14.117 1 23.53 3 HIS B C 1
ATOM 2672 O O . HIS B 1 3 ? 22.734 15.531 15.344 1 23.53 3 HIS B O 1
ATOM 2678 N N . LEU B 1 4 ? 21.656 15.258 13.57 1 24.22 4 LEU B N 1
ATOM 2679 C CA . LEU B 1 4 ? 20.938 14.031 13.914 1 24.22 4 LEU B CA 1
ATOM 2680 C C . LEU B 1 4 ? 21.906 12.852 14.016 1 24.22 4 LEU B C 1
ATOM 2682 O O . LEU B 1 4 ? 22.609 12.547 13.055 1 24.22 4 LEU B O 1
ATOM 2686 N N . ASN B 1 5 ? 22.516 12.586 15.242 1 24.64 5 ASN B N 1
ATOM 2687 C CA . ASN B 1 5 ? 23.438 11.516 15.57 1 24.64 5 ASN B CA 1
ATOM 2688 C C . ASN B 1 5 ? 22.844 10.141 15.258 1 24.64 5 ASN B C 1
ATOM 2690 O O . ASN B 1 5 ? 21.844 9.75 15.859 1 24.64 5 ASN B O 1
ATOM 2694 N N . PRO B 1 6 ? 23.141 9.492 14.109 1 27.75 6 PRO B N 1
ATOM 2695 C CA . PRO B 1 6 ? 22.828 8.125 13.664 1 27.75 6 PRO B CA 1
ATOM 2696 C C . PRO B 1 6 ? 23.281 7.066 14.672 1 27.75 6 PRO B C 1
ATOM 2698 O O . PRO B 1 6 ? 23.453 5.902 14.305 1 27.75 6 PRO B O 1
ATOM 2701 N N . ALA B 1 7 ? 23.406 7.398 15.984 1 25.41 7 ALA B N 1
ATOM 2702 C CA . ALA B 1 7 ? 24.172 6.504 16.844 1 25.41 7 ALA B CA 1
ATOM 2703 C C . ALA B 1 7 ? 23.688 5.062 16.719 1 25.41 7 ALA B C 1
ATOM 2705 O O . ALA B 1 7 ? 24.484 4.148 16.484 1 25.41 7 ALA B O 1
ATOM 2706 N N . SER B 1 8 ? 22.859 4.535 17.578 1 27.73 8 SER B N 1
ATOM 2707 C CA . SER B 1 8 ? 23.047 3.199 18.141 1 27.73 8 SER B CA 1
ATOM 2708 C C . SER B 1 8 ? 22.578 2.127 17.156 1 27.73 8 SER B C 1
ATOM 2710 O O . SER B 1 8 ? 21.594 1.426 17.406 1 27.73 8 SER B O 1
ATOM 2712 N N . MET B 1 9 ? 22.609 2.434 15.859 1 26 9 MET B N 1
ATOM 2713 C CA . MET B 1 9 ? 22.125 1.375 14.984 1 26 9 MET B CA 1
ATOM 2714 C C . MET B 1 9 ? 23.031 0.149 15.047 1 26 9 MET B C 1
ATOM 2716 O O . MET B 1 9 ? 24.25 0.268 14.953 1 26 9 MET B O 1
ATOM 2720 N N . SER B 1 10 ? 22.719 -0.882 15.859 1 26.12 10 SER B N 1
ATOM 2721 C CA . SER B 1 10 ? 23.469 -2.131 15.914 1 26.12 10 SER B CA 1
ATOM 2722 C C . SER B 1 10 ? 23.875 -2.592 14.516 1 26.12 10 SER B C 1
ATOM 2724 O O . SER B 1 10 ? 23.031 -2.68 13.617 1 26.12 10 SER B O 1
ATOM 2726 N N . GLU B 1 11 ? 25.172 -2.297 14.227 1 25.52 11 GLU B N 1
ATOM 2727 C CA . GLU B 1 11 ? 25.922 -2.615 13.008 1 25.52 11 GLU B CA 1
ATOM 2728 C C . GLU B 1 11 ? 25.969 -4.121 12.766 1 25.52 11 GLU B C 1
ATOM 2730 O O . GLU B 1 11 ? 26.719 -4.84 13.438 1 25.52 11 GLU B O 1
ATOM 2735 N N . GLU B 1 12 ? 25.125 -5.043 12.805 1 23.12 12 GLU B N 1
ATOM 2736 C CA . GLU B 1 12 ? 25.75 -6.328 12.516 1 23.12 12 GLU B CA 1
ATOM 2737 C C . GLU B 1 12 ? 26.594 -6.258 11.25 1 23.12 12 GLU B C 1
ATOM 2739 O O . GLU B 1 12 ? 26.281 -5.508 10.328 1 23.12 12 GLU B O 1
ATOM 2744 N N . GLU B 1 13 ? 27.828 -7.047 11.18 1 22.78 13 GLU B N 1
ATOM 2745 C CA . GLU B 1 13 ? 28.984 -7.359 10.359 1 22.78 13 GLU B CA 1
ATOM 2746 C C . GLU B 1 13 ? 28.578 -7.742 8.938 1 22.78 13 GLU B C 1
ATOM 2748 O O . GLU B 1 13 ? 28.438 -8.93 8.633 1 22.78 13 GLU B O 1
ATOM 2753 N N . ARG B 1 14 ? 27.672 -7.332 8.188 1 25.22 14 ARG B N 1
ATOM 2754 C CA . ARG B 1 14 ? 27.797 -8.156 6.992 1 25.22 14 ARG B CA 1
ATOM 2755 C C . ARG B 1 14 ? 28.953 -7.695 6.121 1 25.22 14 ARG B C 1
ATOM 2757 O O . ARG B 1 14 ? 28.828 -6.734 5.359 1 25.22 14 ARG B O 1
ATOM 2764 N N . LYS B 1 15 ? 30.25 -7.641 6.406 1 21.88 15 LYS B N 1
ATOM 2765 C CA . LYS B 1 15 ? 31.25 -6.953 5.602 1 21.88 15 LYS B CA 1
ATOM 2766 C C . LYS B 1 15 ? 31.328 -7.535 4.195 1 21.88 15 LYS B C 1
ATOM 2768 O O . LYS B 1 15 ? 30.812 -8.625 3.939 1 21.88 15 LYS B O 1
ATOM 2773 N N . ASP B 1 16 ? 32.656 -7.555 3.275 1 24 16 ASP B N 1
ATOM 2774 C CA . ASP B 1 16 ? 33.469 -6.926 2.236 1 24 16 ASP B CA 1
ATOM 2775 C C . ASP B 1 16 ? 33.75 -7.906 1.101 1 24 16 ASP B C 1
ATOM 2777 O O . ASP B 1 16 ? 34.281 -7.512 0.053 1 24 16 ASP B O 1
ATOM 2781 N N . SER B 1 17 ? 33.594 -9.305 1.028 1 22.97 17 SER B N 1
ATOM 2782 C CA . SER B 1 17 ? 34.844 -9.75 0.417 1 22.97 17 SER B CA 1
ATOM 2783 C C . SER B 1 17 ? 34.875 -9.391 -1.064 1 22.97 17 SER B C 1
ATOM 2785 O O . SER B 1 17 ? 35.906 -8.906 -1.559 1 22.97 17 SER B O 1
ATOM 2787 N N . PRO B 1 18 ? 34.281 -10.227 -2.248 1 26.61 18 PRO B N 1
ATOM 2788 C CA . PRO B 1 18 ? 35.156 -10.859 -3.232 1 26.61 18 PRO B CA 1
ATOM 2789 C C . PRO B 1 18 ? 35.531 -9.914 -4.379 1 26.61 18 PRO B C 1
ATOM 2791 O O . PRO B 1 18 ? 34.781 -8.977 -4.676 1 26.61 18 PRO B O 1
ATOM 2794 N N . GLN B 1 19 ? 36.781 -9.883 -5.156 1 25.11 19 GLN B N 1
ATOM 2795 C CA . GLN B 1 19 ? 37.781 -9.375 -6.102 1 25.11 19 GLN B CA 1
ATOM 2796 C C . GLN B 1 19 ? 37.219 -9.375 -7.527 1 25.11 19 GLN B C 1
ATOM 2798 O O . GLN B 1 19 ? 37.531 -8.477 -8.312 1 25.11 19 GLN B O 1
ATOM 2803 N N . ASP B 1 20 ? 36.906 -10.516 -8.266 1 25.69 20 ASP B N 1
ATOM 2804 C CA . ASP B 1 20 ? 37.375 -10.844 -9.609 1 25.69 20 ASP B CA 1
ATOM 2805 C C . ASP B 1 20 ? 36.688 -9.961 -10.664 1 25.69 20 ASP B C 1
ATOM 2807 O O . ASP B 1 20 ? 35.562 -9.523 -10.477 1 25.69 20 ASP B O 1
ATOM 2811 N N . ASN B 1 21 ? 37.375 -9.539 -12.016 1 28.08 21 ASN B N 1
ATOM 2812 C CA . ASN B 1 21 ? 37.562 -8.664 -13.172 1 28.08 21 ASN B CA 1
ATOM 2813 C C . ASN B 1 21 ? 36.406 -8.766 -14.164 1 28.08 21 ASN B C 1
ATOM 2815 O O . ASN B 1 21 ? 36.562 -8.391 -15.328 1 28.08 21 ASN B O 1
ATOM 2819 N N . THR B 1 22 ? 35.844 -9.898 -14.359 1 28.64 22 THR B N 1
ATOM 2820 C CA . THR B 1 22 ? 35.125 -10.195 -15.602 1 28.64 22 THR B CA 1
ATOM 2821 C C . THR B 1 22 ? 34.219 -9.039 -15.977 1 28.64 22 THR B C 1
ATOM 2823 O O . THR B 1 22 ? 33.844 -8.219 -15.133 1 28.64 22 THR B O 1
ATOM 2826 N N . ALA B 1 23 ? 33.875 -8.961 -17.328 1 29.41 23 ALA B N 1
ATOM 2827 C CA . ALA B 1 23 ? 33.188 -8.008 -18.188 1 29.41 23 ALA B CA 1
ATOM 2828 C C . ALA B 1 23 ? 32.031 -7.34 -17.469 1 29.41 23 ALA B C 1
ATOM 2830 O O . ALA B 1 23 ? 31.344 -7.98 -16.672 1 29.41 23 ALA B O 1
ATOM 2831 N N . ASP B 1 24 ? 32.062 -5.965 -17.422 1 33.5 24 ASP B N 1
ATOM 2832 C CA . ASP B 1 24 ? 31.375 -4.82 -16.828 1 33.5 24 ASP B CA 1
ATOM 2833 C C . ASP B 1 24 ? 29.859 -4.973 -16.922 1 33.5 24 ASP B C 1
ATOM 2835 O O . ASP B 1 24 ? 29.234 -4.504 -17.875 1 33.5 24 ASP B O 1
ATOM 2839 N N . PHE B 1 25 ? 29.281 -6.023 -17.047 1 34.44 25 PHE B N 1
ATOM 2840 C CA . PHE B 1 25 ? 27.828 -6.164 -17.078 1 34.44 25 PHE B CA 1
ATOM 2841 C C . PHE B 1 25 ? 27.172 -5.102 -16.203 1 34.44 25 PHE B C 1
ATOM 2843 O O . PHE B 1 25 ? 27.359 -5.086 -14.984 1 34.44 25 PHE B O 1
ATOM 2850 N N . LYS B 1 26 ? 26.922 -3.951 -16.734 1 39.22 26 LYS B N 1
ATOM 2851 C CA . LYS B 1 26 ? 26.062 -2.779 -16.531 1 39.22 26 LYS B CA 1
ATOM 2852 C C . LYS B 1 26 ? 24.734 -3.164 -15.883 1 39.22 26 LYS B C 1
ATOM 2854 O O . LYS B 1 26 ? 23.828 -2.34 -15.789 1 39.22 26 LYS B O 1
ATOM 2859 N N . ARG B 1 27 ? 24.203 -4.379 -16.031 1 45.5 27 ARG B N 1
ATOM 2860 C CA . ARG B 1 27 ? 22.859 -4.781 -15.625 1 45.5 27 ARG B CA 1
ATOM 2861 C C . ARG B 1 27 ? 22.781 -4.973 -14.117 1 45.5 27 ARG B C 1
ATOM 2863 O O . ARG B 1 27 ? 23.531 -5.754 -13.539 1 45.5 27 ARG B O 1
ATOM 2870 N N . ALA B 1 28 ? 22.797 -3.848 -13.32 1 46.09 28 ALA B N 1
ATOM 2871 C CA . ALA B 1 28 ? 22.719 -3.914 -11.859 1 46.09 28 ALA B CA 1
ATOM 2872 C C . ALA B 1 28 ? 21.375 -4.473 -11.414 1 46.09 28 ALA B C 1
ATOM 2874 O O . ALA B 1 28 ? 20.328 -4.059 -11.914 1 46.09 28 ALA B O 1
ATOM 2875 N N . VAL B 1 29 ? 21.219 -5.785 -11.125 1 48.19 29 VAL B N 1
ATOM 2876 C CA . VAL B 1 29 ? 20.062 -6.441 -10.539 1 48.19 29 VAL B CA 1
ATOM 2877 C C . VAL B 1 29 ? 19.891 -5.98 -9.094 1 48.19 29 VAL B C 1
ATOM 2879 O O . VAL B 1 29 ? 20.828 -6.012 -8.305 1 48.19 29 VAL B O 1
ATOM 2882 N N . SER B 1 30 ? 19.25 -4.914 -8.68 1 47.12 30 SER B N 1
ATOM 2883 C CA . SER B 1 30 ? 18.969 -4.727 -7.254 1 47.12 30 SER B CA 1
ATOM 2884 C C . SER B 1 30 ? 17.797 -5.586 -6.805 1 47.12 30 SER B C 1
ATOM 2886 O O . SER B 1 30 ? 16.75 -5.605 -7.457 1 47.12 30 SER B O 1
ATOM 2888 N N . ALA B 1 31 ? 18.109 -6.891 -6.281 1 46 31 ALA B N 1
ATOM 2889 C CA . ALA B 1 31 ? 17.141 -7.867 -5.789 1 46 31 ALA B CA 1
ATOM 2890 C C . ALA B 1 31 ? 16.531 -7.406 -4.473 1 46 31 ALA B C 1
ATOM 2892 O O . ALA B 1 31 ? 17.203 -6.828 -3.625 1 46 31 ALA B O 1
ATOM 2893 N N . CYS B 1 32 ? 15.289 -7.07 -4.367 1 44.62 32 CYS B N 1
ATOM 2894 C CA . CYS B 1 32 ? 14.516 -6.863 -3.15 1 44.62 32 CYS B CA 1
ATOM 2895 C C . CYS B 1 32 ? 14.578 -8.086 -2.246 1 44.62 32 CYS B C 1
ATOM 2897 O O . CYS B 1 32 ? 15.016 -9.156 -2.672 1 44.62 32 CYS B O 1
ATOM 2899 N N . LYS B 1 33 ? 13.852 -7.93 -0.977 1 41.12 33 LYS B N 1
ATOM 2900 C CA . LYS B 1 33 ? 13.742 -8.82 0.176 1 41.12 33 LYS B CA 1
ATOM 2901 C C . LYS B 1 33 ? 13.539 -10.266 -0.263 1 41.12 33 LYS B C 1
ATOM 2903 O O . LYS B 1 33 ? 14.078 -11.188 0.356 1 41.12 33 LYS B O 1
ATOM 2908 N N . PHE B 1 34 ? 12.438 -10.492 -0.847 1 40.97 34 PHE B N 1
ATOM 2909 C CA . PHE B 1 34 ? 12 -11.875 -0.897 1 40.97 34 PHE B CA 1
ATOM 2910 C C . PHE B 1 34 ? 13.023 -12.742 -1.619 1 40.97 34 PHE B C 1
ATOM 2912 O O . PHE B 1 34 ? 13.406 -13.805 -1.12 1 40.97 34 PHE B O 1
ATOM 2919 N N . VAL B 1 35 ? 13.219 -12.93 -2.988 1 47.94 35 VAL B N 1
ATOM 2920 C CA . VAL B 1 35 ? 13.578 -14.32 -3.244 1 47.94 35 VAL B CA 1
ATOM 2921 C C . VAL B 1 35 ? 15.078 -14.523 -3.016 1 47.94 35 VAL B C 1
ATOM 2923 O O . VAL B 1 35 ? 15.891 -14.242 -3.902 1 47.94 35 VAL B O 1
ATOM 2926 N N . LYS B 1 36 ? 15.438 -13.977 -1.842 1 52.25 36 LYS B N 1
ATOM 2927 C CA . LYS B 1 36 ? 16.781 -14.422 -1.489 1 52.25 36 LYS B CA 1
ATOM 2928 C C . LYS B 1 36 ? 17.094 -15.773 -2.133 1 52.25 36 LYS B C 1
ATOM 2930 O O . LYS B 1 36 ? 18.25 -16.031 -2.496 1 52.25 36 LYS B O 1
ATOM 2935 N N . ARG B 1 37 ? 15.945 -16.391 -2.238 1 60.66 37 ARG B N 1
ATOM 2936 C CA . ARG B 1 37 ? 16.203 -17.719 -2.781 1 60.66 37 ARG B CA 1
ATOM 2937 C C . ARG B 1 37 ? 16.219 -17.688 -4.305 1 60.66 37 ARG B C 1
ATOM 2939 O O . ARG B 1 37 ? 17.047 -18.359 -4.934 1 60.66 37 ARG B O 1
ATOM 2946 N N . ASN B 1 38 ? 15.344 -16.703 -4.793 1 68.44 38 ASN B N 1
ATOM 2947 C CA . ASN B 1 38 ? 15.266 -16.734 -6.25 1 68.44 38 ASN B CA 1
ATOM 2948 C C . ASN B 1 38 ? 16.266 -15.781 -6.887 1 68.44 38 ASN B C 1
ATOM 2950 O O . ASN B 1 38 ? 16.844 -16.078 -7.934 1 68.44 38 ASN B O 1
ATOM 2954 N N . THR B 1 39 ? 16.531 -14.703 -6.105 1 64.75 39 THR B N 1
ATOM 2955 C CA . THR B 1 39 ? 17.328 -13.633 -6.699 1 64.75 39 THR B CA 1
ATOM 2956 C C . THR B 1 39 ? 18.75 -14.109 -6.988 1 64.75 39 THR B C 1
ATOM 2958 O O . THR B 1 39 ? 19.234 -13.969 -8.109 1 64.75 39 THR B O 1
ATOM 2961 N N . PRO B 1 40 ? 19.328 -14.727 -6.004 1 64.94 40 PRO B N 1
ATOM 2962 C CA . PRO B 1 40 ? 20.688 -15.18 -6.301 1 64.94 40 PRO B CA 1
ATOM 2963 C C . PRO B 1 40 ? 20.734 -16.219 -7.41 1 64.94 40 PRO B C 1
ATOM 2965 O O . PRO B 1 40 ? 21.688 -16.25 -8.203 1 64.94 40 PRO B O 1
ATOM 2968 N N . ARG B 1 41 ? 19.688 -16.938 -7.488 1 69.5 41 ARG B N 1
ATOM 2969 C CA . ARG B 1 41 ? 19.656 -17.984 -8.492 1 69.5 41 ARG B CA 1
ATOM 2970 C C . ARG B 1 41 ? 19.453 -17.422 -9.891 1 69.5 41 ARG B C 1
ATOM 2972 O O . ARG B 1 41 ? 20.125 -17.828 -10.836 1 69.5 41 ARG B O 1
ATOM 2979 N N . ILE B 1 42 ? 18.562 -16.469 -9.93 1 70.5 42 ILE B N 1
ATOM 2980 C CA . ILE B 1 42 ? 18.328 -15.82 -11.219 1 70.5 42 ILE B CA 1
ATOM 2981 C C . ILE B 1 42 ? 19.578 -15.055 -11.648 1 70.5 42 ILE B C 1
ATOM 2983 O O . ILE B 1 42 ? 19.984 -15.102 -12.812 1 70.5 42 ILE B O 1
ATOM 2987 N N . ALA B 1 43 ? 20.141 -14.344 -10.641 1 67.88 43 ALA B N 1
ATOM 2988 C CA . ALA B 1 43 ? 21.328 -13.547 -10.922 1 67.88 43 ALA B CA 1
ATOM 2989 C C . ALA B 1 43 ? 22.469 -14.43 -11.445 1 67.88 43 ALA B C 1
ATOM 2991 O O . ALA B 1 43 ? 23.156 -14.07 -12.398 1 67.88 43 ALA B O 1
ATOM 2992 N N . LYS B 1 44 ? 22.703 -15.5 -10.797 1 69.06 44 LYS B N 1
ATOM 2993 C CA . LYS B 1 44 ? 23.75 -16.422 -11.211 1 69.06 44 LYS B CA 1
ATOM 2994 C C . LYS B 1 44 ? 23.5 -16.953 -12.625 1 69.06 44 LYS B C 1
ATOM 2996 O O . LYS B 1 44 ? 24.422 -17.031 -13.43 1 69.06 44 LYS B O 1
ATOM 3001 N N . LEU B 1 45 ? 22.266 -17.031 -12.836 1 64.75 45 LEU B N 1
ATOM 3002 C CA . LEU B 1 45 ? 21.891 -17.625 -14.125 1 64.75 45 LEU B CA 1
ATOM 3003 C C . LEU B 1 45 ? 21.984 -16.578 -15.234 1 64.75 45 LEU B C 1
ATOM 3005 O O . LEU B 1 45 ? 22.219 -16.922 -16.391 1 64.75 45 LEU B O 1
ATOM 3009 N N . SER B 1 46 ? 21.859 -15.289 -14.789 1 62.38 46 SER B N 1
ATOM 3010 C CA . SER B 1 46 ? 21.797 -14.25 -15.812 1 62.38 46 SER B CA 1
ATOM 3011 C C . SER B 1 46 ? 23 -13.305 -15.719 1 62.38 46 SER B C 1
ATOM 3013 O O . SER B 1 46 ? 23.031 -12.266 -16.391 1 62.38 46 SER B O 1
ATOM 3015 N N . TYR B 1 47 ? 23.969 -13.656 -14.945 1 62.56 47 TYR B N 1
ATOM 3016 C CA . TYR B 1 47 ? 25.203 -12.875 -14.797 1 62.56 47 TYR B CA 1
ATOM 3017 C C . TYR B 1 47 ? 24.891 -11.438 -14.422 1 62.56 47 TYR B C 1
ATOM 3019 O O . TYR B 1 47 ? 25.422 -10.5 -15.023 1 62.56 47 TYR B O 1
ATOM 3027 N N . ILE B 1 48 ? 23.953 -11.344 -13.516 1 66.06 48 ILE B N 1
ATOM 3028 C CA . ILE B 1 48 ? 23.5 -10.023 -13.078 1 66.06 48 ILE B CA 1
ATOM 3029 C C . ILE B 1 48 ? 24.094 -9.703 -11.711 1 66.06 48 ILE B C 1
ATOM 3031 O O . ILE B 1 48 ? 24.203 -10.586 -10.852 1 66.06 48 ILE B O 1
ATOM 3035 N N . LYS B 1 49 ? 24.609 -8.398 -11.57 1 67.75 49 LYS B N 1
ATOM 3036 C CA . LYS B 1 49 ? 25.062 -7.93 -10.266 1 67.75 49 LYS B CA 1
ATOM 3037 C C . LYS B 1 49 ? 23.875 -7.637 -9.344 1 67.75 49 LYS B C 1
ATOM 3039 O O . LYS B 1 49 ? 22.922 -6.977 -9.75 1 67.75 49 LYS B O 1
ATOM 3044 N N . VAL B 1 50 ? 24.031 -8.25 -8.141 1 67.81 50 VAL B N 1
ATOM 3045 C CA . VAL B 1 50 ? 22.953 -8.055 -7.18 1 67.81 50 VAL B CA 1
ATOM 3046 C C . VAL B 1 50 ? 23.219 -6.805 -6.348 1 67.81 50 VAL B C 1
ATOM 3048 O O . VAL B 1 50 ? 24.312 -6.633 -5.809 1 67.81 50 VAL B O 1
ATOM 3051 N N . GLY B 1 51 ? 22.281 -5.828 -6.465 1 75.69 51 GLY B N 1
ATOM 3052 C CA . GLY B 1 51 ? 22.375 -4.641 -5.625 1 75.69 51 GLY B CA 1
ATOM 3053 C C . GLY B 1 51 ? 21.578 -4.77 -4.336 1 75.69 51 GLY B C 1
ATOM 3054 O O . GLY B 1 51 ? 20.734 -5.656 -4.203 1 75.69 51 GLY B O 1
ATOM 3055 N N . GLY B 1 52 ? 21.984 -3.898 -3.43 1 83.19 52 GLY B N 1
ATOM 3056 C CA . GLY B 1 52 ? 21.328 -3.947 -2.129 1 83.19 52 GLY B CA 1
ATOM 3057 C C . GLY B 1 52 ? 20.234 -2.908 -1.971 1 83.19 52 GLY B C 1
ATOM 3058 O O . GLY B 1 52 ? 20.203 -1.917 -2.703 1 83.19 52 GLY B O 1
ATOM 3059 N N . ILE B 1 53 ? 19.203 -3.244 -1.157 1 89.62 53 ILE B N 1
ATOM 3060 C CA . ILE B 1 53 ? 18.172 -2.299 -0.737 1 89.62 53 ILE B CA 1
ATOM 3061 C C . ILE B 1 53 ? 18.219 -2.129 0.78 1 89.62 53 ILE B C 1
ATOM 3063 O O . ILE B 1 53 ? 18.219 -3.113 1.522 1 89.62 53 ILE B O 1
ATOM 3067 N N . VAL B 1 54 ? 18.391 -0.941 1.165 1 91.81 54 VAL B N 1
ATOM 3068 C CA . VAL B 1 54 ? 18.328 -0.632 2.59 1 91.81 54 VAL B CA 1
ATOM 3069 C C . VAL B 1 54 ? 16.875 -0.421 3 1 91.81 54 VAL B C 1
ATOM 3071 O O . VAL B 1 54 ? 16.125 0.3 2.328 1 91.81 54 VAL B O 1
ATOM 3074 N N . ARG B 1 55 ? 16.438 -1.158 3.994 1 93.75 55 ARG B N 1
ATOM 3075 C CA . ARG B 1 55 ? 15.086 -1.071 4.52 1 93.75 55 ARG B CA 1
ATOM 3076 C C . ARG B 1 55 ? 15.086 -0.672 5.992 1 93.75 55 ARG B C 1
ATOM 3078 O O . ARG B 1 55 ? 15.922 -1.147 6.766 1 93.75 55 ARG B O 1
ATOM 3085 N N . SER B 1 56 ? 14.25 0.241 6.34 1 94.94 56 SER B N 1
ATOM 3086 C CA . SER B 1 56 ? 14.055 0.598 7.742 1 94.94 56 SER B CA 1
ATOM 3087 C C . SER B 1 56 ? 12.641 1.106 7.984 1 94.94 56 SER B C 1
ATOM 3089 O O . SER B 1 56 ? 11.844 1.231 7.051 1 94.94 56 SER B O 1
ATOM 3091 N N . ARG B 1 57 ? 12.266 1.177 9.227 1 94.06 57 ARG B N 1
ATOM 3092 C CA . ARG B 1 57 ? 10.945 1.646 9.641 1 94.06 57 ARG B CA 1
ATOM 3093 C C . ARG B 1 57 ? 11.062 2.73 10.711 1 94.06 57 ARG B C 1
ATOM 3095 O O . ARG B 1 57 ? 11.875 2.619 11.633 1 94.06 57 ARG B O 1
ATOM 3102 N N . PHE B 1 58 ? 10.289 3.77 10.547 1 91.44 58 PHE B N 1
ATOM 3103 C CA . PHE B 1 58 ? 10.266 4.828 11.547 1 91.44 58 PHE B CA 1
ATOM 3104 C C . PHE B 1 58 ? 9.328 4.461 12.695 1 91.44 58 PHE B C 1
ATOM 3106 O O . PHE B 1 58 ? 8.523 3.529 12.578 1 91.44 58 PHE B O 1
ATOM 3113 N N . HIS B 1 59 ? 9.367 5.246 13.766 1 85.5 59 HIS B N 1
ATOM 3114 C CA . HIS B 1 59 ? 8.57 4.988 14.953 1 85.5 59 HIS B CA 1
ATOM 3115 C C . HIS B 1 59 ? 7.078 5.133 14.656 1 85.5 59 HIS B C 1
ATOM 3117 O O . HIS B 1 59 ? 6.25 4.461 15.273 1 85.5 59 HIS B O 1
ATOM 3123 N N . ASN B 1 60 ? 6.848 5.918 13.711 1 87.25 60 ASN B N 1
ATOM 3124 C CA . ASN B 1 60 ? 5.445 6.145 13.383 1 87.25 60 ASN B CA 1
ATOM 3125 C C . ASN B 1 60 ? 4.922 5.102 12.398 1 87.25 60 ASN B C 1
ATOM 3127 O O . ASN B 1 60 ? 3.781 5.188 11.945 1 87.25 60 ASN B O 1
ATOM 3131 N N . GLY B 1 61 ? 5.746 4.164 11.984 1 90.75 61 GLY B N 1
ATOM 3132 C CA . GLY B 1 61 ? 5.32 3.076 11.117 1 90.75 61 GLY B CA 1
ATOM 3133 C C . GLY B 1 61 ? 5.672 3.301 9.656 1 90.75 61 GLY B C 1
ATOM 3134 O O . GLY B 1 61 ? 5.578 2.383 8.844 1 90.75 61 GLY B O 1
ATOM 3135 N N . GLU B 1 62 ? 6.035 4.531 9.32 1 95.25 62 GLU B N 1
ATOM 3136 C CA . GLU B 1 62 ? 6.414 4.82 7.941 1 95.25 62 GLU B CA 1
ATOM 3137 C C . GLU B 1 62 ? 7.66 4.039 7.535 1 95.25 62 GLU B C 1
ATOM 3139 O O . GLU B 1 62 ? 8.539 3.793 8.359 1 95.25 62 GLU B O 1
ATOM 3144 N N . ARG B 1 63 ? 7.715 3.676 6.281 1 97 63 ARG B N 1
ATOM 3145 C CA . ARG B 1 63 ? 8.797 2.832 5.781 1 97 63 ARG B CA 1
ATOM 3146 C C . ARG B 1 63 ? 9.836 3.66 5.035 1 97 63 ARG B C 1
ATOM 3148 O O . ARG B 1 63 ? 9.492 4.59 4.309 1 97 63 ARG B O 1
ATOM 3155 N N . TYR B 1 64 ? 11.086 3.301 5.32 1 96.69 64 TYR B N 1
ATOM 3156 C CA . TYR B 1 64 ? 12.234 3.9 4.648 1 96.69 64 TYR B CA 1
ATOM 3157 C C . TYR B 1 64 ? 12.914 2.896 3.725 1 96.69 64 TYR B C 1
ATOM 3159 O O . TYR B 1 64 ? 13.188 1.763 4.125 1 96.69 64 TYR B O 1
ATOM 3167 N N . TYR B 1 65 ? 13.086 3.307 2.459 1 95.19 65 TYR B N 1
ATOM 3168 C CA . TYR B 1 65 ? 13.82 2.49 1.498 1 95.19 65 TYR B CA 1
ATOM 3169 C C . TYR B 1 65 ? 14.938 3.293 0.843 1 95.19 65 TYR B C 1
ATOM 3171 O O . TYR B 1 65 ? 14.781 4.488 0.593 1 95.19 65 TYR B O 1
ATOM 3179 N N . ARG B 1 66 ? 16.016 2.652 0.531 1 94.25 66 ARG B N 1
ATOM 3180 C CA . ARG B 1 66 ? 17.109 3.26 -0.205 1 94.25 66 ARG B CA 1
ATOM 3181 C C . ARG B 1 66 ? 17.828 2.227 -1.063 1 94.25 66 ARG B C 1
ATOM 3183 O O . ARG B 1 66 ? 18.203 1.153 -0.578 1 94.25 66 ARG B O 1
ATOM 3190 N N . VAL B 1 67 ? 17.906 2.559 -2.322 1 91.12 67 VAL B N 1
ATOM 3191 C CA . VAL B 1 67 ? 18.766 1.74 -3.18 1 91.12 67 VAL B CA 1
ATOM 3192 C C . VAL B 1 67 ? 20.234 1.936 -2.789 1 91.12 67 VAL B C 1
ATOM 3194 O O . VAL B 1 67 ? 20.719 3.068 -2.711 1 91.12 67 VAL B O 1
ATOM 3197 N N . ASP B 1 68 ? 20.906 0.846 -2.496 1 89.38 68 ASP B N 1
ATOM 3198 C CA . ASP B 1 68 ? 22.297 0.919 -2.041 1 89.38 68 ASP B CA 1
ATOM 3199 C C . ASP B 1 68 ? 23.25 1.164 -3.211 1 89.38 68 ASP B C 1
ATOM 3201 O O . ASP B 1 68 ? 23.859 0.227 -3.727 1 89.38 68 ASP B O 1
ATOM 3205 N N . ILE B 1 69 ? 23.391 2.361 -3.574 1 87.5 69 ILE B N 1
ATOM 3206 C CA . ILE B 1 69 ? 24.266 2.758 -4.676 1 87.5 69 ILE B CA 1
ATOM 3207 C C . ILE B 1 69 ? 25.25 3.822 -4.199 1 87.5 69 ILE B C 1
ATOM 3209 O O . ILE B 1 69 ? 24.938 4.594 -3.285 1 87.5 69 ILE B O 1
ATOM 3213 N N . PRO B 1 70 ? 26.406 3.842 -4.773 1 86.19 70 PRO B N 1
ATOM 3214 C CA . PRO B 1 70 ? 27.438 4.766 -4.301 1 86.1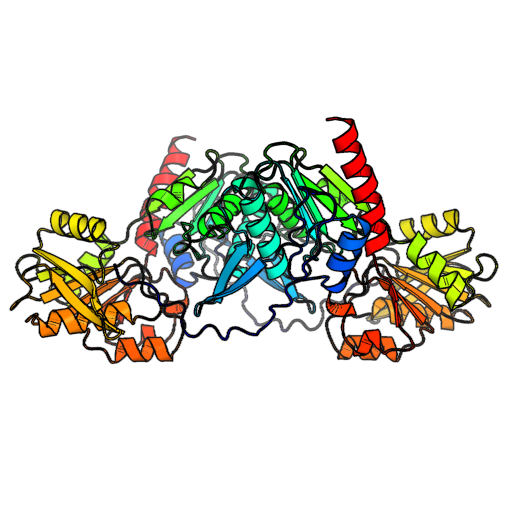9 70 PRO B CA 1
ATOM 3215 C C . PRO B 1 70 ? 27.188 6.207 -4.738 1 86.19 70 PRO B C 1
ATOM 3217 O O . PRO B 1 70 ? 27.531 7.145 -4.016 1 86.19 70 PRO B O 1
ATOM 3220 N N . GLU B 1 71 ? 26.625 6.316 -5.973 1 90.06 71 GLU B N 1
ATOM 3221 C CA . GLU B 1 71 ? 26.375 7.648 -6.52 1 90.06 71 GLU B CA 1
ATOM 3222 C C . GLU B 1 71 ? 24.969 7.75 -7.105 1 90.06 71 GLU B C 1
ATOM 3224 O O . GLU B 1 71 ? 24.391 6.746 -7.52 1 90.06 71 GLU B O 1
ATOM 3229 N N . ARG B 1 72 ? 24.5 8.977 -7.215 1 89.62 72 ARG B N 1
ATOM 3230 C CA . ARG B 1 72 ? 23.141 9.227 -7.695 1 89.62 72 ARG B CA 1
ATOM 3231 C C . ARG B 1 72 ? 23 8.828 -9.156 1 89.62 72 ARG B C 1
ATOM 3233 O O . ARG B 1 72 ? 21.906 8.461 -9.602 1 89.62 72 ARG B O 1
ATOM 3240 N N . ASN B 1 73 ? 24.062 8.859 -9.852 1 89.5 73 ASN B N 1
ATOM 3241 C CA . ASN B 1 73 ? 23.984 8.547 -11.273 1 89.5 73 ASN B CA 1
ATOM 3242 C C . ASN B 1 73 ? 24.406 7.113 -11.562 1 89.5 73 ASN B C 1
ATOM 3244 O O . ASN B 1 73 ? 24.641 6.75 -12.719 1 89.5 73 ASN B O 1
ATOM 3248 N N . SER B 1 74 ? 24.422 6.289 -10.523 1 85.62 74 SER B N 1
ATOM 3249 C CA . SER B 1 74 ? 24.938 4.93 -10.625 1 85.62 74 SER B CA 1
ATOM 3250 C C . SER B 1 74 ? 24.062 4.066 -11.516 1 85.62 74 SER B C 1
ATOM 3252 O O . SER B 1 74 ? 24.516 3.066 -12.07 1 85.62 74 SER B O 1
ATOM 3254 N N . LEU B 1 75 ? 22.781 4.453 -11.734 1 87.44 75 LEU B N 1
ATOM 3255 C CA . LEU B 1 75 ? 21.875 3.596 -12.477 1 87.44 75 LEU B CA 1
ATOM 3256 C C . LEU B 1 75 ? 21.672 4.113 -13.898 1 87.44 75 LEU B C 1
ATOM 3258 O O . LEU B 1 75 ? 21 3.469 -14.711 1 87.44 75 LEU B O 1
ATOM 3262 N N . VAL B 1 76 ? 22.266 5.25 -14.18 1 87.5 76 VAL B N 1
ATOM 3263 C CA . VAL B 1 76 ? 22.094 5.832 -15.508 1 87.5 76 VAL B CA 1
ATOM 3264 C C . VAL B 1 76 ? 22.594 4.852 -16.562 1 87.5 76 VAL B C 1
ATOM 3266 O O . VAL B 1 76 ? 23.719 4.348 -16.469 1 87.5 76 VAL B O 1
ATOM 3269 N N . GLY B 1 77 ? 21.703 4.539 -17.484 1 83.44 77 GLY B N 1
ATOM 3270 C CA . GLY B 1 77 ? 22.078 3.674 -18.594 1 83.44 77 GLY B CA 1
ATOM 3271 C C . GLY B 1 77 ? 22 2.199 -18.25 1 83.44 77 GLY B C 1
ATOM 3272 O O . GLY B 1 77 ? 22.281 1.344 -19.094 1 83.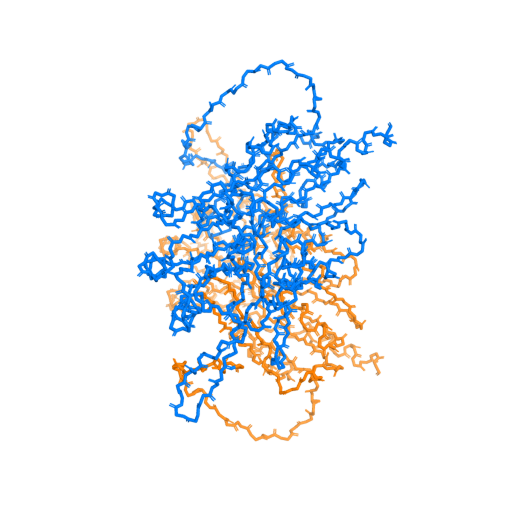44 77 GLY B O 1
ATOM 3273 N N . ARG B 1 78 ? 21.531 1.893 -17.094 1 84 78 ARG B N 1
ATOM 3274 C CA . ARG B 1 78 ? 21.531 0.5 -16.656 1 84 78 ARG B CA 1
ATOM 3275 C C . ARG B 1 78 ? 20.141 -0.122 -16.812 1 84 78 ARG B C 1
ATOM 3277 O O . ARG B 1 78 ? 19.141 0.588 -16.844 1 84 78 ARG B O 1
ATOM 3284 N N . HIS B 1 79 ? 20.172 -1.474 -17.016 1 85.31 79 HIS B N 1
ATOM 3285 C CA . HIS B 1 79 ? 18.969 -2.285 -16.938 1 85.31 79 HIS B CA 1
ATOM 3286 C C . HIS B 1 79 ? 18.797 -2.863 -15.531 1 85.31 79 HIS B C 1
ATOM 3288 O O . HIS B 1 79 ? 19.609 -3.66 -15.078 1 85.31 79 HIS B O 1
ATOM 3294 N N . VAL B 1 80 ? 17.75 -2.428 -14.891 1 87.19 80 VAL B N 1
ATOM 3295 C CA . VAL B 1 80 ? 17.516 -2.871 -13.523 1 87.19 80 VAL B CA 1
ATOM 3296 C C . VAL B 1 80 ? 16.453 -3.969 -13.5 1 87.19 80 VAL B C 1
ATOM 3298 O O . VAL B 1 80 ? 15.391 -3.822 -14.109 1 87.19 80 VAL B O 1
ATOM 3301 N N . ILE B 1 81 ? 16.812 -5.059 -12.82 1 87.69 81 ILE B N 1
ATOM 3302 C CA . ILE B 1 81 ? 15.883 -6.16 -12.617 1 87.69 81 ILE B CA 1
ATOM 3303 C C . ILE B 1 81 ? 15.516 -6.266 -11.141 1 87.69 81 ILE B C 1
ATOM 3305 O O . ILE B 1 81 ? 16.391 -6.363 -10.281 1 87.69 81 ILE B O 1
ATOM 3309 N N . TYR B 1 82 ? 14.25 -6.133 -10.875 1 90.19 82 TYR B N 1
ATOM 3310 C CA . TYR B 1 82 ? 13.742 -6.285 -9.516 1 90.19 82 TYR B CA 1
ATOM 3311 C C . TYR B 1 82 ? 12.922 -7.559 -9.383 1 90.19 82 TYR B C 1
ATOM 3313 O O . TYR B 1 82 ? 11.961 -7.766 -10.117 1 90.19 82 TYR B O 1
ATOM 3321 N N . VAL B 1 83 ? 13.359 -8.453 -8.461 1 89.75 83 VAL B N 1
ATOM 3322 C CA . VAL B 1 83 ? 12.664 -9.711 -8.234 1 89.75 83 VAL B CA 1
ATOM 3323 C C . VAL B 1 83 ? 11.977 -9.695 -6.871 1 89.75 83 VAL B C 1
ATOM 3325 O O . VAL B 1 83 ? 12.633 -9.516 -5.844 1 89.75 83 VAL B O 1
ATOM 3328 N N . GLY B 1 84 ? 10.664 -9.859 -6.91 1 90.94 84 GLY B N 1
ATOM 3329 C CA . GLY B 1 84 ? 9.953 -9.898 -5.641 1 90.94 84 GLY B CA 1
ATOM 3330 C C . GLY B 1 84 ? 8.5 -10.289 -5.785 1 90.94 84 GLY B C 1
ATOM 3331 O O . GLY B 1 84 ? 7.816 -9.828 -6.703 1 90.94 84 GLY B O 1
ATOM 3332 N N . ALA B 1 85 ? 8.055 -11.164 -4.824 1 93.62 85 ALA B N 1
ATOM 3333 C CA . ALA B 1 85 ? 6.625 -11.453 -4.734 1 93.62 85 ALA B CA 1
ATOM 3334 C C . ALA B 1 85 ? 5.871 -10.281 -4.117 1 93.62 85 ALA B C 1
ATOM 3336 O O . ALA B 1 85 ? 6.41 -9.562 -3.273 1 93.62 85 ALA B O 1
ATOM 3337 N N . THR B 1 86 ? 4.676 -10.031 -4.551 1 95.38 86 THR B N 1
ATOM 3338 C CA . THR B 1 86 ? 3.826 -9.008 -3.945 1 95.38 86 THR B CA 1
ATOM 3339 C C . THR B 1 86 ? 2.734 -9.648 -3.094 1 95.38 86 THR B C 1
ATOM 3341 O O . THR B 1 86 ? 1.556 -9.328 -3.238 1 95.38 86 THR B O 1
ATOM 3344 N N . ASP B 1 87 ? 3.141 -10.539 -2.225 1 93.62 87 ASP B N 1
ATOM 3345 C CA . ASP B 1 87 ? 2.225 -11.312 -1.392 1 93.62 87 ASP B CA 1
ATOM 3346 C C . ASP B 1 87 ? 1.628 -10.445 -0.282 1 93.62 87 ASP B C 1
ATOM 3348 O O . ASP B 1 87 ? 0.595 -10.789 0.294 1 93.62 87 ASP B O 1
ATOM 3352 N N . THR B 1 88 ? 2.277 -9.359 0.073 1 94.88 88 THR B N 1
ATOM 3353 C CA . THR B 1 88 ? 1.791 -8.422 1.08 1 94.88 88 THR B CA 1
ATOM 3354 C C . THR B 1 88 ? 1.689 -7.012 0.504 1 94.88 88 THR B C 1
ATOM 3356 O O . THR B 1 88 ? 2.354 -6.691 -0.483 1 94.88 88 THR B O 1
ATOM 3359 N N . ASP B 1 89 ? 0.893 -6.223 1.179 1 96.44 89 ASP B N 1
ATOM 3360 C CA . ASP B 1 89 ? 0.792 -4.816 0.791 1 96.44 89 ASP B CA 1
ATOM 3361 C C . ASP B 1 89 ? 2.141 -4.113 0.923 1 96.44 89 ASP B C 1
ATOM 3363 O O . ASP B 1 89 ? 2.467 -3.232 0.124 1 96.44 89 ASP B O 1
ATOM 3367 N N . GLU B 1 90 ? 2.867 -4.488 1.896 1 95 90 GLU B N 1
ATOM 3368 C CA . GLU B 1 90 ? 4.195 -3.912 2.094 1 95 90 GLU B CA 1
ATOM 3369 C C . GLU B 1 90 ? 5.109 -4.219 0.915 1 95 90 GLU B C 1
ATOM 3371 O O . GLU B 1 90 ? 5.801 -3.332 0.408 1 95 90 GLU B O 1
ATOM 3376 N N . ALA B 1 91 ? 5.07 -5.445 0.49 1 94.88 91 ALA B N 1
ATOM 3377 C CA . ALA B 1 91 ? 5.895 -5.848 -0.646 1 94.88 91 ALA B CA 1
ATOM 3378 C C . ALA B 1 91 ? 5.461 -5.129 -1.92 1 94.88 91 ALA B C 1
ATOM 3380 O O . ALA B 1 91 ? 6.301 -4.73 -2.732 1 94.88 91 ALA B O 1
ATOM 3381 N N . LEU B 1 92 ? 4.195 -4.965 -2.062 1 97.19 92 LEU B N 1
ATOM 3382 C CA . LEU B 1 92 ? 3.652 -4.266 -3.219 1 97.19 92 LEU B CA 1
ATOM 3383 C C . LEU B 1 92 ? 4.125 -2.814 -3.246 1 97.19 92 LEU B C 1
ATOM 3385 O O . LEU B 1 92 ? 4.629 -2.34 -4.266 1 97.19 92 LEU B O 1
ATOM 3389 N N . LEU B 1 93 ? 3.98 -2.16 -2.154 1 97.75 93 LEU B N 1
ATOM 3390 C CA . LEU B 1 93 ? 4.367 -0.756 -2.076 1 97.75 93 LEU B CA 1
ATOM 3391 C C . LEU B 1 93 ? 5.875 -0.598 -2.236 1 97.75 93 LEU B C 1
ATOM 3393 O O . LEU B 1 93 ? 6.34 0.36 -2.859 1 97.75 93 LEU B O 1
ATOM 3397 N N . GLU B 1 94 ? 6.637 -1.551 -1.648 1 95.88 94 GLU B N 1
ATOM 3398 C CA . GLU B 1 94 ? 8.086 -1.518 -1.829 1 95.88 94 GLU B CA 1
ATOM 3399 C C . GLU B 1 94 ? 8.461 -1.569 -3.307 1 95.88 94 GLU B C 1
ATOM 3401 O O . GLU B 1 94 ? 9.281 -0.783 -3.773 1 95.88 94 GLU B O 1
ATOM 3406 N N . MET B 1 95 ? 7.828 -2.445 -4.016 1 96 95 MET B N 1
ATOM 3407 C CA . MET B 1 95 ? 8.109 -2.574 -5.445 1 96 95 MET B CA 1
ATOM 3408 C C . MET B 1 95 ? 7.777 -1.282 -6.18 1 96 95 MET B C 1
ATOM 3410 O O . MET B 1 95 ? 8.562 -0.813 -7.004 1 96 95 MET B O 1
ATOM 3414 N N . PHE B 1 96 ? 6.645 -0.732 -5.871 1 98.19 96 PHE B N 1
ATOM 3415 C CA . PHE B 1 96 ? 6.223 0.497 -6.535 1 98.19 96 PHE B CA 1
ATOM 3416 C C . PHE B 1 96 ? 7.191 1.634 -6.23 1 98.19 96 PHE B C 1
ATOM 3418 O O . PHE B 1 96 ? 7.648 2.328 -7.145 1 98.19 96 PHE B O 1
ATOM 3425 N N . ARG B 1 97 ? 7.512 1.792 -4.953 1 97.75 97 ARG B N 1
ATOM 3426 C CA . ARG B 1 97 ? 8.383 2.879 -4.516 1 97.75 97 ARG B CA 1
ATOM 3427 C C . ARG B 1 97 ? 9.773 2.748 -5.125 1 97.75 97 ARG B C 1
ATOM 3429 O O . ARG B 1 97 ? 10.32 3.721 -5.645 1 97.75 97 ARG B O 1
ATOM 3436 N N . LEU B 1 98 ? 10.305 1.565 -5.121 1 95.25 98 LEU B N 1
ATOM 3437 C CA . LEU B 1 98 ? 11.617 1.339 -5.707 1 95.25 98 LEU B CA 1
ATOM 3438 C C . LEU B 1 98 ? 11.57 1.486 -7.227 1 95.25 98 LEU B C 1
ATOM 3440 O O . LEU B 1 98 ? 12.492 2.039 -7.828 1 95.25 98 LEU B O 1
ATOM 3444 N N . GLY B 1 99 ? 10.516 0.962 -7.832 1 96.31 99 GLY B N 1
ATOM 3445 C CA . GLY B 1 99 ? 10.352 1.14 -9.266 1 96.31 99 GLY B CA 1
ATOM 3446 C C . GLY B 1 99 ? 10.383 2.594 -9.695 1 96.31 99 GLY B C 1
ATOM 3447 O O . GLY B 1 99 ? 11.07 2.949 -10.656 1 96.31 99 GLY B O 1
ATOM 3448 N N . CYS B 1 100 ? 9.625 3.424 -9 1 97 100 CYS B N 1
ATOM 3449 C CA . CYS B 1 100 ? 9.641 4.859 -9.273 1 97 100 CYS B CA 1
ATOM 3450 C C . CYS B 1 100 ? 11.047 5.426 -9.133 1 97 100 CYS B C 1
ATOM 3452 O O . CYS B 1 100 ? 11.477 6.238 -9.953 1 97 100 CYS B O 1
ATOM 3454 N N . THR B 1 101 ? 11.742 4.953 -8.141 1 95.62 101 THR B N 1
ATOM 3455 C CA . THR B 1 101 ? 13.07 5.469 -7.84 1 95.62 101 THR B CA 1
ATOM 3456 C C . THR B 1 101 ? 14.07 5.027 -8.898 1 95.62 101 THR B C 1
ATOM 3458 O O . THR B 1 101 ? 14.93 5.809 -9.32 1 95.62 101 THR B O 1
ATOM 3461 N N . PHE B 1 102 ? 13.953 3.76 -9.383 1 93.44 102 PHE B N 1
ATOM 3462 C CA . PHE B 1 102 ? 14.812 3.295 -10.461 1 93.44 102 PHE B CA 1
ATOM 3463 C C . PHE B 1 102 ? 14.68 4.195 -11.688 1 93.44 102 PHE B C 1
ATOM 3465 O O . PHE B 1 102 ? 15.68 4.555 -12.312 1 93.44 102 PHE B O 1
ATOM 3472 N N . ALA B 1 103 ? 13.484 4.512 -12 1 94.75 103 ALA B N 1
ATOM 3473 C CA . ALA B 1 103 ? 13.227 5.379 -13.148 1 94.75 103 ALA B CA 1
ATOM 3474 C C . ALA B 1 103 ? 13.836 6.762 -12.938 1 94.75 103 ALA B C 1
ATOM 3476 O O . ALA B 1 103 ? 14.484 7.305 -13.836 1 94.75 103 ALA B O 1
ATOM 3477 N N . GLU B 1 104 ? 13.648 7.258 -11.773 1 94.44 104 GLU B N 1
ATOM 3478 C CA . GLU B 1 104 ? 14.141 8.594 -11.453 1 94.44 104 GLU B CA 1
ATOM 3479 C C . GLU B 1 104 ? 15.664 8.641 -11.484 1 94.44 104 GLU B C 1
ATOM 3481 O O . GLU B 1 104 ? 16.25 9.664 -11.852 1 94.44 104 GLU B O 1
ATOM 3486 N N . LEU B 1 105 ? 16.281 7.559 -11.086 1 92.56 105 LEU B N 1
ATOM 3487 C CA . LEU B 1 105 ? 17.75 7.492 -11.008 1 92.56 105 LEU B CA 1
ATOM 3488 C C . LEU B 1 105 ? 18.344 7.215 -12.375 1 92.56 105 LEU B C 1
ATOM 3490 O O . LEU B 1 105 ? 19.562 7.07 -12.508 1 92.56 105 LEU B O 1
ATOM 3494 N N . GLY B 1 106 ? 17.5 7.02 -13.391 1 91.5 106 GLY B N 1
ATOM 3495 C CA . GLY B 1 106 ? 17.984 7.031 -14.758 1 91.5 106 GLY B CA 1
ATOM 3496 C C . GLY B 1 106 ? 18.109 5.645 -15.359 1 91.5 106 GLY B C 1
ATOM 3497 O O . GLY B 1 106 ? 18.719 5.473 -16.422 1 91.5 106 GLY B O 1
ATOM 3498 N N . ALA B 1 107 ? 17.578 4.621 -14.703 1 89.69 107 ALA B N 1
ATOM 3499 C CA . ALA B 1 107 ? 17.609 3.297 -15.312 1 89.69 107 ALA B CA 1
ATOM 3500 C C . ALA B 1 107 ? 16.953 3.316 -16.688 1 89.69 107 ALA B C 1
ATOM 3502 O O . ALA B 1 107 ? 15.844 3.824 -16.859 1 89.69 107 ALA B O 1
ATOM 3503 N N . THR B 1 108 ? 17.656 2.762 -17.656 1 88.75 108 THR B N 1
ATOM 3504 C CA . THR B 1 108 ? 17.172 2.811 -19.031 1 88.75 108 THR B CA 1
ATOM 3505 C C . THR B 1 108 ? 16.031 1.816 -19.25 1 88.75 108 THR B C 1
ATOM 3507 O O . THR B 1 108 ? 15.141 2.055 -20.047 1 88.75 108 THR B O 1
ATOM 3510 N N . ALA B 1 109 ? 16.172 0.737 -18.531 1 88.5 109 ALA B N 1
ATOM 3511 C CA . ALA B 1 109 ? 15.141 -0.307 -18.578 1 88.5 109 ALA B CA 1
ATOM 3512 C C . ALA B 1 109 ? 14.898 -0.907 -17.203 1 88.5 109 ALA B C 1
ATOM 3514 O O . ALA B 1 109 ? 15.805 -0.971 -16.375 1 88.5 109 ALA B O 1
ATOM 3515 N N . ARG B 1 110 ? 13.664 -1.283 -16.969 1 91.38 110 ARG B N 1
ATOM 3516 C CA . ARG B 1 110 ? 13.273 -1.899 -15.711 1 91.38 110 ARG B CA 1
ATOM 3517 C C . ARG B 1 110 ? 12.453 -3.162 -15.938 1 91.38 110 ARG B C 1
ATOM 3519 O O . ARG B 1 110 ? 11.492 -3.15 -16.719 1 91.38 110 ARG B O 1
ATOM 3526 N N . THR B 1 111 ? 12.906 -4.223 -15.344 1 90.88 111 THR B N 1
ATOM 3527 C CA . THR B 1 111 ? 12.148 -5.469 -15.391 1 90.88 111 THR B CA 1
ATOM 3528 C C . THR B 1 111 ? 11.75 -5.91 -13.984 1 90.88 111 THR B C 1
ATOM 3530 O O . THR B 1 111 ? 12.602 -6.035 -13.102 1 90.88 111 THR B O 1
ATOM 3533 N N . PHE B 1 112 ? 10.492 -6.043 -13.828 1 93.44 112 PHE B N 1
ATOM 3534 C CA . PHE B 1 112 ? 9.961 -6.523 -12.562 1 93.44 112 PHE B CA 1
ATOM 3535 C C . PHE B 1 112 ? 9.547 -7.984 -12.664 1 93.44 112 PHE B C 1
ATOM 3537 O O . PHE B 1 112 ? 8.594 -8.32 -13.375 1 93.44 112 PHE B O 1
ATOM 3544 N N . VAL B 1 113 ? 10.312 -8.828 -12.008 1 92.56 113 VAL B N 1
ATOM 3545 C CA . VAL B 1 113 ? 9.992 -10.25 -11.938 1 92.56 113 VAL B CA 1
ATOM 3546 C C . VAL B 1 113 ? 9.125 -10.523 -10.711 1 92.56 113 VAL B C 1
ATOM 3548 O O . VAL B 1 113 ? 9.586 -10.383 -9.57 1 92.56 113 VAL B O 1
ATOM 3551 N N . ILE B 1 114 ? 7.898 -10.969 -10.945 1 94.56 114 ILE B N 1
ATOM 3552 C CA . ILE B 1 114 ? 6.922 -11.148 -9.875 1 94.56 114 ILE B CA 1
ATOM 3553 C C . ILE B 1 114 ? 6.438 -12.594 -9.859 1 94.56 114 ILE B C 1
ATOM 3555 O O . ILE B 1 114 ? 5.398 -12.914 -10.438 1 94.56 114 ILE B O 1
ATOM 3559 N N . PRO B 1 115 ? 7.094 -13.422 -9.094 1 94.69 115 PRO B N 1
ATOM 3560 C CA . PRO B 1 115 ? 6.738 -14.844 -9.078 1 94.69 115 PRO B CA 1
ATOM 3561 C C . PRO B 1 115 ? 5.348 -15.094 -8.5 1 94.69 115 PRO B C 1
ATOM 3563 O O . PRO B 1 115 ? 4.715 -16.109 -8.828 1 94.69 115 PRO B O 1
ATOM 3566 N N . TYR B 1 116 ? 4.891 -14.25 -7.637 1 96.06 116 TYR B N 1
ATOM 3567 C CA . TYR B 1 116 ? 3.559 -14.344 -7.047 1 96.06 116 TYR B CA 1
ATOM 3568 C C . TYR B 1 116 ? 2.896 -12.969 -6.973 1 96.06 116 TYR B C 1
ATOM 3570 O O . TYR B 1 116 ? 3.418 -12.062 -6.328 1 96.06 116 TYR B O 1
ATOM 3578 N N . LEU B 1 117 ? 1.784 -12.867 -7.621 1 97.12 117 LEU B N 1
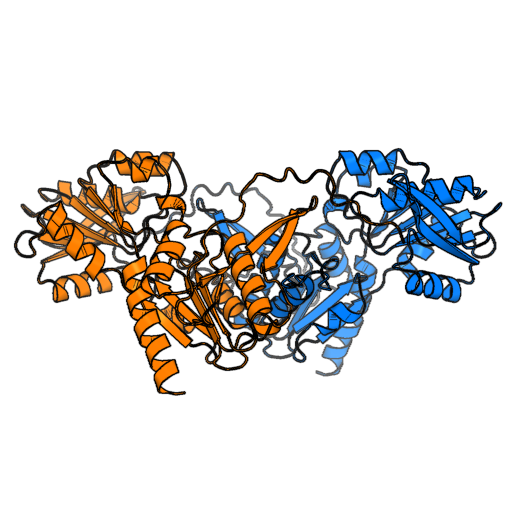ATOM 3579 C CA . LEU B 1 117 ? 1.013 -11.633 -7.598 1 97.12 117 LEU B CA 1
ATOM 3580 C C . LEU B 1 117 ? -0.119 -11.719 -6.578 1 97.12 117 LEU B C 1
ATOM 3582 O O . LEU B 1 117 ? -1.119 -12.398 -6.809 1 97.12 117 LEU B O 1
ATOM 3586 N N . GLY B 1 118 ? 0.026 -10.953 -5.508 1 96.25 118 GLY B N 1
ATOM 3587 C CA . GLY B 1 118 ? -1.059 -10.883 -4.539 1 96.25 118 GLY B CA 1
ATOM 3588 C C . GLY B 1 118 ? -2.338 -10.312 -5.121 1 96.25 118 GLY B C 1
ATOM 3589 O O . GLY B 1 118 ? -2.309 -9.633 -6.148 1 96.25 118 GLY B O 1
ATOM 3590 N N . TYR B 1 119 ? -3.461 -10.695 -4.512 1 97.62 119 TYR B N 1
ATOM 3591 C CA . TYR B 1 119 ? -4.781 -10.18 -4.844 1 97.62 119 TYR B CA 1
ATOM 3592 C C . TYR B 1 119 ? -5.258 -10.719 -6.188 1 97.62 119 TYR B C 1
ATOM 3594 O O . TYR B 1 119 ? -6.281 -10.281 -6.715 1 97.62 119 TYR B O 1
ATOM 3602 N N . SER B 1 120 ? -4.57 -11.703 -6.742 1 95.81 120 SER B N 1
ATOM 3603 C CA . SER B 1 120 ? -4.906 -12.219 -8.07 1 95.81 120 SER B CA 1
ATOM 3604 C C . SER B 1 120 ? -6.293 -12.852 -8.078 1 95.81 120 SER B C 1
ATOM 3606 O O . SER B 1 120 ? -6.949 -12.898 -9.117 1 95.81 120 SER B O 1
ATOM 3608 N N . THR B 1 121 ? -6.801 -13.32 -6.922 1 93.38 121 THR B N 1
ATOM 3609 C CA . THR B 1 121 ? -8.117 -13.945 -6.855 1 93.38 121 THR B CA 1
ATOM 3610 C C . THR B 1 121 ? -9.219 -12.883 -6.805 1 93.38 121 THR B C 1
ATOM 3612 O O . THR B 1 121 ? -10.398 -13.203 -6.941 1 93.38 121 THR B O 1
ATOM 3615 N N . MET B 1 122 ? -8.875 -11.672 -6.629 1 96.56 122 MET B N 1
ATOM 3616 C CA . MET B 1 122 ? -9.828 -10.562 -6.617 1 96.56 122 MET B CA 1
ATOM 3617 C C . MET B 1 122 ? -9.836 -9.836 -7.957 1 96.56 122 MET B C 1
ATOM 3619 O O . MET B 1 122 ? -9.688 -8.609 -8 1 96.56 122 MET B O 1
ATOM 3623 N N . GLU B 1 123 ? -9.992 -10.625 -9.039 1 95.06 123 GLU B N 1
ATOM 3624 C CA . GLU B 1 123 ? -9.883 -10.125 -10.406 1 95.06 123 GLU B CA 1
ATOM 3625 C C . GLU B 1 123 ? -11.266 -9.828 -10.992 1 95.06 123 GLU B C 1
ATOM 3627 O O . GLU B 1 123 ? -11.375 -9.391 -12.141 1 95.06 123 GLU B O 1
ATOM 3632 N N . ARG B 1 124 ? -12.297 -10.055 -10.18 1 93.19 124 ARG B N 1
ATOM 3633 C CA . ARG B 1 124 ? -13.656 -9.742 -10.602 1 93.19 124 ARG B CA 1
ATOM 3634 C C . ARG B 1 124 ? -14.508 -9.281 -9.43 1 93.19 124 ARG B C 1
ATOM 3636 O O . ARG B 1 124 ? -14.148 -9.5 -8.273 1 93.19 124 ARG B O 1
ATOM 3643 N N . ASP B 1 125 ? -15.586 -8.562 -9.75 1 93.44 125 ASP B N 1
ATOM 3644 C CA . ASP B 1 125 ? -16.547 -8.188 -8.727 1 93.44 125 ASP B CA 1
ATOM 3645 C C . ASP B 1 125 ? -17.812 -9.031 -8.82 1 93.44 125 ASP B C 1
ATOM 3647 O O . ASP B 1 125 ? -18.266 -9.375 -9.922 1 93.44 125 ASP B O 1
ATOM 3651 N N . VAL B 1 126 ? -18.312 -9.461 -7.715 1 92.44 126 VAL B N 1
ATOM 3652 C CA . VAL B 1 126 ? -19.547 -10.234 -7.645 1 92.44 126 VAL B CA 1
ATOM 3653 C C . VAL B 1 126 ? -20.672 -9.359 -7.117 1 92.44 126 VAL B C 1
ATOM 3655 O O . VAL B 1 126 ? -21.781 -9.352 -7.68 1 92.44 126 VAL B O 1
ATOM 3658 N N . LEU B 1 127 ? -20.391 -8.562 -6.113 1 94.56 127 LEU B N 1
ATOM 3659 C CA . LEU B 1 127 ? -21.375 -7.656 -5.527 1 94.56 127 LEU B CA 1
ATOM 3660 C C . LEU B 1 127 ? -21.172 -6.234 -6.031 1 94.56 127 LEU B C 1
ATOM 3662 O O . LEU B 1 127 ? -20.031 -5.836 -6.332 1 94.56 127 LEU B O 1
ATOM 3666 N N . PRO B 1 128 ? -22.281 -5.504 -6.039 1 93.19 128 PRO B N 1
ATOM 3667 C CA . PRO B 1 128 ? -22.094 -4.094 -6.387 1 93.19 128 PRO B CA 1
ATOM 3668 C C . PRO B 1 128 ? -21.125 -3.373 -5.449 1 93.19 128 PRO B C 1
ATOM 3670 O O . PRO B 1 128 ? -21.219 -3.539 -4.23 1 93.19 128 PRO B O 1
ATOM 3673 N N . GLY B 1 129 ? -20.234 -2.654 -6.117 1 94.06 129 GLY B N 1
ATOM 3674 C CA . GLY B 1 129 ? -19.344 -1.815 -5.32 1 94.06 129 GLY B CA 1
ATOM 3675 C C . GLY B 1 129 ? -18.078 -2.523 -4.895 1 94.06 129 GLY B C 1
ATOM 3676 O O . GLY B 1 129 ? -17.188 -1.91 -4.297 1 94.06 129 GLY B O 1
ATOM 3677 N N . GLU B 1 130 ? -17.984 -3.803 -5.238 1 96.25 130 GLU B N 1
ATOM 3678 C CA . GLU B 1 130 ? -16.797 -4.555 -4.836 1 96.25 130 GLU B CA 1
ATOM 3679 C C . GLU B 1 130 ? -15.555 -4.055 -5.57 1 96.25 130 GLU B C 1
ATOM 3681 O O . GLU B 1 130 ? -15.594 -3.832 -6.781 1 96.25 130 GLU B O 1
ATOM 3686 N N . VAL B 1 131 ? -14.5 -3.85 -4.828 1 97.06 131 VAL B N 1
ATOM 3687 C CA . VAL B 1 131 ? -13.227 -3.434 -5.418 1 97.06 131 VAL B CA 1
ATOM 3688 C C . VAL B 1 131 ? -12.57 -4.621 -6.117 1 97.06 131 VAL B C 1
ATOM 3690 O O . VAL B 1 131 ? -12.422 -5.691 -5.523 1 97.06 131 VAL B O 1
ATOM 3693 N N . VAL B 1 132 ? -12.281 -4.457 -7.398 1 98 132 VAL B N 1
ATOM 3694 C CA . VAL B 1 132 ? -11.453 -5.422 -8.109 1 98 132 VAL B CA 1
ATOM 3695 C C . VAL B 1 132 ? -9.977 -5.137 -7.84 1 98 132 VAL B C 1
ATOM 3697 O O . VAL B 1 132 ? -9.305 -4.496 -8.648 1 98 132 VAL B O 1
ATOM 3700 N N . THR B 1 133 ? -9.523 -5.645 -6.746 1 98.38 133 THR B N 1
ATOM 3701 C CA . THR B 1 133 ? -8.242 -5.227 -6.199 1 98.38 133 THR B CA 1
ATOM 3702 C C . THR B 1 133 ? -7.102 -5.602 -7.145 1 98.38 133 THR B C 1
ATOM 3704 O O . THR B 1 133 ? -6.109 -4.879 -7.246 1 98.38 133 THR B O 1
ATOM 3707 N N . ALA B 1 134 ? -7.199 -6.762 -7.824 1 98.31 134 ALA B N 1
ATOM 3708 C CA . ALA B 1 134 ? -6.168 -7.133 -8.789 1 98.31 134 ALA B CA 1
ATOM 3709 C C . ALA B 1 134 ? -5.965 -6.027 -9.82 1 98.31 134 ALA B C 1
ATOM 3711 O O . ALA B 1 134 ? -4.832 -5.695 -10.172 1 98.31 134 ALA B O 1
ATOM 3712 N N . LYS B 1 135 ? -7.043 -5.469 -10.297 1 98.12 135 LYS B N 1
ATOM 3713 C CA . LYS B 1 135 ? -6.965 -4.391 -11.281 1 98.12 135 LYS B CA 1
ATOM 3714 C C . LYS B 1 135 ? -6.301 -3.15 -10.688 1 98.12 135 LYS B C 1
ATOM 3716 O O . LYS B 1 135 ? -5.473 -2.51 -11.336 1 98.12 135 LYS B O 1
ATOM 3721 N N . THR B 1 136 ? -6.664 -2.795 -9.453 1 98.31 136 THR B N 1
ATOM 3722 C CA . THR B 1 136 ? -6.07 -1.619 -8.82 1 98.31 136 THR B CA 1
ATOM 3723 C C . THR B 1 136 ? -4.57 -1.811 -8.633 1 98.31 136 THR B C 1
ATOM 3725 O O . THR B 1 136 ? -3.799 -0.855 -8.734 1 98.31 136 THR B O 1
ATOM 3728 N N . VAL B 1 137 ? -4.133 -3.02 -8.336 1 98.56 137 VAL B N 1
ATOM 3729 C CA . VAL B 1 137 ? -2.719 -3.33 -8.164 1 98.56 137 VAL B CA 1
ATOM 3730 C C . VAL B 1 137 ? -1.972 -3.076 -9.477 1 98.56 137 VAL B C 1
ATOM 3732 O O . VAL B 1 137 ? -0.939 -2.402 -9.484 1 98.56 137 VAL B O 1
ATOM 3735 N N . LEU B 1 138 ? -2.496 -3.562 -10.539 1 98.44 138 LEU B N 1
ATOM 3736 C CA . LEU B 1 138 ? -1.804 -3.422 -11.812 1 98.44 138 LEU B CA 1
ATOM 3737 C C . LEU B 1 138 ? -1.892 -1.987 -12.328 1 98.44 138 LEU B C 1
ATOM 3739 O O . LEU B 1 138 ? -0.967 -1.497 -12.977 1 98.44 138 LEU B O 1
ATOM 3743 N N . THR B 1 139 ? -3 -1.279 -11.977 1 97.88 139 THR B N 1
ATOM 3744 C CA . THR B 1 139 ? -3.08 0.149 -12.266 1 97.88 139 THR B CA 1
ATOM 3745 C C . THR B 1 139 ? -1.971 0.908 -11.539 1 97.88 139 THR B C 1
ATOM 3747 O O . THR B 1 139 ? -1.301 1.755 -12.133 1 97.88 139 THR B O 1
ATOM 3750 N N . MET B 1 140 ? -1.777 0.558 -10.344 1 98.25 140 MET B N 1
ATOM 3751 C CA . MET B 1 140 ? -0.733 1.183 -9.539 1 98.25 140 MET B CA 1
ATOM 3752 C C . MET B 1 140 ? 0.646 0.913 -10.125 1 98.25 140 MET B C 1
ATOM 3754 O O . MET B 1 140 ? 1.431 1.841 -10.328 1 98.25 140 MET B O 1
ATOM 3758 N N . LEU B 1 141 ? 0.945 -0.339 -10.43 1 98.25 141 LEU B N 1
ATOM 3759 C CA . LEU B 1 141 ? 2.252 -0.701 -10.969 1 98.25 141 LEU B CA 1
ATOM 3760 C C . LEU B 1 141 ? 2.477 -0.061 -12.336 1 98.25 141 LEU B C 1
ATOM 3762 O O . LEU B 1 141 ? 3.605 0.288 -12.68 1 98.25 141 LEU B O 1
ATOM 3766 N N . SER B 1 142 ? 1.428 0.139 -13.062 1 97.75 142 SER B N 1
ATOM 3767 C CA . SER B 1 142 ? 1.508 0.766 -14.383 1 97.75 142 SER B CA 1
ATOM 3768 C C . SER B 1 142 ? 1.93 2.229 -14.273 1 97.75 142 SER B C 1
ATOM 3770 O O . SER B 1 142 ? 2.352 2.832 -15.258 1 97.75 142 SER B O 1
ATOM 3772 N N . ALA B 1 143 ? 1.779 2.752 -13.102 1 97.25 143 ALA B N 1
ATOM 3773 C CA . ALA B 1 143 ? 2.053 4.172 -12.906 1 97.25 143 ALA B CA 1
ATOM 3774 C C . ALA B 1 143 ? 3.543 4.418 -12.695 1 97.25 143 ALA B C 1
ATOM 3776 O O . ALA B 1 143 ? 3.99 5.57 -12.664 1 97.25 143 ALA B O 1
ATOM 3777 N N . ILE B 1 144 ? 4.336 3.342 -12.516 1 97.69 144 ILE B N 1
ATOM 3778 C CA . ILE B 1 144 ? 5.781 3.514 -12.469 1 97.69 144 ILE B CA 1
ATOM 3779 C C . ILE B 1 144 ? 6.266 4.18 -13.758 1 97.69 144 ILE B C 1
ATOM 3781 O O . ILE B 1 144 ? 5.988 3.691 -14.859 1 97.69 144 ILE B O 1
ATOM 3785 N N . PRO B 1 145 ? 6.984 5.297 -13.586 1 95.75 145 PRO B N 1
ATOM 3786 C CA . PRO B 1 145 ? 7.449 5.996 -14.781 1 95.75 145 PRO B CA 1
ATOM 3787 C C . PRO B 1 145 ? 8.273 5.102 -15.703 1 95.75 145 PRO B C 1
ATOM 3789 O O . PRO B 1 145 ? 9.023 4.246 -15.234 1 95.75 145 PRO B O 1
ATOM 3792 N N . SER B 1 146 ? 8.125 5.359 -17 1 91.94 146 SER B N 1
ATOM 3793 C CA . SER B 1 146 ? 8.695 4.426 -17.953 1 91.94 146 SER B CA 1
ATOM 3794 C C . SER B 1 146 ? 9.578 5.152 -18.969 1 91.94 146 SER B C 1
ATOM 3796 O O . SER B 1 146 ? 9.406 4.984 -20.188 1 91.94 146 SER B O 1
ATOM 3798 N N . PRO B 1 147 ? 10.539 5.809 -18.453 1 87.5 147 PRO B N 1
ATOM 3799 C CA . PRO B 1 147 ? 11.477 6.387 -19.406 1 87.5 147 PRO B CA 1
ATOM 3800 C C . PRO B 1 147 ? 12.336 5.332 -20.109 1 87.5 147 PRO B C 1
ATOM 3802 O O . PRO B 1 147 ? 12.398 4.188 -19.656 1 87.5 147 PRO B O 1
ATOM 3805 N N . GLY B 1 148 ? 12.992 5.711 -21.25 1 91 148 GLY B N 1
ATOM 3806 C CA . GLY B 1 148 ? 13.875 4.801 -21.953 1 91 148 GLY B CA 1
ATOM 3807 C C . GLY B 1 148 ? 13.148 3.646 -22.609 1 91 148 GLY B C 1
ATOM 3808 O O . GLY B 1 148 ? 12.18 3.855 -23.344 1 91 148 GLY B O 1
ATOM 3809 N N . ALA B 1 149 ? 13.68 2.441 -22.234 1 87.75 149 ALA B N 1
ATOM 3810 C CA . ALA B 1 149 ? 13.125 1.241 -22.844 1 87.75 149 ALA B CA 1
ATOM 3811 C C . ALA B 1 149 ? 11.859 0.787 -22.125 1 87.75 149 ALA B C 1
ATOM 3813 O O . ALA B 1 149 ? 11.234 -0.203 -22.5 1 87.75 149 ALA B O 1
ATOM 3814 N N . GLY B 1 150 ? 11.539 1.473 -21.078 1 92.19 150 GLY B N 1
ATOM 3815 C CA . GLY B 1 150 ? 10.258 1.261 -20.422 1 92.19 150 GLY B CA 1
ATOM 3816 C C . GLY B 1 150 ? 10.297 0.162 -19.375 1 92.19 150 GLY B C 1
ATOM 3817 O O . GLY B 1 150 ? 11.375 -0.217 -18.906 1 92.19 150 GLY B O 1
ATOM 3818 N N . ASN B 1 151 ? 9.117 -0.217 -18.891 1 94.69 151 ASN B N 1
ATOM 3819 C CA . ASN B 1 151 ? 8.938 -1.22 -17.844 1 94.69 151 ASN B CA 1
ATOM 3820 C C . ASN B 1 151 ? 8.422 -2.537 -18.406 1 94.69 151 ASN B C 1
ATOM 3822 O O . ASN B 1 151 ? 7.539 -2.543 -19.266 1 94.69 151 ASN B O 1
ATOM 3826 N N . MET B 1 152 ? 9 -3.605 -17.938 1 93.44 152 MET B N 1
ATOM 3827 C CA . MET B 1 152 ? 8.492 -4.945 -18.234 1 93.44 152 MET B CA 1
ATOM 3828 C C . MET B 1 152 ? 8.117 -5.676 -16.938 1 93.44 152 MET B C 1
ATOM 3830 O O . MET B 1 152 ? 8.859 -5.641 -15.961 1 93.44 152 MET B O 1
ATOM 3834 N N . PHE B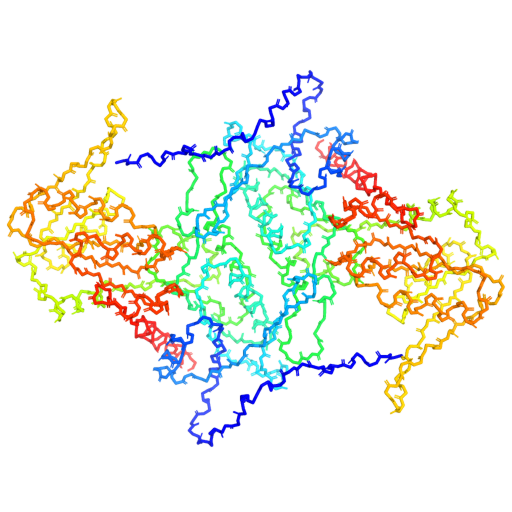 1 153 ? 6.973 -6.246 -16.969 1 95.62 153 PHE B N 1
ATOM 3835 C CA . PHE B 1 153 ? 6.504 -7.031 -15.836 1 95.62 153 PHE B CA 1
ATOM 3836 C C . PHE B 1 153 ? 6.383 -8.5 -16.203 1 95.62 153 PHE B C 1
ATOM 3838 O O . PHE B 1 153 ? 5.703 -8.852 -17.172 1 95.62 153 PHE B O 1
ATOM 3845 N N . LEU B 1 154 ? 7.105 -9.367 -15.453 1 94.25 154 LEU B N 1
ATOM 3846 C CA . LEU B 1 154 ? 7.07 -10.812 -15.641 1 94.25 154 LEU B CA 1
ATOM 3847 C C . LEU B 1 154 ? 6.305 -11.492 -14.508 1 94.25 154 LEU B C 1
ATOM 3849 O O . LEU B 1 154 ? 6.707 -11.414 -13.352 1 94.25 154 LEU B O 1
ATOM 3853 N N . PHE B 1 155 ? 5.242 -12.141 -14.898 1 96.38 155 PHE B N 1
ATOM 3854 C CA . PHE B 1 155 ? 4.402 -12.828 -13.922 1 96.38 155 PHE B CA 1
ATOM 3855 C C . PHE B 1 155 ? 4.543 -14.344 -14.062 1 96.38 155 PHE B C 1
ATOM 3857 O O . PHE B 1 155 ? 5.152 -14.828 -15.016 1 96.38 155 PHE B O 1
ATOM 3864 N N . LEU B 1 156 ? 4.051 -15.031 -13.016 1 95.69 156 LEU B N 1
ATOM 3865 C CA . LEU B 1 156 ? 4.039 -16.484 -13.031 1 95.69 156 LEU B CA 1
ATOM 3866 C C . LEU B 1 156 ? 2.643 -17.031 -12.742 1 95.69 156 LEU B C 1
ATOM 3868 O O . LEU B 1 156 ? 2.062 -16.734 -11.695 1 95.69 156 LEU B O 1
ATOM 3872 N N . ASP B 1 157 ? 2.102 -17.812 -13.68 1 94.5 157 ASP B N 1
ATOM 3873 C CA . ASP B 1 157 ? 0.863 -18.562 -13.5 1 94.5 157 ASP B CA 1
ATOM 3874 C C . ASP B 1 157 ? -0.198 -17.719 -12.797 1 94.5 157 ASP B C 1
ATOM 3876 O O . ASP B 1 157 ? -0.663 -18.078 -11.719 1 94.5 157 ASP B O 1
ATOM 3880 N N . LEU B 1 158 ? -0.632 -16.719 -13.5 1 95.38 158 LEU B N 1
ATOM 3881 C CA . LEU B 1 158 ? -1.682 -15.852 -12.961 1 95.38 158 LEU B CA 1
ATOM 3882 C C . LEU B 1 158 ? -2.982 -16.625 -12.789 1 95.38 158 LEU B C 1
ATOM 3884 O O . LEU B 1 158 ? -3.27 -17.547 -13.555 1 95.38 158 LEU B O 1
ATOM 3888 N N . HIS B 1 159 ? -3.748 -16.219 -11.805 1 93.12 159 HIS B N 1
ATOM 3889 C CA . HIS B 1 159 ? -4.988 -16.906 -11.453 1 93.12 159 HIS B CA 1
ATOM 3890 C C . HIS B 1 159 ? -5.988 -16.859 -12.602 1 93.12 159 HIS B C 1
ATOM 3892 O O . HIS B 1 159 ? -6.762 -17.797 -12.789 1 93.12 159 HIS B O 1
ATOM 3898 N N . ALA B 1 160 ? -5.992 -15.805 -13.352 1 92.06 160 ALA B N 1
ATOM 3899 C CA . ALA B 1 160 ? -6.871 -15.625 -14.508 1 92.06 160 ALA B CA 1
ATOM 3900 C C . ALA B 1 160 ? -6.133 -14.961 -15.664 1 92.06 160 ALA B C 1
ATOM 3902 O O . ALA B 1 160 ? -5.328 -14.055 -15.453 1 92.06 160 ALA B O 1
ATOM 3903 N N . ALA B 1 161 ? -6.477 -15.359 -16.875 1 86.88 161 ALA B N 1
ATOM 3904 C CA . ALA B 1 161 ? -5.781 -14.875 -18.062 1 86.88 161 ALA B CA 1
ATOM 3905 C C . ALA B 1 161 ? -6.012 -13.383 -18.266 1 86.88 161 ALA B C 1
ATOM 3907 O O . ALA B 1 161 ? -5.141 -12.672 -18.781 1 86.88 161 ALA B O 1
ATOM 3908 N N . GLY B 1 162 ? -7.117 -12.891 -17.828 1 92.56 162 GLY B N 1
ATOM 3909 C CA . GLY B 1 162 ? -7.484 -11.508 -18.062 1 92.56 162 GLY B CA 1
ATOM 3910 C C . GLY B 1 162 ? -6.73 -10.523 -17.188 1 92.56 162 GLY B C 1
ATOM 3911 O O . GLY B 1 162 ? -6.691 -9.328 -17.469 1 92.56 162 GLY B O 1
ATOM 3912 N N . ILE B 1 163 ? -6.008 -10.984 -16.219 1 96.19 163 ILE B N 1
ATOM 3913 C CA . ILE B 1 163 ? -5.387 -10.117 -15.211 1 96.19 163 ILE B CA 1
ATOM 3914 C C . ILE B 1 163 ? -4.312 -9.258 -15.875 1 96.19 163 ILE B C 1
ATOM 3916 O O . ILE B 1 163 ? -4.211 -8.062 -15.594 1 96.19 163 ILE B O 1
ATOM 3920 N N . ARG B 1 164 ? -3.52 -9.852 -16.75 1 94.56 164 ARG B N 1
ATOM 3921 C CA . ARG B 1 164 ? -2.432 -9.102 -17.375 1 94.56 164 ARG B CA 1
ATOM 3922 C C . ARG B 1 164 ? -2.971 -7.953 -18.219 1 94.56 164 ARG B C 1
ATOM 3924 O O . ARG B 1 164 ? -2.256 -6.984 -18.484 1 94.56 164 ARG B O 1
ATOM 3931 N N . ARG B 1 165 ? -4.199 -7.988 -18.625 1 94.62 165 ARG B N 1
ATOM 3932 C CA . ARG B 1 165 ? -4.801 -6.969 -19.484 1 94.62 165 ARG B CA 1
ATOM 3933 C C . ARG B 1 165 ? -5.188 -5.738 -18.672 1 94.62 165 ARG B C 1
ATOM 3935 O O . ARG B 1 165 ? -5.535 -4.699 -19.25 1 94.62 165 ARG B O 1
ATOM 3942 N N . PHE B 1 166 ? -5.113 -5.871 -17.359 1 96.06 166 PHE B N 1
ATOM 3943 C CA . PHE B 1 166 ? -5.344 -4.711 -16.516 1 96.06 166 PHE B CA 1
ATOM 3944 C C . PHE B 1 166 ? -4.184 -3.729 -16.609 1 96.06 166 PHE B C 1
ATOM 3946 O O . PHE B 1 166 ? -4.305 -2.572 -16.203 1 96.06 166 PHE B O 1
ATOM 3953 N N . MET B 1 167 ? -2.99 -4.191 -17.141 1 95.81 167 MET B N 1
ATOM 3954 C CA . MET B 1 167 ? -1.81 -3.342 -17.25 1 95.81 167 MET B CA 1
ATOM 3955 C C . MET B 1 167 ? -2.004 -2.277 -18.328 1 95.81 167 MET B C 1
ATOM 3957 O O . MET B 1 167 ? -2.637 -2.535 -19.344 1 95.81 167 MET B O 1
ATOM 3961 N N . SER B 1 168 ? -1.433 -1.1 -18.031 1 93.81 168 SER B N 1
ATOM 3962 C CA . SER B 1 168 ? -1.463 -0.043 -19.047 1 93.81 168 SER B CA 1
ATOM 3963 C C . SER B 1 168 ? -0.718 -0.462 -20.297 1 93.81 168 SER B C 1
ATOM 3965 O O . SER B 1 168 ? 0.263 -1.205 -20.234 1 93.81 168 SER B O 1
ATOM 3967 N N . PRO B 1 169 ? -1.082 0.08 -21.438 1 89.69 169 PRO B N 1
ATOM 3968 C CA . PRO B 1 169 ? -0.449 -0.284 -22.719 1 89.69 169 PRO B CA 1
ATOM 3969 C C . PRO B 1 169 ? 1.013 0.151 -22.797 1 89.69 169 PRO B C 1
ATOM 3971 O O . PRO B 1 169 ? 1.757 -0.319 -23.656 1 89.69 169 PRO B O 1
ATOM 3974 N N . ASN B 1 170 ? 1.383 1.019 -21.922 1 89.81 170 ASN B N 1
ATOM 3975 C CA . ASN B 1 170 ? 2.766 1.482 -21.953 1 89.81 170 ASN B CA 1
ATOM 3976 C C . ASN B 1 170 ? 3.701 0.509 -21.234 1 89.81 170 ASN B C 1
ATOM 3978 O O . ASN B 1 170 ? 4.91 0.732 -21.188 1 89.81 170 ASN B O 1
ATOM 3982 N N . CYS B 1 171 ? 3.125 -0.564 -20.719 1 93.44 171 CYS B N 1
ATOM 3983 C CA . CYS B 1 171 ? 3.91 -1.59 -20.047 1 93.44 171 CYS B CA 1
ATOM 3984 C C . CYS B 1 171 ? 3.947 -2.877 -20.859 1 93.44 171 CYS B C 1
ATOM 3986 O O . CYS B 1 171 ? 2.955 -3.246 -21.484 1 93.44 171 CYS B O 1
ATOM 3988 N N . VAL B 1 172 ? 5.09 -3.479 -20.859 1 92.69 172 VAL B N 1
ATOM 3989 C CA . VAL B 1 172 ? 5.199 -4.812 -21.438 1 92.69 172 VAL B CA 1
ATOM 3990 C C . VAL B 1 172 ? 4.934 -5.863 -20.375 1 92.69 172 VAL B C 1
ATOM 3992 O O . VAL B 1 172 ? 5.43 -5.754 -19.25 1 92.69 172 VAL B O 1
ATOM 3995 N N . THR B 1 173 ? 4.121 -6.801 -20.703 1 94.25 173 THR B N 1
ATOM 3996 C CA . THR B 1 173 ? 3.822 -7.863 -19.75 1 94.25 173 THR B CA 1
ATOM 3997 C C . THR B 1 173 ? 4.09 -9.234 -20.375 1 94.25 173 THR B C 1
ATOM 3999 O O . THR B 1 173 ? 3.83 -9.445 -21.562 1 94.25 173 THR B O 1
ATOM 4002 N N . GLN B 1 174 ? 4.688 -10.07 -19.609 1 93.12 174 GLN B N 1
ATOM 4003 C CA . GLN B 1 174 ? 4.883 -11.469 -19.953 1 93.12 174 GLN B CA 1
ATOM 4004 C C . GLN B 1 174 ? 4.461 -12.391 -18.812 1 93.12 174 GLN B C 1
ATOM 4006 O O . GLN B 1 174 ? 4.594 -12.031 -17.641 1 93.12 174 GLN B O 1
ATOM 4011 N N . GLU B 1 175 ? 3.92 -13.5 -19.172 1 94.44 175 GLU B N 1
ATOM 4012 C CA . GLU B 1 175 ? 3.533 -14.508 -18.188 1 94.44 175 GLU B CA 1
ATOM 4013 C C . GLU B 1 175 ? 4.27 -15.82 -18.438 1 94.44 175 GLU B C 1
ATOM 4015 O O . GLU B 1 175 ? 4.242 -16.359 -19.547 1 94.44 175 GLU B O 1
ATOM 4020 N N . ALA B 1 176 ? 4.988 -16.234 -17.406 1 93.62 176 ALA B N 1
ATOM 4021 C CA . ALA B 1 176 ? 5.648 -17.531 -17.438 1 93.62 176 ALA B CA 1
ATOM 4022 C C . ALA B 1 176 ? 4.77 -18.609 -16.812 1 93.62 176 ALA B C 1
ATOM 4024 O O . ALA B 1 176 ? 3.877 -18.297 -16.016 1 93.62 176 ALA B O 1
ATOM 4025 N N . TYR B 1 177 ? 5.027 -19.859 -17.219 1 92 177 TYR B N 1
ATOM 4026 C CA . TYR B 1 177 ? 4.27 -21 -16.719 1 92 177 TYR B CA 1
ATOM 4027 C C . TYR B 1 177 ? 5.195 -22.062 -16.156 1 92 177 TYR B C 1
ATOM 4029 O O . TYR B 1 177 ? 6.25 -22.344 -16.719 1 92 177 TYR B O 1
ATOM 4037 N N . CYS B 1 178 ? 4.77 -22.609 -15.055 1 92.31 178 CYS B N 1
ATOM 4038 C CA . CYS B 1 178 ? 5.648 -23.578 -14.422 1 92.31 178 CYS B CA 1
ATOM 4039 C C . CYS B 1 178 ? 5.156 -25 -14.664 1 92.31 178 CYS B C 1
ATOM 4041 O O . CYS B 1 178 ? 5.645 -25.953 -14.039 1 92.31 178 CYS B O 1
ATOM 4043 N N . ASP B 1 179 ? 4.223 -25.234 -15.531 1 89.56 179 ASP B N 1
ATOM 4044 C CA . ASP B 1 179 ? 3.621 -26.547 -15.781 1 89.56 179 ASP B CA 1
ATOM 4045 C C . ASP B 1 179 ? 4.684 -27.562 -16.172 1 89.56 179 ASP B C 1
ATOM 4047 O O . ASP B 1 179 ? 4.707 -28.672 -15.633 1 89.56 179 ASP B O 1
ATOM 4051 N N . GLN B 1 180 ? 5.594 -27.141 -17.062 1 90 180 GLN B N 1
ATOM 4052 C CA . GLN B 1 180 ? 6.645 -28.062 -17.5 1 90 180 GLN B CA 1
ATOM 4053 C C . GLN B 1 180 ? 7.562 -28.422 -16.328 1 90 180 GLN B C 1
ATOM 4055 O O . GLN B 1 180 ? 7.98 -29.578 -16.203 1 90 180 GLN B O 1
ATOM 4060 N N . LEU B 1 181 ? 7.902 -27.422 -15.594 1 93.12 181 LEU B N 1
ATOM 4061 C CA . LEU B 1 181 ? 8.734 -27.641 -14.422 1 93.12 181 LEU B CA 1
ATOM 4062 C C . LEU B 1 181 ? 8.078 -28.625 -13.461 1 93.12 181 LEU B C 1
ATOM 4064 O O . LEU B 1 181 ? 8.727 -29.547 -12.969 1 93.12 181 LEU B O 1
ATOM 4068 N N . LEU B 1 182 ? 6.812 -28.5 -13.219 1 94.19 182 LEU B N 1
ATOM 4069 C CA . LEU B 1 182 ? 6.051 -29.328 -12.289 1 94.19 182 LEU B CA 1
ATOM 4070 C C . LEU B 1 182 ? 5.906 -30.75 -12.82 1 94.19 182 LEU B C 1
ATOM 4072 O O . LEU B 1 182 ? 6.102 -31.719 -12.078 1 94.19 182 LEU B O 1
ATOM 4076 N N . VAL B 1 183 ? 5.648 -30.922 -14.055 1 90.12 183 VAL B N 1
ATOM 4077 C CA . VAL B 1 183 ? 5.434 -32.219 -14.664 1 90.12 183 VAL B CA 1
ATOM 4078 C C . VAL B 1 183 ? 6.742 -33.031 -14.664 1 90.12 183 VAL B C 1
ATOM 4080 O O . VAL B 1 183 ? 6.754 -34.219 -14.352 1 90.12 183 VAL B O 1
ATOM 4083 N N . LYS B 1 184 ? 7.801 -32.344 -15.023 1 92.75 184 LYS B N 1
ATOM 4084 C CA . LYS B 1 184 ? 9.102 -33 -15.016 1 92.75 184 LYS B CA 1
ATOM 4085 C C . LYS B 1 184 ? 9.43 -33.562 -13.633 1 92.75 184 LYS B C 1
ATOM 4087 O O . LYS B 1 184 ? 9.883 -34.688 -13.5 1 92.75 184 LYS B O 1
ATOM 4092 N N . ALA B 1 185 ? 9.172 -32.781 -12.672 1 94.81 185 ALA B N 1
ATOM 4093 C CA . ALA B 1 185 ? 9.414 -33.25 -11.305 1 94.81 185 ALA B CA 1
ATOM 4094 C C . ALA B 1 185 ? 8.5 -34.406 -10.93 1 94.81 185 ALA B C 1
ATOM 4096 O O . ALA B 1 185 ? 8.906 -35.312 -10.227 1 94.81 185 ALA B O 1
ATOM 4097 N N . ALA B 1 186 ? 7.238 -34.344 -11.344 1 93.25 186 ALA B N 1
ATOM 4098 C CA . ALA B 1 186 ? 6.281 -35.406 -11.062 1 93.25 186 ALA B CA 1
ATOM 4099 C C . ALA B 1 186 ? 6.742 -36.719 -11.656 1 93.25 186 ALA B C 1
ATOM 4101 O O . ALA B 1 186 ? 6.629 -37.781 -11.016 1 93.25 186 ALA B O 1
ATOM 4102 N N . ILE B 1 187 ? 7.309 -36.719 -12.812 1 91.38 187 ILE B N 1
ATOM 4103 C CA . ILE B 1 187 ? 7.832 -37.906 -13.477 1 91.38 187 ILE B CA 1
ATOM 4104 C C . ILE B 1 187 ? 9 -38.469 -12.664 1 91.38 187 ILE B C 1
ATOM 4106 O O . ILE B 1 187 ? 9.055 -39.688 -12.414 1 91.38 187 ILE B O 1
ATOM 4110 N N . GLU B 1 188 ? 9.805 -37.594 -12.219 1 92.69 188 GLU B N 1
ATOM 4111 C CA . GLU B 1 188 ? 11.016 -38.031 -11.523 1 92.69 188 GLU B CA 1
ATOM 4112 C C . GLU B 1 188 ? 10.703 -38.531 -10.125 1 92.69 188 GLU B C 1
ATOM 4114 O O . GLU B 1 188 ? 11.297 -39.5 -9.664 1 92.69 188 GLU B O 1
ATOM 4119 N N . LEU B 1 189 ? 9.766 -37.906 -9.5 1 90.06 189 LEU B N 1
ATOM 4120 C CA . LEU B 1 189 ? 9.562 -38.156 -8.078 1 90.06 189 LEU B CA 1
ATOM 4121 C C . LEU B 1 189 ? 8.594 -39.312 -7.871 1 90.06 189 LEU B C 1
ATOM 4123 O O . LEU B 1 189 ? 8.789 -40.125 -6.973 1 90.06 189 LEU B O 1
ATOM 4127 N N . PHE B 1 190 ? 7.492 -39.344 -8.648 1 83.31 190 PHE B N 1
ATOM 4128 C CA . PHE B 1 190 ? 6.535 -40.406 -8.328 1 83.31 190 PHE B CA 1
ATOM 4129 C C . PHE B 1 190 ? 6.105 -41.125 -9.586 1 83.31 190 PHE B C 1
ATOM 4131 O O . PHE B 1 190 ? 5.109 -41.875 -9.57 1 83.31 190 PHE B O 1
ATOM 4138 N N . GLY B 1 191 ? 6.828 -41.062 -10.609 1 85.31 191 GLY B N 1
ATOM 4139 C CA . GLY B 1 191 ? 6.613 -41.875 -11.805 1 85.31 191 GLY B CA 1
ATOM 4140 C C . GLY B 1 191 ? 5.316 -41.531 -12.516 1 85.31 191 GLY B C 1
ATOM 4141 O O . GLY B 1 191 ? 4.555 -42.438 -12.883 1 85.31 191 GLY B O 1
ATOM 4142 N N . PHE B 1 192 ? 5.129 -40.281 -12.602 1 85.19 192 PHE B N 1
ATOM 4143 C CA . PHE B 1 192 ? 3.953 -39.844 -13.344 1 85.19 192 PHE B CA 1
ATOM 4144 C C . PHE B 1 192 ? 3.938 -40.438 -14.742 1 85.19 192 PHE B C 1
ATOM 4146 O O . PHE B 1 192 ? 4.906 -40.312 -15.492 1 85.19 192 PHE B O 1
ATOM 4153 N N . ASP B 1 193 ? 2.896 -41.188 -14.953 1 87.81 193 ASP B N 1
ATOM 4154 C CA . ASP B 1 193 ? 2.648 -41.812 -16.25 1 87.81 193 ASP B CA 1
ATOM 4155 C C . ASP B 1 193 ? 1.29 -41.375 -16.812 1 87.81 193 ASP B C 1
ATOM 4157 O O . ASP B 1 193 ? 0.248 -41.719 -16.25 1 87.81 193 ASP B O 1
ATOM 4161 N N . PRO B 1 194 ? 1.386 -40.719 -17.938 1 85.69 194 PRO B N 1
ATOM 4162 C CA . PRO B 1 194 ? 0.129 -40.219 -18.5 1 85.69 194 PRO B CA 1
ATOM 4163 C C . PRO B 1 194 ? -0.873 -41.344 -18.781 1 85.69 194 PRO B C 1
ATOM 4165 O O . PRO B 1 194 ? -2.084 -41.125 -18.734 1 85.69 194 PRO B O 1
ATOM 4168 N N . ALA B 1 195 ? -0.388 -42.5 -18.984 1 86.75 195 ALA B N 1
ATOM 4169 C CA . ALA B 1 195 ? -1.267 -43.625 -19.297 1 86.75 195 ALA B CA 1
ATOM 4170 C C . ALA B 1 195 ? -1.936 -44.188 -18.047 1 86.75 195 ALA B C 1
ATOM 4172 O O . ALA B 1 195 ? -3.031 -44.75 -18.109 1 86.75 195 ALA B O 1
ATOM 4173 N N . GLU B 1 196 ? -1.331 -43.938 -16.938 1 90.44 196 GLU B N 1
ATOM 4174 C CA . GLU B 1 196 ? -1.827 -44.5 -15.688 1 90.44 196 GLU B CA 1
ATOM 4175 C C . GLU B 1 196 ? -2.383 -43.438 -14.773 1 90.44 196 GLU B C 1
ATOM 4177 O O . GLU B 1 196 ? -2.848 -43.719 -13.672 1 90.44 196 GLU B O 1
ATOM 4182 N N . SER B 1 197 ? -2.311 -42.25 -15.258 1 92.5 197 SER B N 1
ATOM 4183 C CA . SER B 1 197 ? -2.699 -41.156 -14.391 1 92.5 197 SER B CA 1
ATOM 4184 C C . SER B 1 197 ? -3.812 -40.312 -15.023 1 92.5 197 SER B C 1
ATOM 4186 O O . SER B 1 197 ? -4.031 -40.375 -16.234 1 92.5 197 SER B O 1
ATOM 4188 N N . VAL B 1 198 ? -4.566 -39.656 -14.18 1 93.62 198 VAL B N 1
ATOM 4189 C CA . VAL B 1 198 ? -5.598 -38.719 -14.578 1 93.62 198 VAL B CA 1
ATOM 4190 C C . VAL B 1 198 ? -5.285 -37.344 -13.977 1 93.62 198 VAL B C 1
ATOM 4192 O O . VAL B 1 198 ? -4.977 -37.219 -12.789 1 93.62 198 VAL B O 1
ATOM 4195 N N . ILE B 1 199 ? -5.262 -36.375 -14.852 1 93.44 199 ILE B N 1
ATOM 4196 C CA . ILE B 1 199 ? -5.129 -35.031 -14.344 1 93.44 199 ILE B CA 1
ATOM 4197 C C . ILE B 1 199 ? -6.5 -34.469 -13.945 1 93.44 199 ILE B C 1
ATOM 4199 O O . ILE B 1 199 ? -7.484 -34.688 -14.664 1 93.44 199 ILE B O 1
ATOM 4203 N N . ALA B 1 200 ? -6.535 -33.906 -12.797 1 94.25 200 ALA B N 1
ATOM 4204 C CA . ALA B 1 200 ? -7.844 -33.531 -12.258 1 94.25 200 ALA B CA 1
ATOM 4205 C C . ALA B 1 200 ? -7.812 -32.125 -11.68 1 94.25 200 ALA B C 1
ATOM 4207 O O . ALA B 1 200 ? -6.738 -31.547 -11.469 1 94.25 200 ALA B O 1
ATOM 4208 N N . SER B 1 201 ? -9.016 -31.531 -11.523 1 93 201 SER B N 1
ATOM 4209 C CA . SER B 1 201 ? -9.188 -30.25 -10.852 1 93 201 SER B CA 1
ATOM 4210 C C . SER B 1 201 ? -9.906 -30.406 -9.523 1 93 201 SER B C 1
ATOM 4212 O O . SER B 1 201 ? -10.609 -31.391 -9.305 1 93 201 SER B O 1
ATOM 4214 N N . ALA B 1 202 ? -9.633 -29.422 -8.648 1 90.81 202 ALA B N 1
ATOM 4215 C CA . ALA B 1 202 ? -10.289 -29.484 -7.344 1 90.81 202 ALA B CA 1
ATOM 4216 C C . ALA B 1 202 ? -11.703 -28.922 -7.414 1 90.81 202 ALA B C 1
ATOM 4218 O O . ALA B 1 202 ? -12.516 -29.156 -6.516 1 90.81 202 ALA B O 1
ATOM 4219 N N . ASP B 1 203 ? -11.953 -28.094 -8.43 1 83.12 203 ASP B N 1
ATOM 4220 C CA . ASP B 1 203 ? -13.281 -27.531 -8.672 1 83.12 203 ASP B CA 1
ATOM 4221 C C . ASP B 1 203 ? -13.492 -27.234 -10.156 1 83.12 203 ASP B C 1
ATOM 4223 O O . ASP B 1 203 ? -12.734 -27.719 -11 1 83.12 203 ASP B O 1
ATOM 4227 N N . LEU B 1 204 ? -14.57 -26.594 -10.406 1 79.19 204 LEU B N 1
ATOM 4228 C CA . LEU B 1 204 ? -14.898 -26.344 -11.805 1 79.19 204 LEU B CA 1
ATOM 4229 C C . LEU B 1 204 ? -14.219 -25.062 -12.297 1 79.19 204 LEU B C 1
ATOM 4231 O O . LEU B 1 204 ? -14.367 -24.688 -13.469 1 79.19 204 LEU B O 1
ATOM 4235 N N . GLY B 1 205 ? -13.422 -24.391 -11.562 1 76 205 GLY B N 1
ATOM 4236 C CA . GLY B 1 205 ? -12.836 -23.109 -11.922 1 76 205 GLY B CA 1
ATOM 4237 C C . GLY B 1 205 ? -11.648 -23.25 -12.852 1 76 205 GLY B C 1
ATOM 4238 O O . GLY B 1 205 ? -11.336 -22.312 -13.609 1 76 205 GLY B O 1
ATOM 4239 N N . ARG B 1 206 ? -10.984 -24.344 -12.828 1 78.06 206 ARG B N 1
ATOM 4240 C CA . ARG B 1 206 ? -9.758 -24.484 -13.602 1 78.06 206 ARG B CA 1
ATOM 4241 C C . ARG B 1 206 ? -9.891 -25.562 -14.656 1 78.06 206 ARG B C 1
ATOM 4243 O O . ARG B 1 206 ? -8.906 -26.219 -15.016 1 78.06 206 ARG B O 1
ATOM 4250 N N . THR B 1 207 ? -11.023 -25.766 -15.102 1 78.94 207 THR B N 1
ATOM 4251 C CA . THR B 1 207 ? -11.289 -26.859 -16.031 1 78.94 207 THR B CA 1
ATOM 4252 C C . THR B 1 207 ? -10.516 -26.656 -17.344 1 78.94 207 THR B C 1
ATOM 4254 O O . THR B 1 207 ? -9.984 -27.609 -17.906 1 78.94 207 THR B O 1
ATOM 4257 N N . THR B 1 208 ? -10.406 -25.406 -17.703 1 80.5 208 THR B N 1
ATOM 4258 C CA . THR B 1 208 ? -9.719 -25.109 -18.953 1 80.5 208 THR B CA 1
ATOM 4259 C C . THR B 1 208 ? -8.227 -25.422 -18.828 1 80.5 208 THR B C 1
ATOM 4261 O O . THR B 1 208 ? -7.629 -25.969 -19.766 1 80.5 208 THR B O 1
ATOM 4264 N N . TRP B 1 209 ? -7.691 -25.188 -17.781 1 81.94 209 TRP B N 1
ATOM 4265 C CA . TRP B 1 209 ? -6.27 -25.438 -17.578 1 81.94 209 TRP B CA 1
ATOM 4266 C C . TRP B 1 209 ? -5.984 -26.938 -17.484 1 81.94 209 TRP B C 1
ATOM 4268 O O . TRP B 1 209 ? -5.016 -27.422 -18.078 1 81.94 209 TRP B O 1
ATOM 4278 N N . VAL B 1 210 ? -6.844 -27.594 -16.812 1 84.56 210 VAL B N 1
ATOM 4279 C CA . VAL B 1 210 ? -6.707 -29.047 -16.672 1 84.56 210 VAL B CA 1
ATOM 4280 C C . VAL B 1 210 ? -6.859 -29.719 -18.031 1 84.56 210 VAL B C 1
ATOM 4282 O O . VAL B 1 210 ? -6.117 -30.641 -18.359 1 84.56 210 VAL B O 1
ATOM 4285 N N . ASN B 1 211 ? -7.762 -29.188 -18.75 1 85.25 211 ASN B N 1
ATOM 4286 C CA . ASN B 1 211 ? -7.953 -29.703 -20.109 1 85.25 211 ASN B CA 1
ATOM 4287 C C . ASN B 1 211 ? -6.715 -29.484 -20.969 1 85.25 211 ASN B C 1
ATOM 4289 O O . ASN B 1 211 ? -6.285 -30.391 -21.688 1 85.25 211 ASN B O 1
ATOM 4293 N N . SER B 1 212 ? -6.203 -28.312 -20.859 1 84.38 212 SER B N 1
ATOM 4294 C CA . SER B 1 212 ? -5 -27.984 -21.609 1 84.38 212 SER B CA 1
ATOM 4295 C C . SER B 1 212 ? -3.834 -28.891 -21.188 1 84.38 212 SER B C 1
ATOM 4297 O O . SER B 1 212 ? -3.074 -29.359 -22.031 1 84.38 212 SER B O 1
ATOM 4299 N N . PHE B 1 213 ? -3.781 -29.047 -19.984 1 83.81 213 PHE B N 1
ATOM 4300 C CA . PHE B 1 213 ? -2.74 -29.922 -19.438 1 83.81 213 PHE B CA 1
ATOM 4301 C C . PHE B 1 213 ? -2.895 -31.344 -19.953 1 83.81 213 PHE B C 1
ATOM 4303 O O . PHE B 1 213 ? -1.924 -31.953 -20.406 1 83.81 213 PHE B O 1
ATOM 4310 N N . SER B 1 214 ? -4.07 -31.844 -19.875 1 85.31 214 SER B N 1
ATOM 4311 C CA . SER B 1 214 ? -4.371 -33.219 -20.297 1 85.31 214 SER B CA 1
ATOM 4312 C C . SER B 1 214 ? -4.031 -33.406 -21.766 1 85.31 214 SER B C 1
ATOM 4314 O O . SER B 1 214 ? -3.484 -34.438 -22.141 1 85.31 214 SER B O 1
ATOM 4316 N N . ARG B 1 215 ? -4.305 -32.438 -22.531 1 87.12 215 ARG B N 1
ATOM 4317 C CA . ARG B 1 215 ? -4.031 -32.531 -23.953 1 87.12 215 ARG B CA 1
ATOM 4318 C C . ARG B 1 215 ? -2.531 -32.531 -24.234 1 87.12 215 ARG B C 1
ATOM 4320 O O . ARG B 1 215 ? -2.051 -33.25 -25.094 1 87.12 215 ARG B O 1
ATOM 4327 N N . ARG B 1 216 ? -1.934 -31.75 -23.484 1 85.31 216 ARG B N 1
ATOM 4328 C CA . ARG B 1 216 ? -0.499 -31.594 -23.688 1 85.31 216 ARG B CA 1
ATOM 4329 C C . ARG B 1 216 ? 0.263 -32.844 -23.281 1 85.31 216 ARG B C 1
ATOM 4331 O O . ARG B 1 216 ? 1.246 -33.219 -23.922 1 85.31 216 ARG B O 1
ATOM 4338 N N . PHE B 1 217 ? -0.25 -33.5 -22.281 1 83.81 217 PHE B N 1
ATOM 4339 C CA . PHE B 1 217 ? 0.538 -34.594 -21.719 1 83.81 217 PHE B CA 1
ATOM 4340 C C . PHE B 1 217 ? -0.134 -35.938 -21.984 1 83.81 217 PHE B C 1
ATOM 4342 O O . PHE B 1 217 ? 0.417 -36.969 -21.641 1 83.81 217 PHE B O 1
ATOM 4349 N N . GLY B 1 218 ? -1.291 -35.938 -22.562 1 85.12 218 GLY B N 1
ATOM 4350 C CA . GLY B 1 218 ? -1.983 -37.156 -22.969 1 85.12 218 GLY B CA 1
ATOM 4351 C C . GLY B 1 218 ? -2.549 -37.938 -21.812 1 85.12 218 GLY B C 1
ATOM 4352 O O . GLY B 1 218 ? -2.391 -39.156 -21.734 1 85.12 218 GLY B O 1
ATOM 4353 N N . THR B 1 219 ? -3.141 -37.25 -20.922 1 88.06 219 THR B N 1
ATOM 4354 C CA . THR B 1 219 ? -3.746 -37.906 -19.766 1 88.06 219 THR B CA 1
ATOM 4355 C C . THR B 1 219 ? -5.27 -37.812 -19.828 1 88.06 219 THR B C 1
ATOM 4357 O O . THR B 1 219 ? -5.816 -37.062 -20.625 1 88.06 219 THR B O 1
ATOM 4360 N N . GLY B 1 220 ? -5.922 -38.75 -19.062 1 90.56 220 GLY B N 1
ATOM 4361 C CA . GLY B 1 220 ? -7.336 -38.5 -18.797 1 90.56 220 GLY B CA 1
ATOM 4362 C C . GLY B 1 220 ? -7.59 -37.281 -17.953 1 90.56 220 GLY B C 1
ATOM 4363 O O . GLY B 1 220 ? -6.648 -36.656 -17.453 1 90.56 220 GLY B O 1
ATOM 4364 N N . ILE B 1 221 ? -8.906 -36.938 -17.906 1 93.19 221 ILE B N 1
ATOM 4365 C CA . ILE B 1 221 ? -9.273 -35.75 -17.156 1 93.19 221 ILE B CA 1
ATOM 4366 C C . ILE B 1 221 ? -10.383 -36.062 -16.172 1 93.19 221 ILE B C 1
ATOM 4368 O O . ILE B 1 221 ? -11.195 -36.969 -16.422 1 93.19 221 ILE B O 1
ATOM 4372 N N . ALA B 1 222 ? -10.328 -35.406 -15.016 1 93.69 222 ALA B N 1
ATOM 4373 C CA . ALA B 1 222 ? -11.414 -35.5 -14.047 1 93.69 222 ALA B CA 1
ATOM 4374 C C . ALA B 1 222 ? -11.648 -34.188 -13.352 1 93.69 222 ALA B C 1
ATOM 4376 O O . ALA B 1 222 ? -10.742 -33.344 -13.258 1 93.69 222 ALA B O 1
ATOM 4377 N N . PHE B 1 223 ? -12.953 -33.969 -12.914 1 92.06 223 PHE B N 1
ATOM 4378 C CA . PHE B 1 223 ? -13.359 -32.75 -12.227 1 92.06 223 PHE B CA 1
ATOM 4379 C C . PHE B 1 223 ? -14.258 -33.062 -11.039 1 92.06 223 PHE B C 1
ATOM 4381 O O . PHE B 1 223 ? -14.828 -34.156 -10.961 1 92.06 223 PHE B O 1
ATOM 4388 N N . ILE B 1 224 ? -14.266 -32.031 -10.195 1 90.88 224 ILE B N 1
ATOM 4389 C CA . ILE B 1 224 ? -15.195 -32.156 -9.078 1 90.88 224 ILE B CA 1
ATOM 4390 C C . ILE B 1 224 ? -16.266 -31.078 -9.195 1 90.88 224 ILE B C 1
ATOM 4392 O O . ILE B 1 224 ? -15.961 -29.906 -9.422 1 90.88 224 ILE B O 1
ATOM 4396 N N . ARG B 1 225 ? -17.438 -31.453 -9.164 1 87 225 ARG B N 1
ATOM 4397 C CA . ARG B 1 225 ? -18.562 -30.531 -9.086 1 87 225 ARG B CA 1
ATOM 4398 C C . ARG B 1 225 ? -19.125 -30.484 -7.668 1 87 225 ARG B C 1
ATOM 4400 O O . ARG B 1 225 ? -19.547 -31.5 -7.125 1 87 225 ARG B O 1
ATOM 4407 N N . LYS B 1 226 ? -19 -29.188 -7.133 1 78.44 226 LYS B N 1
ATOM 4408 C CA . LYS B 1 226 ? -19.531 -29.031 -5.785 1 78.44 226 LYS B CA 1
ATOM 4409 C C . LYS B 1 226 ? -21.031 -28.672 -5.828 1 78.44 226 LYS B C 1
ATOM 4411 O O . LYS B 1 226 ? -21.438 -27.797 -6.586 1 78.44 226 LYS B O 1
ATOM 4416 N N . GLU B 1 227 ? -21.828 -29.609 -5.398 1 71.62 227 GLU B N 1
ATOM 4417 C CA . GLU B 1 227 ? -23.266 -29.344 -5.34 1 71.62 227 GLU B CA 1
ATOM 4418 C C . GLU B 1 227 ? -23.703 -29.047 -3.91 1 71.62 227 GLU B C 1
ATOM 4420 O O . GLU B 1 227 ? -23.266 -29.703 -2.967 1 71.62 227 GLU B O 1
ATOM 4425 N N . ARG B 1 228 ? -24.219 -27.828 -3.68 1 61.28 228 ARG B N 1
ATOM 4426 C CA . ARG B 1 228 ? -24.812 -27.516 -2.381 1 61.28 228 ARG B CA 1
ATOM 4427 C C . ARG B 1 228 ? -26.109 -28.281 -2.172 1 61.28 228 ARG B C 1
ATOM 4429 O O . ARG B 1 228 ? -26.984 -28.266 -3.031 1 61.28 228 ARG B O 1
ATOM 4436 N N . SER B 1 229 ? -26.062 -29.25 -1.372 1 54.09 229 SER B N 1
ATOM 4437 C CA . SER B 1 229 ? -27.312 -29.938 -1.089 1 54.09 229 SER B CA 1
ATOM 4438 C C . SER B 1 229 ? -28.203 -29.125 -0.161 1 54.09 229 SER B C 1
ATOM 4440 O O . SER B 1 229 ? -27.734 -28.172 0.47 1 54.09 229 SER B O 1
ATOM 4442 N N . LYS B 1 230 ? -29.594 -29.562 -0.197 1 56.44 230 LYS B N 1
ATOM 4443 C CA . LYS B 1 230 ? -30.656 -28.953 0.594 1 56.44 230 LYS B CA 1
ATOM 4444 C C . LYS B 1 230 ? -30.297 -28.922 2.076 1 56.44 230 LYS B C 1
ATOM 4446 O O . LYS B 1 230 ? -30.703 -28.016 2.803 1 56.44 230 LYS B O 1
ATOM 4451 N N . ASP B 1 231 ? -29.672 -29.703 2.619 1 48.25 231 ASP B N 1
ATOM 4452 C CA . ASP B 1 231 ? -29.359 -29.844 4.039 1 48.25 231 ASP B CA 1
ATOM 4453 C C . ASP B 1 231 ? -28.016 -29.203 4.375 1 48.25 231 ASP B C 1
ATOM 4455 O O . ASP B 1 231 ? -27.438 -29.484 5.434 1 48.25 231 ASP B O 1
ATOM 4459 N N . LYS B 1 232 ? -27.609 -28.453 3.623 1 55.62 232 LYS B N 1
ATOM 4460 C CA . LYS B 1 232 ? -26.469 -27.578 3.857 1 55.62 232 LYS B CA 1
ATOM 4461 C C . LYS B 1 232 ? -25.156 -28.359 3.826 1 55.62 232 LYS B C 1
ATOM 4463 O O . LYS B 1 232 ? -24.156 -27.906 4.371 1 55.62 232 LYS B O 1
ATOM 4468 N N . THR B 1 233 ? -25.328 -29.625 3.312 1 54.59 233 THR B N 1
ATOM 4469 C CA . THR B 1 233 ? -24.078 -30.375 3.189 1 54.59 233 THR B CA 1
ATOM 4470 C C . THR B 1 233 ? -23.531 -30.281 1.77 1 54.59 233 THR B C 1
ATOM 4472 O O . THR B 1 233 ? -24.297 -30.266 0.803 1 54.59 233 THR B O 1
ATOM 4475 N N . GLN B 1 234 ? -22.234 -29.969 1.61 1 62.75 234 GLN B N 1
ATOM 4476 C CA . GLN B 1 234 ? -21.578 -29.875 0.312 1 62.75 234 GLN B CA 1
ATOM 4477 C C . GLN B 1 234 ? -21.141 -31.25 -0.186 1 62.75 234 GLN B C 1
ATOM 4479 O O . GLN B 1 234 ? -20.422 -31.969 0.516 1 62.75 234 GLN B O 1
ATOM 4484 N N . VAL B 1 235 ? -21.906 -31.781 -1.255 1 65.62 235 VAL B N 1
ATOM 4485 C CA . VAL B 1 235 ? -21.5 -33.062 -1.854 1 65.62 235 VAL B CA 1
ATOM 4486 C C . VAL B 1 235 ? -20.609 -32.812 -3.062 1 65.62 235 VAL B C 1
ATOM 4488 O O . VAL B 1 235 ? -20.891 -31.922 -3.879 1 65.62 235 VAL B O 1
ATOM 4491 N N . CYS B 1 236 ? -19.391 -33.594 -3.053 1 78.88 236 CYS B N 1
ATOM 4492 C CA . CYS B 1 236 ? -18.438 -33.531 -4.164 1 78.88 236 CYS B CA 1
ATOM 4493 C C . CYS B 1 236 ? -18.672 -34.656 -5.16 1 78.88 236 CYS B C 1
ATOM 4495 O O . CYS B 1 236 ? -18.547 -35.812 -4.816 1 78.88 236 CYS B O 1
ATOM 4497 N N . GLU B 1 237 ? -19.25 -34.281 -6.324 1 86.31 237 GLU B N 1
ATOM 4498 C CA . GLU B 1 237 ? -19.406 -35.25 -7.41 1 86.31 237 GLU B CA 1
ATOM 4499 C C . GLU B 1 237 ? -18.188 -35.25 -8.336 1 86.31 237 GLU B C 1
ATOM 4501 O O . GLU B 1 237 ? -17.781 -34.188 -8.812 1 86.31 237 GLU B O 1
ATOM 4506 N N . VAL B 1 238 ? -17.641 -36.5 -8.531 1 92.75 238 VAL B N 1
ATOM 4507 C CA . VAL B 1 238 ? -16.484 -36.625 -9.414 1 92.75 238 VAL B CA 1
ATOM 4508 C C . VAL B 1 238 ? -16.953 -36.875 -10.844 1 92.75 238 VAL B C 1
ATOM 4510 O O . VAL B 1 238 ? -17.75 -37.781 -11.094 1 92.75 238 VAL B O 1
ATOM 4513 N N . ILE B 1 239 ? -16.547 -36.062 -11.711 1 90.94 239 ILE B N 1
ATOM 4514 C CA . ILE B 1 239 ? -16.812 -36.219 -13.141 1 90.94 239 ILE B CA 1
ATOM 4515 C C . ILE B 1 239 ? -15.555 -36.719 -13.844 1 90.94 239 ILE B C 1
ATOM 4517 O O . ILE B 1 239 ? -14.531 -36.031 -13.859 1 90.94 239 ILE B O 1
ATOM 4521 N N . GLY B 1 240 ? -15.609 -37.906 -14.516 1 92 240 GLY B N 1
ATOM 4522 C CA . GLY B 1 240 ? -14.469 -38.594 -15.125 1 92 240 GLY B CA 1
ATOM 4523 C C . GLY B 1 240 ? -14.148 -39.938 -14.492 1 92 240 GLY B C 1
ATOM 4524 O O . GLY B 1 240 ? -14.625 -40.219 -13.391 1 92 240 GLY B O 1
ATOM 4525 N N . ASN B 1 241 ? -13.445 -40.781 -15.148 1 92.81 241 ASN B N 1
ATOM 4526 C CA . ASN B 1 241 ? -13.086 -42.094 -14.648 1 92.81 241 ASN B CA 1
ATOM 4527 C C . ASN B 1 241 ? -11.742 -42.062 -13.93 1 92.81 241 ASN B C 1
ATOM 4529 O O . ASN B 1 241 ? -10.695 -41.938 -14.57 1 92.81 241 ASN B O 1
ATOM 4533 N N . VAL B 1 242 ? -11.812 -42.281 -12.609 1 96.25 242 VAL B N 1
ATOM 4534 C CA . VAL B 1 242 ? -10.586 -42.219 -11.82 1 96.25 242 VAL B CA 1
ATOM 4535 C C . VAL B 1 242 ? -10.328 -43.594 -11.172 1 96.25 242 VAL B C 1
ATOM 4537 O O . VAL B 1 242 ? -9.352 -43.75 -10.438 1 96.25 242 VAL B O 1
ATOM 4540 N N . LYS B 1 243 ? -11.258 -44.531 -11.422 1 95.94 243 LYS B N 1
ATOM 4541 C CA . LYS B 1 243 ? -11.156 -45.812 -10.766 1 95.94 243 LYS B CA 1
ATOM 4542 C C . LYS B 1 243 ? -9.867 -46.531 -11.172 1 95.94 243 LYS B C 1
ATOM 4544 O O . LYS B 1 243 ? -9.602 -46.719 -12.359 1 95.94 243 LYS B O 1
ATOM 4549 N N . GLY B 1 244 ? -9.164 -46.906 -10.164 1 95.44 244 GLY B N 1
ATOM 4550 C CA . GLY B 1 244 ? -7.945 -47.656 -10.383 1 95.44 244 GLY B CA 1
ATOM 4551 C C . GLY B 1 244 ? -6.812 -46.812 -10.938 1 95.44 244 GLY B C 1
ATOM 4552 O O . GLY B 1 244 ? -5.801 -47.344 -11.398 1 95.44 244 GLY B O 1
ATOM 4553 N N . ARG B 1 245 ? -6.945 -45.562 -10.953 1 95.06 245 ARG B N 1
ATOM 4554 C CA . ARG B 1 245 ? -5.945 -44.688 -11.531 1 95.06 245 ARG B CA 1
ATOM 4555 C C . ARG B 1 245 ? -5.32 -43.781 -10.469 1 95.06 245 ARG B C 1
ATOM 4557 O O . ARG B 1 245 ? -5.895 -43.594 -9.391 1 95.06 245 ARG B O 1
ATOM 4564 N N . LYS B 1 246 ? -4.09 -43.281 -10.789 1 95.5 246 LYS B N 1
ATOM 4565 C CA . LYS B 1 246 ? -3.508 -42.219 -10.008 1 95.5 246 LYS B CA 1
ATOM 4566 C C . LYS B 1 246 ? -4.074 -40.844 -10.43 1 95.5 246 LYS B C 1
ATOM 4568 O O . LYS B 1 246 ? -4.125 -40.562 -11.625 1 95.5 246 LYS B O 1
ATOM 4573 N N . VAL B 1 247 ? -4.508 -40.094 -9.43 1 96.19 247 VAL B N 1
ATOM 4574 C CA . VAL B 1 247 ? -5.051 -38.781 -9.734 1 96.19 247 VAL B CA 1
ATOM 4575 C C . VAL B 1 247 ? -4.031 -37.719 -9.383 1 96.19 247 VAL B C 1
ATOM 4577 O O . VAL B 1 247 ? -3.426 -37.75 -8.305 1 96.19 247 VAL B O 1
ATOM 4580 N N . VAL B 1 248 ? -3.805 -36.844 -10.344 1 95.69 248 VAL B N 1
ATOM 4581 C CA . VAL B 1 248 ? -2.932 -35.688 -10.109 1 95.69 248 VAL B CA 1
ATOM 4582 C C . VAL B 1 248 ? -3.732 -34.406 -10.227 1 95.69 248 VAL B C 1
ATOM 4584 O O . VAL B 1 248 ? -4.102 -34 -11.328 1 95.69 248 VAL B O 1
ATOM 4587 N N . ILE B 1 249 ? -3.947 -33.75 -9.062 1 95.38 249 ILE B N 1
ATOM 4588 C CA . ILE B 1 249 ? -4.672 -32.469 -9.062 1 95.38 249 ILE B CA 1
ATOM 4589 C C . ILE B 1 249 ? -3.734 -31.344 -9.477 1 95.38 249 ILE B C 1
ATOM 4591 O O . ILE B 1 249 ? -2.645 -31.203 -8.922 1 95.38 249 ILE B O 1
ATOM 4595 N N . TYR B 1 250 ? -4.125 -30.625 -10.477 1 93.38 250 TYR B N 1
ATOM 4596 C CA . TYR B 1 250 ? -3.371 -29.453 -10.906 1 93.38 250 TYR B CA 1
ATOM 4597 C C . TYR B 1 250 ? -4.121 -28.172 -10.586 1 93.38 250 TYR B C 1
ATOM 4599 O O . TYR B 1 250 ? -5.277 -28 -10.977 1 93.38 250 TYR B O 1
ATOM 4607 N N . ASP B 1 251 ? -3.516 -27.297 -9.867 1 92.69 251 ASP B N 1
ATOM 4608 C CA . ASP B 1 251 ? -4.129 -26.031 -9.484 1 92.69 251 ASP B CA 1
ATOM 4609 C C . ASP B 1 251 ? -3.1 -24.906 -9.461 1 92.69 251 ASP B C 1
ATOM 4611 O O . ASP B 1 251 ? -1.902 -25.156 -9.305 1 92.69 251 ASP B O 1
ATOM 4615 N N . ASP B 1 252 ? -3.572 -23.688 -9.664 1 92.06 252 ASP B N 1
ATOM 4616 C CA . ASP B 1 252 ? -2.646 -22.562 -9.664 1 92.06 252 ASP B CA 1
ATOM 4617 C C . ASP B 1 252 ? -2.236 -22.188 -8.242 1 92.06 252 ASP B C 1
ATOM 4619 O O . ASP B 1 252 ? -1.118 -21.719 -8.016 1 92.06 252 ASP B O 1
ATOM 4623 N N . MET B 1 253 ? -3.184 -22.375 -7.328 1 94.12 253 MET B N 1
ATOM 4624 C CA . MET B 1 253 ? -2.826 -21.906 -6 1 94.12 253 MET B CA 1
ATOM 4625 C C . MET B 1 253 ? -3.539 -22.703 -4.918 1 94.12 253 MET B C 1
ATOM 4627 O O . MET B 1 253 ? -4.664 -23.172 -5.121 1 94.12 253 MET B O 1
ATOM 4631 N N . VAL B 1 254 ? -2.834 -22.906 -3.834 1 93.88 254 VAL B N 1
ATOM 4632 C CA . VAL B 1 254 ? -3.424 -23.453 -2.615 1 93.88 254 VAL B CA 1
ATOM 4633 C C . VAL B 1 254 ? -3.289 -22.438 -1.478 1 93.88 254 VAL B C 1
ATOM 4635 O O . VAL B 1 254 ? -2.195 -21.938 -1.214 1 93.88 254 VAL B O 1
ATOM 4638 N N . ARG B 1 255 ? -4.293 -22.109 -0.869 1 92.56 255 ARG B N 1
ATOM 4639 C CA . ARG B 1 255 ? -4.285 -21.219 0.286 1 92.56 255 ARG B CA 1
ATOM 4640 C C . ARG B 1 255 ? -4.477 -22 1.582 1 92.56 255 ARG B C 1
ATOM 4642 O O . ARG B 1 255 ? -3.6 -22.766 1.986 1 92.56 255 ARG B O 1
ATOM 4649 N N . THR B 1 256 ? -5.773 -22.156 2.029 1 90.75 256 THR B N 1
ATOM 4650 C CA . THR B 1 256 ? -5.977 -22.938 3.25 1 90.75 256 THR B CA 1
ATOM 4651 C C . THR B 1 256 ? -5.816 -24.422 2.979 1 90.75 256 THR B C 1
ATOM 4653 O O . THR B 1 256 ? -5.574 -25.203 3.9 1 90.75 256 THR B O 1
ATOM 4656 N N . GLY B 1 257 ? -6.023 -24.781 1.787 1 93.5 257 GLY B N 1
ATOM 4657 C CA . GLY B 1 257 ? -5.871 -26.188 1.406 1 93.5 257 GLY B CA 1
ATOM 4658 C C . GLY B 1 257 ? -7.145 -26.984 1.582 1 93.5 257 GLY B C 1
ATOM 4659 O O . GLY B 1 257 ? -7.199 -28.156 1.201 1 93.5 257 GLY B O 1
ATOM 4660 N N . LYS B 1 258 ? -8.156 -26.391 2.006 1 92.31 258 LYS B N 1
ATOM 4661 C CA . LYS B 1 258 ? -9.406 -27.109 2.295 1 92.31 258 LYS B CA 1
ATOM 4662 C C . LYS B 1 258 ? -10 -27.719 1.03 1 92.31 258 LYS B C 1
ATOM 4664 O O . LYS B 1 258 ? -10.352 -28.891 1.015 1 92.31 258 LYS B O 1
ATOM 4669 N N . THR B 1 259 ? -10.062 -26.938 -0.042 1 91.5 259 THR B N 1
ATOM 4670 C CA . THR B 1 259 ? -10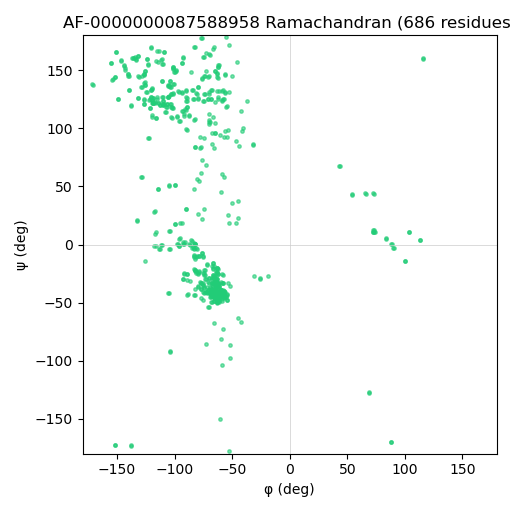.617 -27.406 -1.31 1 91.5 259 THR B CA 1
ATOM 4671 C C . THR B 1 259 ? -9.781 -28.562 -1.868 1 91.5 259 THR B C 1
ATOM 4673 O O . THR B 1 259 ? -10.328 -29.562 -2.34 1 91.5 259 THR B O 1
ATOM 4676 N N . LEU B 1 260 ? -8.539 -28.422 -1.736 1 94.56 260 LEU B N 1
ATOM 4677 C CA . LEU B 1 260 ? -7.613 -29.438 -2.248 1 94.56 260 LEU B CA 1
ATOM 4678 C C . LEU B 1 260 ? -7.789 -30.75 -1.507 1 94.56 260 LEU B C 1
ATOM 4680 O O . LEU B 1 260 ? -7.891 -31.812 -2.131 1 94.56 260 LEU B O 1
ATOM 4684 N N . VAL B 1 261 ? -7.855 -30.672 -0.19 1 96.12 261 VAL B N 1
ATOM 4685 C CA . VAL B 1 261 ? -7.977 -31.859 0.647 1 96.12 261 VAL B CA 1
ATOM 4686 C C . VAL B 1 261 ? -9.32 -32.531 0.395 1 96.12 261 VAL B C 1
ATOM 4688 O O . VAL B 1 261 ? -9.391 -33.75 0.24 1 96.12 261 VAL B O 1
ATOM 4691 N N . GLN B 1 262 ? -10.352 -31.75 0.321 1 94.19 262 GLN B N 1
ATOM 4692 C CA . GLN B 1 262 ? -11.68 -32.281 0.048 1 94.19 262 GLN B CA 1
ATOM 4693 C C . GLN B 1 262 ? -11.727 -32.969 -1.313 1 94.19 262 GLN B C 1
ATOM 4695 O O . GLN B 1 262 ? -12.336 -34.031 -1.46 1 94.19 262 GLN B O 1
ATOM 4700 N N . ALA B 1 263 ? -11.102 -32.375 -2.217 1 94.69 263 ALA B N 1
ATOM 4701 C CA . ALA B 1 263 ? -11.047 -32.969 -3.555 1 94.69 263 ALA B CA 1
ATOM 4702 C C . ALA B 1 263 ? -10.312 -34.281 -3.539 1 94.69 263 ALA B C 1
ATOM 4704 O O . ALA B 1 263 ? -10.758 -35.25 -4.152 1 94.69 263 ALA B O 1
ATOM 4705 N N . ALA B 1 264 ? -9.203 -34.344 -2.859 1 96.56 264 ALA B N 1
ATOM 4706 C CA . ALA B 1 264 ? -8.422 -35.594 -2.758 1 96.56 264 ALA B CA 1
ATOM 4707 C C . ALA B 1 264 ? -9.258 -36.719 -2.166 1 96.56 264 ALA B C 1
ATOM 4709 O O . ALA B 1 264 ? -9.266 -37.844 -2.691 1 96.56 264 ALA B O 1
ATOM 4710 N N . ASP B 1 265 ? -9.984 -36.375 -1.153 1 96.62 265 ASP B N 1
ATOM 4711 C CA . ASP B 1 265 ? -10.828 -37.375 -0.504 1 96.62 265 ASP B CA 1
ATOM 4712 C C . ASP B 1 265 ? -11.914 -37.875 -1.455 1 96.62 265 ASP B C 1
ATOM 4714 O O . ASP B 1 265 ? -12.203 -39.062 -1.5 1 96.62 265 ASP B O 1
ATOM 4718 N N . ALA B 1 266 ? -12.5 -36.969 -2.152 1 95.38 266 ALA B N 1
ATOM 4719 C CA . ALA B 1 266 ? -13.555 -37.312 -3.1 1 95.38 266 ALA B CA 1
ATOM 4720 C C . ALA B 1 266 ? -13.023 -38.25 -4.191 1 95.38 266 ALA B C 1
ATOM 4722 O O . ALA B 1 266 ? -13.68 -39.219 -4.566 1 95.38 266 ALA B O 1
ATOM 4723 N N . TYR B 1 267 ? -11.844 -37.969 -4.684 1 96.94 267 TYR B N 1
ATOM 4724 C CA . TYR B 1 267 ? -11.25 -38.812 -5.727 1 96.94 267 TYR B CA 1
ATOM 4725 C C . TYR B 1 267 ? -10.93 -40.188 -5.199 1 96.94 267 TYR B C 1
ATOM 4727 O O . TYR B 1 267 ? -11.164 -41.188 -5.883 1 96.94 267 TYR B O 1
ATOM 4735 N N . LEU B 1 268 ? -10.422 -40.281 -4.02 1 97.56 268 LEU B N 1
ATOM 4736 C CA . LEU B 1 268 ? -10.125 -41.562 -3.408 1 97.56 268 LEU B CA 1
ATOM 4737 C C . LEU B 1 268 ? -11.406 -42.375 -3.193 1 97.56 268 LEU B C 1
ATOM 4739 O O . LEU B 1 268 ? -11.445 -43.562 -3.484 1 97.56 268 LEU B O 1
ATOM 4743 N N . ALA B 1 269 ? -12.391 -41.688 -2.744 1 96.25 269 ALA B N 1
ATOM 4744 C CA . ALA B 1 269 ? -13.68 -42.344 -2.518 1 96.25 269 ALA B CA 1
ATOM 4745 C C . ALA B 1 269 ? -14.273 -42.844 -3.824 1 96.25 269 ALA B C 1
ATOM 4747 O O . ALA B 1 269 ? -15.07 -43.781 -3.822 1 96.25 269 ALA B O 1
ATOM 4748 N N . SER B 1 270 ? -13.867 -42.281 -4.879 1 96.25 270 SER B N 1
ATOM 4749 C CA . SER B 1 270 ? -14.383 -42.656 -6.191 1 96.25 270 SER B CA 1
ATOM 4750 C C . SER B 1 270 ? -13.508 -43.719 -6.84 1 96.25 270 SER B C 1
ATOM 4752 O O . SER B 1 270 ? -13.68 -44.062 -8.016 1 96.25 270 SER B O 1
ATOM 4754 N N . GLY B 1 271 ? -12.492 -44.156 -6.137 1 97 271 GLY B N 1
ATOM 4755 C CA . GLY B 1 271 ? -11.773 -45.344 -6.59 1 97 271 GLY B CA 1
ATOM 4756 C C . GLY B 1 271 ? -10.352 -45.031 -7.031 1 97 271 GLY B C 1
ATOM 4757 O O . GLY B 1 271 ? -9.641 -45.938 -7.488 1 97 271 GLY B O 1
ATOM 4758 N N . ALA B 1 272 ? -9.898 -43.844 -6.91 1 97.31 272 ALA B N 1
ATOM 4759 C CA . ALA B 1 272 ? -8.508 -43.531 -7.227 1 97.31 272 ALA B CA 1
ATOM 4760 C C . ALA B 1 272 ? -7.551 -44.281 -6.32 1 97.31 272 ALA B C 1
ATOM 4762 O O . ALA B 1 272 ? -7.836 -44.5 -5.137 1 97.31 272 ALA B O 1
ATOM 4763 N N . THR B 1 273 ? -6.41 -44.719 -6.852 1 96.69 273 THR B N 1
ATOM 4764 C CA . THR B 1 273 ? -5.449 -45.469 -6.062 1 96.69 273 THR B CA 1
ATOM 4765 C C . THR B 1 273 ? -4.609 -44.562 -5.191 1 96.69 273 THR B C 1
ATOM 4767 O O . THR B 1 273 ? -4.195 -44.938 -4.09 1 96.69 273 THR B O 1
ATOM 4770 N N . ALA B 1 274 ? -4.324 -43.406 -5.754 1 97.06 274 ALA B N 1
ATOM 4771 C CA . ALA B 1 274 ? -3.566 -42.375 -5.059 1 97.06 274 ALA B CA 1
ATOM 4772 C C . ALA B 1 274 ? -3.881 -41 -5.625 1 97.06 274 ALA B C 1
ATOM 4774 O O . ALA B 1 274 ? -4.332 -40.875 -6.766 1 97.06 274 ALA B O 1
ATOM 4775 N N . VAL B 1 275 ? -3.645 -39.969 -4.762 1 97.69 275 VAL B N 1
ATOM 4776 C CA . VAL B 1 275 ? -3.859 -38.594 -5.199 1 97.69 275 VAL B CA 1
ATOM 4777 C C . VAL B 1 275 ? -2.6 -37.781 -4.945 1 97.69 275 VAL B C 1
ATOM 4779 O O . VAL B 1 275 ? -2.033 -37.812 -3.854 1 97.69 275 VAL B O 1
ATOM 4782 N N . TYR B 1 276 ? -2.125 -37.156 -5.98 1 97.38 276 TYR B N 1
ATOM 4783 C CA . TYR B 1 276 ? -1.023 -36.219 -5.941 1 97.38 276 TYR B CA 1
ATOM 4784 C C . TYR B 1 276 ? -1.499 -34.812 -6.324 1 97.38 276 TYR B C 1
ATOM 4786 O O . TYR B 1 276 ? -2.623 -34.656 -6.801 1 97.38 276 TYR B O 1
ATOM 4794 N N . ALA B 1 277 ? -0.638 -33.812 -6.059 1 97 277 ALA B N 1
ATOM 4795 C CA . ALA B 1 277 ? -1.022 -32.469 -6.438 1 97 277 ALA B CA 1
ATOM 4796 C C . ALA B 1 277 ? 0.161 -31.688 -7.027 1 97 277 ALA B C 1
ATOM 4798 O O . ALA B 1 277 ? 1.287 -31.812 -6.535 1 97 277 ALA B O 1
ATOM 4799 N N . LEU B 1 278 ? -0.092 -31.062 -8.125 1 95.81 278 LEU B N 1
ATOM 4800 C CA . LEU B 1 278 ? 0.809 -30.078 -8.727 1 95.81 278 LEU B CA 1
ATOM 4801 C C . LEU B 1 278 ? 0.262 -28.672 -8.578 1 95.81 278 LEU B C 1
ATOM 4803 O O . LEU B 1 278 ? -0.773 -28.328 -9.156 1 95.81 278 LEU B O 1
ATOM 4807 N N . ILE B 1 279 ? 0.958 -27.875 -7.812 1 96.44 279 ILE B N 1
ATOM 4808 C CA . ILE B 1 279 ? 0.474 -26.547 -7.449 1 96.44 279 ILE B CA 1
ATOM 4809 C C . ILE B 1 279 ? 1.51 -25.5 -7.84 1 96.44 279 ILE B C 1
ATOM 4811 O O . ILE B 1 279 ? 2.68 -25.609 -7.461 1 96.44 279 ILE B O 1
ATOM 4815 N N . SER B 1 280 ? 1.066 -24.469 -8.508 1 96.12 280 SER B N 1
ATOM 4816 C CA . SER B 1 280 ? 1.998 -23.406 -8.859 1 96.12 280 SER B CA 1
ATOM 4817 C C . SER B 1 280 ? 2.416 -22.609 -7.625 1 96.12 280 SER B C 1
ATOM 4819 O O . SER B 1 280 ? 3.607 -22.438 -7.359 1 96.12 280 SER B O 1
ATOM 4821 N N . HIS B 1 281 ? 1.405 -22.109 -6.887 1 96.94 281 HIS B N 1
ATOM 4822 C CA . HIS B 1 281 ? 1.666 -21.25 -5.738 1 96.94 281 HIS B CA 1
ATOM 4823 C C . HIS B 1 281 ? 1.129 -21.859 -4.453 1 96.94 281 HIS B C 1
ATOM 4825 O O . HIS B 1 281 ? -0.086 -21.969 -4.273 1 96.94 281 HIS B O 1
ATOM 4831 N N . CYS B 1 282 ? 2.002 -22.25 -3.607 1 96.31 282 CYS B N 1
ATOM 4832 C CA . CYS B 1 282 ? 1.602 -22.672 -2.268 1 96.31 282 CYS B CA 1
ATOM 4833 C C . CYS B 1 282 ? 1.607 -21.484 -1.303 1 96.31 282 CYS B C 1
ATOM 4835 O O . CYS B 1 282 ? 2.664 -21.078 -0.818 1 96.31 282 CYS B O 1
ATOM 4837 N N . ALA B 1 283 ? 0.45 -20.969 -1.092 1 95.19 283 ALA B N 1
ATOM 4838 C CA . ALA B 1 283 ? 0.315 -19.766 -0.282 1 95.19 283 ALA B CA 1
ATOM 4839 C C . ALA B 1 283 ? -0.459 -20.047 1.003 1 95.19 283 ALA B C 1
ATOM 4841 O O . ALA B 1 283 ? -1.389 -19.312 1.35 1 95.19 283 ALA B O 1
ATOM 4842 N N . ILE B 1 284 ? -0.112 -21.078 1.703 1 93.75 284 ILE B N 1
ATOM 4843 C CA . ILE B 1 284 ? -0.796 -21.469 2.932 1 93.75 284 ILE B CA 1
ATOM 4844 C C . ILE B 1 284 ? -0.476 -20.469 4.043 1 93.75 284 ILE B C 1
ATOM 4846 O O . ILE B 1 284 ? 0.686 -20.297 4.422 1 93.75 284 ILE B O 1
ATOM 4850 N N . PRO B 1 285 ? -1.494 -19.922 4.641 1 88.81 285 PRO B N 1
ATOM 4851 C CA . PRO B 1 285 ? -1.272 -18.734 5.473 1 88.81 285 PRO B CA 1
ATOM 4852 C C . PRO B 1 285 ? -0.957 -19.078 6.926 1 88.81 285 PRO B C 1
ATOM 4854 O O . PRO B 1 285 ? -0.371 -18.266 7.648 1 88.81 285 PRO B O 1
ATOM 4857 N N . THR B 1 286 ? -1.404 -20.25 7.402 1 91.19 286 THR B N 1
ATOM 4858 C CA . THR B 1 286 ? -1.287 -20.547 8.828 1 91.19 286 THR B CA 1
ATOM 4859 C C . THR B 1 286 ? -0.7 -21.938 9.047 1 91.19 286 THR B C 1
ATOM 4861 O O . THR B 1 286 ? -0.75 -22.797 8.156 1 91.19 286 THR B O 1
ATOM 4864 N N . ARG B 1 287 ? -0.238 -22.125 10.258 1 93.19 287 ARG B N 1
ATOM 4865 C CA . ARG B 1 287 ? 0.285 -23.438 10.633 1 93.19 287 ARG B CA 1
ATOM 4866 C C . ARG B 1 287 ? -0.829 -24.469 10.68 1 93.19 287 ARG B C 1
ATOM 4868 O O . ARG B 1 287 ? -0.632 -25.625 10.281 1 93.19 287 ARG B O 1
ATOM 4875 N N . GLU B 1 288 ? -1.932 -24.031 11.156 1 93.88 288 GLU B N 1
ATOM 4876 C CA . GLU B 1 288 ? -3.08 -24.938 11.227 1 93.88 288 GLU B CA 1
ATOM 4877 C C . GLU B 1 288 ? -3.477 -25.422 9.844 1 93.88 288 GLU B C 1
ATOM 4879 O O . GLU B 1 288 ? -3.73 -26.625 9.656 1 93.88 288 GLU B O 1
ATOM 4884 N N . ALA B 1 289 ? -3.527 -24.547 8.977 1 94.56 289 ALA B N 1
ATOM 4885 C CA . ALA B 1 289 ? -3.852 -24.906 7.594 1 94.56 289 ALA B CA 1
ATOM 4886 C C . ALA B 1 289 ? -2.799 -25.844 7.012 1 94.56 289 ALA B C 1
ATOM 4888 O O . ALA B 1 289 ? -3.133 -26.812 6.332 1 94.56 289 ALA B O 1
ATOM 4889 N N . LEU B 1 290 ? -1.575 -25.594 7.293 1 95.69 290 LEU B N 1
ATOM 4890 C CA . LEU B 1 290 ? -0.483 -26.422 6.809 1 95.69 290 LEU B CA 1
ATOM 4891 C C . LEU B 1 290 ? -0.582 -27.844 7.387 1 95.69 290 LEU B C 1
ATOM 4893 O O . LEU B 1 290 ? -0.443 -28.828 6.656 1 95.69 290 LEU B O 1
ATOM 4897 N N . ASP B 1 291 ? -0.831 -27.875 8.633 1 95.62 291 ASP B N 1
ATOM 4898 C CA . ASP B 1 291 ? -0.964 -29.172 9.281 1 95.62 291 ASP B CA 1
ATOM 4899 C C . ASP B 1 291 ? -2.09 -30 8.656 1 95.62 291 ASP B C 1
ATOM 4901 O O . ASP B 1 291 ? -1.95 -31.203 8.461 1 95.62 291 ASP B O 1
ATOM 4905 N N . SER B 1 292 ? -3.137 -29.344 8.344 1 95.62 292 SER B N 1
ATOM 4906 C CA . SER B 1 292 ? -4.262 -30.016 7.707 1 95.62 292 SER B CA 1
ATOM 4907 C C . SER B 1 292 ? -3.859 -30.609 6.359 1 95.62 292 SER B C 1
ATOM 4909 O O . SER B 1 292 ? -4.25 -31.734 6.031 1 95.62 292 SER B O 1
ATOM 4911 N N . VAL B 1 293 ? -3.068 -29.953 5.656 1 96.69 293 VAL B N 1
ATOM 4912 C CA . VAL B 1 293 ? -2.609 -30.422 4.348 1 96.69 293 VAL B CA 1
ATOM 4913 C C . VAL B 1 293 ? -1.617 -31.562 4.527 1 96.69 293 VAL B C 1
ATOM 4915 O O . VAL B 1 293 ? -1.714 -32.594 3.846 1 96.69 293 VAL B O 1
ATOM 4918 N N . LEU B 1 294 ? -0.743 -31.438 5.488 1 96.12 294 LEU B N 1
ATOM 4919 C CA . LEU B 1 294 ? 0.29 -32.438 5.727 1 96.12 294 LEU B CA 1
ATOM 4920 C C . LEU B 1 294 ? -0.324 -33.75 6.219 1 96.12 294 LEU B C 1
ATOM 4922 O O . LEU B 1 294 ? 0.202 -34.812 5.945 1 96.12 294 LEU B O 1
ATOM 4926 N N . ASN B 1 295 ? -1.423 -33.594 6.871 1 96.44 295 ASN B N 1
ATOM 4927 C CA . ASN B 1 295 ? -2.074 -34.781 7.422 1 96.44 295 ASN B CA 1
ATOM 4928 C C . ASN B 1 295 ? -3.174 -35.312 6.5 1 96.44 295 ASN B C 1
ATOM 4930 O O . ASN B 1 295 ? -3.893 -36.25 6.848 1 96.44 295 ASN B O 1
ATOM 4934 N N . SER B 1 296 ? -3.293 -34.75 5.418 1 97.38 296 SER B N 1
ATOM 4935 C CA . SER B 1 296 ? -4.352 -35.125 4.484 1 97.38 296 SER B CA 1
ATOM 4936 C C . SER B 1 296 ? -4.023 -36.438 3.77 1 97.38 296 SER B C 1
ATOM 4938 O O . SER B 1 296 ? -2.947 -37 3.965 1 97.38 296 SER B O 1
ATOM 4940 N N . SER B 1 297 ? -5.008 -36.875 2.9 1 97.38 297 SER B N 1
ATOM 4941 C CA . SER B 1 297 ? -4.871 -38.125 2.164 1 97.38 297 SER B CA 1
ATOM 4942 C C . SER B 1 297 ? -4.031 -37.938 0.904 1 97.38 297 SER B C 1
ATOM 4944 O O . SER B 1 297 ? -3.762 -38.875 0.181 1 97.38 297 SER B O 1
ATOM 4946 N N . ILE B 1 298 ? -3.557 -36.75 0.675 1 97.88 298 ILE B N 1
ATOM 4947 C CA . ILE B 1 298 ? -2.707 -36.469 -0.479 1 97.88 298 ILE B CA 1
ATOM 4948 C C . ILE B 1 298 ? -1.343 -37.125 -0.28 1 97.88 298 ILE B C 1
ATOM 4950 O O . ILE B 1 298 ? -0.724 -37 0.776 1 97.88 298 ILE B O 1
ATOM 4954 N N . LYS B 1 299 ? -0.952 -37.812 -1.241 1 97.5 299 LYS B N 1
ATOM 4955 C CA . LYS B 1 299 ? 0.29 -38.562 -1.121 1 97.5 299 LYS B CA 1
ATOM 4956 C C . LYS B 1 299 ? 1.506 -37.656 -1.226 1 97.5 299 LYS B C 1
ATOM 4958 O O . LYS B 1 299 ? 2.469 -37.812 -0.471 1 97.5 299 LYS B O 1
ATOM 4963 N N . HIS B 1 300 ? 1.519 -36.781 -2.234 1 97.56 300 HIS B N 1
ATOM 4964 C CA . HIS B 1 300 ? 2.639 -35.875 -2.449 1 97.56 300 HIS B CA 1
ATOM 4965 C C . HIS B 1 300 ? 2.189 -34.594 -3.172 1 97.56 300 HIS B C 1
ATOM 4967 O O . HIS B 1 300 ? 1.327 -34.656 -4.051 1 97.56 300 HIS B O 1
ATOM 4973 N N . ILE B 1 301 ? 2.787 -33.5 -2.768 1 97.88 301 ILE B N 1
ATOM 4974 C CA . ILE B 1 301 ? 2.512 -32.219 -3.383 1 97.88 301 ILE B CA 1
ATOM 4975 C C . ILE B 1 301 ? 3.805 -31.609 -3.939 1 97.88 301 ILE B C 1
ATOM 4977 O O . ILE B 1 301 ? 4.816 -31.547 -3.236 1 97.88 301 ILE B O 1
ATOM 4981 N N . ILE B 1 302 ? 3.777 -31.297 -5.199 1 97.81 302 ILE B N 1
ATOM 4982 C CA . ILE B 1 302 ? 4.875 -30.531 -5.797 1 97.81 302 ILE B CA 1
ATOM 4983 C C . ILE B 1 302 ? 4.438 -29.094 -6.039 1 97.81 302 ILE B C 1
ATOM 4985 O O . ILE B 1 302 ? 3.367 -28.844 -6.598 1 97.81 302 ILE B O 1
ATOM 4989 N N . THR B 1 303 ? 5.18 -28.156 -5.57 1 97.62 303 THR B N 1
ATOM 4990 C CA . THR B 1 303 ? 4.914 -26.734 -5.762 1 97.62 303 THR B CA 1
ATOM 4991 C C . THR B 1 303 ? 6.207 -25.984 -6.07 1 97.62 303 THR B C 1
ATOM 4993 O O . THR B 1 303 ? 7.234 -26.594 -6.363 1 97.62 303 THR B O 1
ATOM 4996 N N . THR B 1 304 ? 6.07 -24.625 -6.117 1 96.5 304 THR B N 1
ATOM 4997 C CA . THR B 1 304 ? 7.242 -23.812 -6.422 1 96.5 304 THR B CA 1
ATOM 4998 C C . THR B 1 304 ? 7.547 -22.844 -5.281 1 96.5 304 THR B C 1
ATOM 5000 O O . THR B 1 304 ? 6.762 -22.719 -4.34 1 96.5 304 THR B O 1
ATOM 5003 N N . ASN B 1 305 ? 8.711 -22.25 -5.414 1 94.62 305 ASN B N 1
ATOM 5004 C CA . ASN B 1 305 ? 9.086 -21.25 -4.406 1 94.62 305 ASN B CA 1
ATOM 5005 C C . ASN B 1 305 ? 8.625 -19.859 -4.797 1 94.62 305 ASN B C 1
ATOM 5007 O O . ASN B 1 305 ? 9.289 -18.875 -4.48 1 94.62 305 ASN B O 1
ATOM 5011 N N . SER B 1 306 ? 7.543 -19.766 -5.516 1 94.75 306 SER B N 1
ATOM 5012 C CA . SER B 1 306 ? 7.004 -18.484 -5.969 1 94.75 306 SER B CA 1
ATOM 5013 C C . SER B 1 306 ? 6.492 -17.656 -4.793 1 94.75 306 SER B C 1
ATOM 5015 O O . SER B 1 306 ? 6.539 -16.422 -4.824 1 94.75 306 SER B O 1
ATOM 5017 N N . HIS B 1 307 ? 5.988 -18.328 -3.822 1 95 307 HIS B N 1
ATOM 5018 C CA . HIS B 1 307 ? 5.426 -17.656 -2.658 1 95 307 HIS B CA 1
ATOM 5019 C C . HIS B 1 307 ? 6.367 -17.75 -1.461 1 95 307 HIS B C 1
ATOM 5021 O O . HIS B 1 307 ? 6.91 -18.812 -1.175 1 95 307 HIS B O 1
ATOM 5027 N N . PRO B 1 308 ? 6.453 -16.641 -0.69 1 91.38 308 PRO B N 1
ATOM 5028 C CA . PRO B 1 308 ? 7.383 -16.625 0.443 1 91.38 308 PRO B CA 1
ATOM 5029 C C . PRO B 1 308 ? 7.039 -17.672 1.501 1 91.38 308 PRO B C 1
ATOM 5031 O O . PRO B 1 308 ? 7.926 -18.125 2.229 1 91.38 308 PRO B O 1
ATOM 5034 N N . SER B 1 309 ? 5.852 -18.094 1.613 1 90.19 309 SER B N 1
ATOM 5035 C CA . SER B 1 309 ? 5.441 -19.062 2.621 1 90.19 309 SER B CA 1
ATOM 5036 C C . SER B 1 309 ? 6.148 -20.406 2.418 1 90.19 309 SER B C 1
ATOM 5038 O O . SER B 1 309 ? 6.262 -21.203 3.354 1 90.19 309 SER B O 1
ATOM 5040 N N . THR B 1 310 ? 6.648 -20.688 1.275 1 93.81 310 THR B N 1
ATOM 5041 C CA . THR B 1 310 ? 7.266 -21.969 0.978 1 93.81 310 THR B CA 1
ATOM 5042 C C . THR B 1 310 ? 8.656 -22.062 1.603 1 93.81 310 THR B C 1
ATOM 5044 O O . THR B 1 310 ? 9.281 -23.125 1.586 1 93.81 310 THR B O 1
ATOM 5047 N N . SER B 1 311 ? 9.094 -20.938 2.146 1 90.94 311 SER B N 1
ATOM 5048 C CA . SER B 1 311 ? 10.375 -20.938 2.844 1 90.94 311 SER B CA 1
ATOM 5049 C C . SER B 1 311 ? 10.227 -21.406 4.285 1 90.94 311 SER B C 1
ATOM 5051 O O . SER B 1 311 ? 11.211 -21.547 5.012 1 90.94 311 SER B O 1
ATOM 5053 N N . ASP B 1 312 ? 9.062 -21.672 4.664 1 91.31 312 ASP B N 1
ATOM 5054 C CA . ASP B 1 312 ? 8.812 -22.188 6 1 91.31 312 ASP B CA 1
ATOM 5055 C C . ASP B 1 312 ? 9.484 -23.547 6.191 1 91.31 312 ASP B C 1
ATOM 5057 O O . ASP B 1 312 ? 9.305 -24.453 5.379 1 91.31 312 ASP B O 1
ATOM 5061 N N . PRO B 1 313 ? 10.188 -23.703 7.281 1 93.06 313 PRO B N 1
ATOM 5062 C CA . PRO B 1 313 ? 10.867 -24.984 7.527 1 93.06 313 PRO B CA 1
ATOM 5063 C C . PRO B 1 313 ? 9.906 -26.172 7.559 1 93.06 313 PRO B C 1
ATOM 5065 O O . PRO B 1 313 ? 10.266 -27.266 7.152 1 93.06 313 PRO B O 1
ATOM 5068 N N . ALA B 1 314 ? 8.727 -25.922 8.023 1 93.69 314 ALA B N 1
ATOM 5069 C CA . ALA B 1 314 ? 7.746 -27 8.086 1 93.69 314 ALA B CA 1
ATOM 5070 C C . ALA B 1 314 ? 7.41 -27.516 6.691 1 93.69 314 ALA B C 1
ATOM 5072 O O . ALA B 1 314 ? 7.051 -28.688 6.527 1 93.69 314 ALA B O 1
ATOM 5073 N N . ILE B 1 315 ? 7.496 -26.656 5.723 1 94.94 315 ILE B N 1
ATOM 5074 C CA . ILE B 1 315 ? 7.254 -27.047 4.336 1 94.94 315 ILE B CA 1
ATOM 5075 C C . ILE B 1 315 ? 8.516 -27.672 3.746 1 94.94 315 ILE B C 1
ATOM 5077 O O . ILE B 1 315 ? 8.469 -28.75 3.148 1 94.94 315 ILE B O 1
ATOM 5081 N N . LEU B 1 316 ? 9.625 -27.047 4.031 1 93.19 316 LEU B N 1
ATOM 5082 C CA . LEU B 1 316 ? 10.891 -27.453 3.43 1 93.19 316 LEU B CA 1
ATOM 5083 C C . LEU B 1 316 ? 11.344 -28.797 3.979 1 93.19 316 LEU B C 1
ATOM 5085 O O . LEU B 1 316 ? 11.984 -29.578 3.268 1 93.19 316 LEU B O 1
ATOM 5089 N N . ASP B 1 317 ? 10.992 -29.094 5.121 1 93.62 317 ASP B N 1
ATOM 5090 C CA . ASP B 1 317 ? 11.445 -30.328 5.766 1 93.62 317 ASP B CA 1
ATOM 5091 C C . ASP B 1 317 ? 10.414 -31.438 5.617 1 93.62 317 ASP B C 1
ATOM 5093 O O . ASP B 1 317 ? 10.641 -32.562 6.043 1 93.62 317 ASP B O 1
ATOM 5097 N N . SER B 1 318 ? 9.344 -31.109 4.996 1 94.38 318 SER B N 1
ATOM 5098 C CA . SER B 1 318 ? 8.281 -32.094 4.84 1 94.38 318 SER B CA 1
ATOM 5099 C C . SER B 1 318 ? 8.625 -33.125 3.754 1 94.38 318 SER B C 1
ATOM 5101 O O . SER B 1 318 ? 9.211 -32.75 2.729 1 94.38 318 SER B O 1
ATOM 5103 N N . ASP B 1 319 ? 8.234 -34.375 3.99 1 94.38 319 ASP B N 1
ATOM 5104 C CA . ASP B 1 319 ? 8.375 -35.406 2.969 1 94.38 319 ASP B CA 1
ATOM 5105 C C . ASP B 1 319 ? 7.203 -35.375 1.988 1 94.38 319 ASP B C 1
ATOM 5107 O O . ASP B 1 319 ? 7.262 -35.969 0.919 1 94.38 319 ASP B O 1
ATOM 5111 N N . LYS B 1 320 ? 6.203 -34.625 2.332 1 96.69 320 LYS B N 1
ATOM 5112 C CA . LYS B 1 320 ? 4.977 -34.594 1.54 1 96.69 320 LYS B CA 1
ATOM 5113 C C . LYS B 1 320 ? 5.016 -33.5 0.5 1 96.69 320 LYS B C 1
ATOM 5115 O O . LYS B 1 320 ? 4.34 -33.562 -0.527 1 96.69 320 LYS B O 1
ATOM 5120 N N . ILE B 1 321 ? 5.797 -32.469 0.745 1 97.62 321 ILE B N 1
ATOM 5121 C CA . ILE B 1 321 ? 5.809 -31.297 -0.149 1 97.62 321 ILE B CA 1
ATOM 5122 C C . ILE B 1 321 ? 7.211 -31.109 -0.725 1 97.62 321 ILE B C 1
ATOM 5124 O O . ILE B 1 321 ? 8.195 -31.062 0.019 1 97.62 321 ILE B O 1
ATOM 5128 N N . THR B 1 322 ? 7.305 -31.078 -2.014 1 97.44 322 THR B N 1
ATOM 5129 C CA . THR B 1 322 ? 8.531 -30.719 -2.707 1 97.44 322 THR B CA 1
ATOM 5130 C C . THR B 1 322 ? 8.414 -29.312 -3.303 1 97.44 322 THR B C 1
ATOM 5132 O O . THR B 1 322 ? 7.461 -29.016 -4.023 1 97.44 322 THR B O 1
ATOM 5135 N N . VAL B 1 323 ? 9.352 -28.469 -2.994 1 96.69 323 VAL B N 1
ATOM 5136 C CA . VAL B 1 323 ? 9.359 -27.094 -3.477 1 96.69 323 VAL B CA 1
ATOM 5137 C C . VAL B 1 323 ? 10.43 -26.922 -4.551 1 96.69 323 VAL B C 1
ATOM 5139 O O . VAL B 1 323 ? 11.617 -27.156 -4.293 1 96.69 323 VAL B O 1
ATOM 5142 N N . LEU B 1 324 ? 9.992 -26.516 -5.762 1 95.38 324 LEU B N 1
ATOM 5143 C CA . LEU B 1 324 ? 10.906 -26.312 -6.883 1 95.38 324 LEU B CA 1
ATOM 5144 C C . LEU B 1 324 ? 11.211 -24.828 -7.055 1 95.38 324 LEU B C 1
ATOM 5146 O O . LEU B 1 324 ? 10.359 -23.969 -6.809 1 95.38 324 LEU B O 1
ATOM 5150 N N . SER B 1 325 ? 12.414 -24.547 -7.527 1 92.88 325 SER B N 1
ATOM 5151 C CA . SER B 1 325 ? 12.789 -23.172 -7.82 1 92.88 325 SER B CA 1
ATOM 5152 C C . SER B 1 325 ? 12.227 -22.719 -9.172 1 92.88 325 SER B C 1
ATOM 5154 O O . SER B 1 325 ? 12.32 -23.453 -10.156 1 92.88 325 SER B O 1
ATOM 5156 N N . VAL B 1 326 ? 11.688 -21.516 -9.133 1 93.5 326 VAL B N 1
ATOM 5157 C CA . VAL B 1 326 ? 11.172 -20.969 -10.391 1 93.5 326 VAL B CA 1
ATOM 5158 C C . VAL B 1 326 ? 12.25 -20.156 -11.086 1 93.5 326 VAL B C 1
ATOM 5160 O O . VAL B 1 326 ? 12.016 -19.578 -12.156 1 93.5 326 VAL B O 1
ATOM 5163 N N . ALA B 1 327 ? 13.422 -20.047 -10.531 1 89.12 327 ALA B N 1
ATOM 5164 C CA . ALA B 1 327 ? 14.516 -19.219 -11.062 1 89.12 327 ALA B CA 1
ATOM 5165 C C . ALA B 1 327 ? 14.828 -19.594 -12.508 1 89.12 327 ALA B C 1
ATOM 5167 O O . ALA B 1 327 ? 14.953 -18.719 -13.367 1 89.12 327 ALA B O 1
ATOM 5168 N N . PRO B 1 328 ? 14.898 -20.906 -12.805 1 87.44 328 PRO B N 1
ATOM 5169 C CA . PRO B 1 328 ? 15.227 -21.266 -14.188 1 87.44 328 PRO B CA 1
ATOM 5170 C C . PRO B 1 328 ? 14.172 -20.797 -15.188 1 87.44 328 PRO B C 1
ATOM 5172 O O . PRO B 1 328 ? 14.508 -20.469 -16.328 1 87.44 328 PRO B O 1
ATOM 5175 N N . VAL B 1 329 ? 12.922 -20.766 -14.781 1 90.38 329 VAL B N 1
ATOM 5176 C CA . VAL B 1 329 ?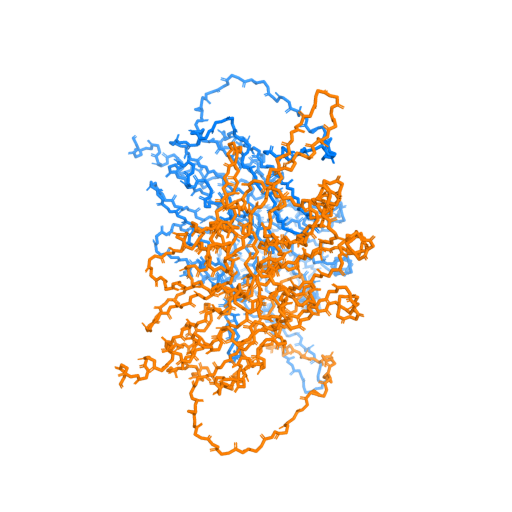 11.828 -20.344 -15.648 1 90.38 329 VAL B CA 1
ATOM 5177 C C . VAL B 1 329 ? 12.016 -18.891 -16.031 1 90.38 329 VAL B C 1
ATOM 5179 O O . VAL B 1 329 ? 11.938 -18.531 -17.219 1 90.38 329 VAL B O 1
ATOM 5182 N N . PHE B 1 330 ? 12.359 -18.031 -15.094 1 89.25 330 PHE B N 1
ATOM 5183 C CA . PHE B 1 330 ? 12.531 -16.609 -15.328 1 89.25 330 PHE B CA 1
ATOM 5184 C C . PHE B 1 330 ? 13.859 -16.328 -16.016 1 89.25 330 PHE B C 1
ATOM 5186 O O . PHE B 1 330 ? 13.953 -15.414 -16.859 1 89.25 330 PHE B O 1
ATOM 5193 N N . ALA B 1 331 ? 14.906 -17.062 -15.633 1 84.75 331 ALA B N 1
ATOM 5194 C CA . ALA B 1 331 ? 16.219 -16.875 -16.234 1 84.75 331 ALA B CA 1
ATOM 5195 C C . ALA B 1 331 ? 16.156 -17.047 -17.75 1 84.75 331 ALA B C 1
ATOM 5197 O O . ALA B 1 331 ? 16.797 -16.297 -18.484 1 84.75 331 ALA B O 1
ATOM 5198 N N . LYS B 1 332 ? 15.43 -18 -18.172 1 83.62 332 LYS B N 1
ATOM 5199 C CA . LYS B 1 332 ? 15.289 -18.25 -19.609 1 83.62 332 LYS B CA 1
ATOM 5200 C C . LYS B 1 332 ? 14.68 -17.062 -20.328 1 83.62 332 LYS B C 1
ATOM 5202 O O . LYS B 1 332 ? 15.156 -16.656 -21.391 1 83.62 332 LYS B O 1
ATOM 5207 N N . ILE B 1 333 ? 13.68 -16.5 -19.719 1 84.69 333 ILE B N 1
ATOM 5208 C CA . ILE B 1 333 ? 12.992 -15.352 -20.312 1 84.69 333 ILE B CA 1
ATOM 5209 C C . ILE B 1 333 ? 13.914 -14.133 -20.312 1 84.69 333 ILE B C 1
ATOM 5211 O O . ILE B 1 333 ? 14 -13.414 -21.312 1 84.69 333 ILE B O 1
ATOM 5215 N N . LEU B 1 334 ? 14.578 -13.883 -19.25 1 82.5 334 LEU B N 1
ATOM 5216 C CA . LEU B 1 334 ? 15.445 -12.719 -19.078 1 82.5 334 LEU B CA 1
ATOM 5217 C C . LEU B 1 334 ? 16.641 -12.789 -20.031 1 82.5 334 LEU B C 1
ATOM 5219 O O . LEU B 1 334 ? 17.031 -11.773 -20.609 1 82.5 334 LEU B O 1
ATOM 5223 N N . LEU B 1 335 ? 17.172 -13.938 -20.203 1 77.44 335 LEU B N 1
ATOM 5224 C CA . LEU B 1 335 ? 18.312 -14.125 -21.094 1 77.44 335 LEU B CA 1
ATOM 5225 C C . LEU B 1 335 ? 17.906 -13.883 -22.547 1 77.44 335 LEU B C 1
ATOM 5227 O O . LEU B 1 335 ? 18.641 -13.234 -23.297 1 77.44 335 LEU B O 1
ATOM 5231 N N . ASN B 1 336 ? 16.719 -14.344 -22.891 1 74 336 ASN B N 1
ATOM 5232 C CA . ASN B 1 336 ? 16.234 -14.133 -24.25 1 74 336 ASN B CA 1
ATOM 5233 C C . ASN B 1 336 ? 15.938 -12.656 -24.5 1 74 336 ASN B C 1
ATOM 5235 O O . ASN B 1 336 ? 16.188 -12.156 -25.609 1 74 336 ASN B O 1
ATOM 5239 N N . GLY B 1 337 ? 15.305 -12.008 -23.5 1 65.94 337 GLY B N 1
ATOM 5240 C CA . GLY B 1 337 ? 14.977 -10.602 -23.625 1 65.94 337 GLY B CA 1
ATOM 5241 C C . GLY B 1 337 ? 16.188 -9.703 -23.641 1 65.94 337 GLY B C 1
ATOM 5242 O O . GLY B 1 337 ? 16.266 -8.75 -24.422 1 65.94 337 GLY B O 1
ATOM 5243 N N . ILE B 1 338 ? 17.047 -9.93 -22.672 1 59.31 338 ILE B N 1
ATOM 5244 C CA . ILE B 1 338 ? 18.281 -9.164 -22.562 1 59.31 338 ILE B CA 1
ATOM 5245 C C . ILE B 1 338 ? 19.125 -9.328 -23.828 1 59.31 338 ILE B C 1
ATOM 5247 O O . ILE B 1 338 ? 19.656 -8.352 -24.359 1 59.31 338 ILE B O 1
ATOM 5251 N N . LEU B 1 339 ? 19.078 -10.484 -24.203 1 53.16 339 LEU B N 1
ATOM 5252 C CA . LEU B 1 339 ? 19.844 -10.781 -25.422 1 53.16 339 LEU B CA 1
ATOM 5253 C C . LEU B 1 339 ? 19.219 -10.078 -26.625 1 53.16 339 LEU B C 1
ATOM 5255 O O . LEU B 1 339 ? 19.953 -9.602 -27.5 1 53.16 339 LEU B O 1
ATOM 5259 N N . ALA B 1 340 ? 17.969 -10.039 -26.5 1 52.16 340 ALA B N 1
ATOM 5260 C CA . ALA B 1 340 ? 17.297 -9.367 -27.625 1 52.16 340 ALA B CA 1
ATOM 5261 C C . ALA B 1 340 ? 17.594 -7.867 -27.609 1 52.16 340 ALA B C 1
ATOM 5263 O O . ALA B 1 340 ? 17.766 -7.258 -28.672 1 52.16 340 ALA B O 1
ATOM 5264 N N . GLN B 1 341 ? 17.578 -7.301 -26.516 1 54.09 341 GLN B N 1
ATOM 5265 C CA . GLN B 1 341 ? 17.859 -5.871 -26.406 1 54.09 341 GLN B CA 1
ATOM 5266 C C . GLN B 1 341 ? 19.297 -5.566 -26.828 1 54.09 341 GLN B C 1
ATOM 5268 O O . GLN B 1 341 ? 19.562 -4.5 -27.391 1 54.09 341 GLN B O 1
ATOM 5273 N N . GLN B 1 342 ? 20.172 -6.453 -26.5 1 46.78 342 GLN B N 1
ATOM 5274 C CA . GLN B 1 342 ? 21.562 -6.301 -26.922 1 46.78 342 GLN B CA 1
ATOM 5275 C C . GLN B 1 342 ? 21.688 -6.395 -28.438 1 46.78 342 GLN B C 1
ATOM 5277 O O . GLN B 1 342 ? 22.531 -5.719 -29.047 1 46.78 342 GLN B O 1
ATOM 5282 N N . ARG B 1 343 ? 20.812 -7.215 -28.938 1 42.53 343 ARG B N 1
ATOM 5283 C CA . ARG B 1 343 ? 20.891 -7.34 -30.391 1 42.53 343 ARG B CA 1
ATOM 5284 C C . ARG B 1 343 ? 20.312 -6.105 -31.078 1 42.53 343 ARG B C 1
ATOM 5286 O O . ARG B 1 343 ? 20.625 -5.84 -32.25 1 42.53 343 ARG B O 1
ATOM 5293 N N . SER B 1 344 ? 19.453 -5.504 -30.375 1 41.53 344 SER B N 1
ATOM 5294 C CA . SER B 1 344 ? 18.891 -4.328 -31.016 1 41.53 344 SER B CA 1
ATOM 5295 C C . SER B 1 344 ? 19.781 -3.107 -30.844 1 41.53 344 SER B C 1
ATOM 5297 O O . SER B 1 344 ? 19.578 -2.076 -31.484 1 41.53 344 SER B O 1
ATOM 5299 N N . LEU B 1 345 ? 20.656 -3.113 -29.859 1 36.78 345 LEU B N 1
ATOM 5300 C CA . LEU B 1 345 ? 21.656 -2.043 -29.812 1 36.78 345 LEU B CA 1
ATOM 5301 C C . LEU B 1 345 ? 22.812 -2.336 -30.75 1 36.78 345 LEU B C 1
ATOM 5303 O O . LEU B 1 345 ? 23.281 -3.477 -30.828 1 36.78 345 LEU B O 1
#

Solvent-accessible surface area (backbone atoms only — not comparable to full-atom values): 36386 Å² total; per-residue (Å²): 96,73,74,81,75,79,61,88,60,83,71,76,79,76,72,84,69,90,80,89,86,72,83,82,56,59,35,43,19,38,35,52,82,53,38,67,70,36,39,58,48,26,23,68,68,57,66,36,40,77,34,49,60,47,75,50,70,46,90,68,65,51,76,43,51,25,42,62,44,92,42,60,64,68,36,50,77,16,41,34,37,37,36,38,41,27,69,42,71,66,43,40,50,49,50,44,42,49,44,37,40,42,38,71,34,36,23,28,27,39,35,38,39,24,47,26,64,45,52,42,86,30,66,61,62,90,54,46,43,38,45,36,49,27,43,44,51,33,38,45,56,51,49,40,62,52,54,78,78,18,40,33,40,36,37,37,55,67,77,46,86,67,58,71,69,45,41,45,87,81,46,46,75,47,77,44,74,57,63,65,62,50,50,54,48,38,36,72,73,71,58,60,40,39,89,55,28,26,37,22,30,58,34,76,87,47,49,67,57,40,50,50,48,19,66,73,60,56,30,44,58,34,35,23,42,28,38,60,40,95,82,75,45,75,45,69,43,75,45,61,86,40,61,76,18,35,34,34,32,50,43,56,62,35,44,61,35,59,60,53,49,53,33,41,52,46,44,44,74,57,37,23,73,43,33,35,34,41,30,50,30,42,49,46,62,43,68,68,34,44,50,52,52,73,67,37,85,54,63,39,35,40,31,27,55,32,26,78,56,45,71,36,62,76,46,64,69,33,91,44,40,46,74,38,77,55,28,67,67,52,30,54,53,50,50,55,49,52,50,46,53,54,66,72,96,89,54,68,81,76,80,65,87,63,83,72,78,82,77,84,80,82,95,83,89,81,73,82,82,64,58,36,45,20,40,37,49,82,60,31,65,71,36,37,57,47,25,23,67,66,57,69,36,43,78,34,50,61,47,76,50,69,47,89,67,65,52,75,44,49,25,41,62,46,92,43,60,65,68,36,49,76,15,43,34,37,36,34,38,40,27,71,41,71,65,43,40,49,48,49,45,41,50,44,35,40,42,37,72,34,37,25,28,28,39,35,40,38,24,46,26,65,45,53,41,86,30,66,59,62,88,54,46,42,39,45,36,49,27,42,46,51,33,39,46,58,51,50,39,59,52,55,79,77,17,39,33,39,36,38,36,56,65,77,46,85,66,58,71,69,43,42,45,86,82,46,46,75,46,76,46,74,58,62,67,63,52,50,54,48,39,36,73,72,70,58,60,38,40,89,53,28,27,38,20,28,57,36,68,85,47,49,68,56,41,49,51,47,17,66,73,60,58,30,44,59,34,34,23,43,41,41,79,41,95,81,74,46,78,45,70,44,73,45,61,85,42,60,78,19,35,33,35,32,50,44,56,64,37,45,61,36,60,60,54,48,53,32,42,50,45,44,42,74,57,37,23,74,42,33,34,34,41,30,51,27,41,49,45,63,44,69,68,35,44,49,53,53,72,69,36,85,54,62,38,35,41,31,27,55,34,25,77,55,46,72,36,62,77,45,64,70,33,91,43,41,46,75,38,77,56,28,67,65,51,29,54,53,49,49,54,48,52,48,47,53,54,67,71,97

Nearest PDB structures (foldseek):
  8dbo-assembly1_A  TM=9.283E-01  e=5.213E-23  Homo sapiens
  7pn0-assembly1_A  TM=8.961E-01  e=7.820E-24  Thermus thermophilus
  5mp7-assembly1_A  TM=9.082E-01  e=5.829E-22  Mycolicibacterium smegmatis MC2 155
  7yk1-assembly1_D  TM=9.318E-01  e=5.486E-21  Homo sapiens
  3ohp-assembly1_C  TM=7.054E-01  e=1.236E-04  Vibrio cholerae

Radius of gyration: 29.14 Å; Cα contacts (8 Å, |Δi|>4): 1439; chains: 2; bounding box: 75×90×62 Å

InterPro domains:
  IPR000836 Phosphoribosyltransferase domain [cd06223] (198-306)
  IPR005946 Ribose-phosphate pyrophosphokinase [PF14572] (228-330)
  IPR005946 Ribose-phosphate pyrophosphokinase [PTHR10210] (41-333)
  IPR005946 Ribose-phosphate pyrophosphokinase [TIGR01251] (39-335)
  IPR029057 Phosphoribosyltransferase-like [G3DSA:3.40.50.2020] (41-334)
  IPR029057 Phosphoribosyltransferase-like [G3DSA:3.40.50.2020] (178-324)
  IPR029057 Phosphoribosyltransferase-like [SSF53271] (41-171)
  IPR029057 Phosphoribosyltransferase-like [SSF53271] (198-335)
  IPR029099 Ribose-phosphate pyrophosphokinase, N-terminal domain [PF13793] (41-143)

Secondary structure (DSSP, 8-state):
------TT-------------------EEE--SGGGTHHHHHHHHHTPEEEEEEEEE-TTS-EEEEEE-SSTTTTTT-EEEEE--B-SHHHHHHHHHHHHHHHHTT-SEEEEEESSBTTTT-SS--STTB--HHHHHHHHHHTS---TTEEEEEEES-SSGGGGGGS-TTEEEEEE--HHHHHHHHHHHH---TTTEEEE-SSSTTHHHHHHHHHHHT-EEEEEEEEE-TTS-EEEEEES--TTSEEEEEEEEESS-HHHHHHHHHHHHTT-SEEEEEEEEE----HHHHHHHHTSS--EEEEETTSGGGG-HHHHT-SSEEEE--HHHHHHHHHHHHHHHHHH-/------TT------------------EEEE--SSTTTHHHHHHHHHTPEEEEEEEEE-TTS-EEEEEE-SSTTTTTT-EEEEE--B-SHHHHHHHHHHHHHHHHTT-SEEEEEESSBTTTT-SS--STTB--HHHHHHHHHHTS---TTEEEEEEES-SSGGGGGGS-TTEEEEEE--HHHHHHHHHHHH---TTTEEEE-SSSTTHHHHHHHHHHHT-EEEEEEEEE-TTS-EEEEEES--TTSEEEEEEEEESS-HHHHHHHHHHHHTT-SEEEEEEEEE----HHHHHHHHTSS--EEEEETTSGGGG-HHHHT-SSEEEE--HHHHHHHHHHHHHHHHHH-

Foldseek 3Di:
DDPPPPPPPPPDPPPPPDDDDDDPQLAAAQEDDPDPPQSVVLCVLQVHHHWYKDWDADPVGDIDIDTPDPDLLSQAAYEYEYEDAPQDPVRLVVCLVVLLSSVVSHHQEYEYEHAYYHLLVLCDDDDPPDDSVLLVSQVSSLPRDAHHPGYEYEYELGQDPCSVVSHDPRYHYYYFYCLVVQVVVCCVPPNDDQVQEEEEELAPSCQVVSVVSCVVRVHHYKYWYWDQDPVRDTDTDIDTDQANGEYEYEEAEDELCPSVLVSQVNSVVRHHPAYEYEYAYYHHPDPVSVVCNLPGRHQAYEYEPSDRVCPDCVNVVRPRYHYHYCSVRVSVVCNVVVVVVVVVD/DDDPPPPDPPPPPPDDDDDDDPDPQLAAAAEDDPPPVQSVLLCVLQVHHHWYKDWDADPVGDIDIDTPDDDLLSQAAYEYEYEDAPQDVVRLVVCLVVLLSSVVSHHQEYEYEHAYYHLLVLCDDDDPPDDSVLLVSQVSSLPRDAHHPGYEYEYELGQDPCSQVSHDPRYHYYYFYCLVVQVVVCCVPPNDDQVQEEEEELAPSCQVVSVVSCVVRVHHYKYWYWDQDPVRDTDTDIDTDQANGEYEYEEAEDELCPSVLVSQVNSVVRHHPAYEYEYAYYHHPDPVSVVCNLPGRHQAYEYEPSDRVCPDCVNVVRPRYHYHYCSVRVSVVCNVVVVVVVVVD

Organism: NCBI:txid797122